Protein 2PZZ (pdb70)

B-factor: mean 46.35, std 10.93, range [21.74, 99.49]

Solvent-accessible surface area: 24642 Å² total

CATH classification: 3.30.1440.10

Sequence (472 aa):
LEVIIKAKVKPTEDKYKVKKAILNIFPKAKLTFIEKDNEFGEWEGKTKSVEKLKELLRSQSILDAARVLEKGTENATKFYLNKQAAYVGAVNFDIDTHGGIFVKILADENEDIKIIKDIAPRTKGGVIINLEVIIKAKVKPTEDKYKVKKAILNIFPKAKLTFIEKDNEFGEWEGKTKSVEKLKELLRSQSILDAARVLEKGTENATKFYLNKQAAYVGAVNFDIDTHGGIFVKILADENEDIKIIKDIAPLEVIIKAKVKPTEDKYKVKKAILNIFPKAKLTFIEKDNEFGEWEGKTKSVEKLKELLRSQSILDAARVLEATKFYLNKQAAYVGAVNFDGGIFVKILADENEDIKIIKDIAPLEVIIKAKVKPTEDKYKVKKAILNIFPKAKLTFIEKDNEFGEWEGKTKSVEKLKELLRSQSILDAARVLEKGTENATKFYLNKQAAYVGAVNFDGGIFVKILIIKDIAP

InterPro domains:
  IPR002739 RNA-binding protein PAB1135-like [MF_01112] (1-130)
  IPR002739 RNA-binding protein PAB1135-like [PF01877] (3-103)
  IPR002739 RNA-binding protein PAB1135-like [PTHR39652] (1-141)
  IPR022803 Large ribosomal subunit protein uL5 domain superfamily [G3DSA:3.30.1440.10] (1-132)
  IPR022803 Large ribosomal subunit protein uL5 domain superfamily [SSF55282] (1-132)

Structure (mmCIF, N/CA/C/O backbone):
data_2PZZ
#
_entry.id   2PZZ
#
_cell.length_a   46.520
_cell.length_b   50.150
_cell.length_c   73.820
_cell.angle_alpha   70.34
_cell.angle_beta   72.61
_cell.angle_gamma   84.30
#
_symmetry.space_group_name_H-M   'P 1'
#
loop_
_entity.id
_entity.type
_entity.pdbx_description
1 polymer 'UPF0201 protein MJ1564'
2 water water
#
loop_
_atom_site.group_PDB
_atom_site.id
_atom_site.type_symbol
_atom_site.label_atom_id
_atom_site.label_alt_id
_atom_site.label_comp_id
_atom_site.label_asym_id
_atom_site.label_entity_id
_atom_site.label_seq_id
_atom_site.pdbx_PDB_ins_code
_atom_site.Cartn_x
_atom_site.Cartn_y
_atom_site.Cartn_z
_atom_site.occupancy
_atom_site.B_iso_or_equiv
_atom_site.auth_seq_id
_atom_site.auth_comp_id
_atom_site.auth_asym_id
_atom_site.auth_atom_id
_atom_site.pdbx_PDB_model_num
ATOM 1 N N . LEU A 1 2 ? 35.730 45.173 -1.192 1.00 42.66 2 LEU A N 1
ATOM 2 C CA . LEU A 1 2 ? 36.802 44.234 -1.656 1.00 42.29 2 LEU A CA 1
ATOM 3 C C . LEU A 1 2 ? 36.204 43.059 -2.429 1.00 41.28 2 LEU A C 1
ATOM 4 O O . LEU A 1 2 ? 35.070 42.653 -2.189 1.00 42.81 2 LEU A O 1
ATOM 9 N N . GLU A 1 3 ? 36.962 42.522 -3.373 1.00 41.60 3 GLU A N 1
ATOM 10 C CA . GLU A 1 3 ? 36.499 41.385 -4.154 1.00 41.53 3 GLU A CA 1
ATOM 11 C C . GLU A 1 3 ? 37.694 40.578 -4.661 1.00 40.40 3 GLU A C 1
ATOM 12 O O . GLU A 1 3 ? 38.644 41.133 -5.208 1.00 40.88 3 GLU A O 1
ATOM 18 N N . VAL A 1 4 ? 37.641 39.266 -4.461 1.00 37.49 4 VAL A N 1
ATOM 19 C CA . VAL A 1 4 ? 38.719 38.367 -4.867 1.00 32.60 4 VAL A CA 1
ATOM 20 C C . VAL A 1 4 ? 38.292 37.553 -6.072 1.00 33.39 4 VAL A C 1
ATOM 21 O O . VAL A 1 4 ? 37.221 36.945 -6.062 1.00 32.85 4 VAL A O 1
ATOM 25 N N . ILE A 1 5 ? 39.115 37.549 -7.121 1.00 32.62 5 ILE A N 1
ATOM 26 C CA . ILE A 1 5 ? 38.807 36.756 -8.314 1.00 29.88 5 ILE A CA 1
ATOM 27 C C . ILE A 1 5 ? 39.746 35.549 -8.267 1.00 29.08 5 ILE A C 1
ATOM 28 O O . ILE A 1 5 ? 40.931 35.708 -8.035 1.00 29.08 5 ILE A O 1
ATOM 33 N N . ILE A 1 6 ? 39.218 34.353 -8.511 1.00 29.57 6 ILE A N 1
ATOM 34 C CA . ILE A 1 6 ? 40.022 33.134 -8.461 1.00 29.85 6 ILE A CA 1
ATOM 35 C C . ILE A 1 6 ? 39.895 32.270 -9.705 1.00 30.30 6 ILE A C 1
ATOM 36 O O . ILE A 1 6 ? 38.794 32.042 -10.190 1.00 32.70 6 ILE A O 1
ATOM 41 N N . LYS A 1 7 ? 41.033 31.790 -10.200 1.00 28.50 7 LYS A N 1
ATOM 42 C CA . LYS A 1 7 ? 41.071 30.913 -11.368 1.00 31.18 7 LYS A CA 1
ATOM 43 C C . LYS A 1 7 ? 42.117 29.836 -11.105 1.00 27.30 7 LYS A C 1
ATOM 44 O O . LYS A 1 7 ? 43.193 30.129 -10.603 1.00 26.10 7 LYS A O 1
ATOM 50 N N . ALA A 1 8 ? 41.798 28.593 -11.432 1.00 28.05 8 ALA A N 1
ATOM 51 C CA . ALA A 1 8 ? 42.735 27.492 -11.219 1.00 28.26 8 ALA A CA 1
ATOM 52 C C . ALA A 1 8 ? 42.496 26.457 -12.289 1.00 28.65 8 ALA A C 1
ATOM 53 O O . ALA A 1 8 ? 41.382 25.952 -12.426 1.00 29.54 8 ALA A O 1
ATOM 55 N N . LYS A 1 9 ? 43.532 26.145 -13.058 1.00 30.69 9 LYS A N 1
ATOM 56 C CA . LYS A 1 9 ? 43.394 25.150 -14.113 1.00 33.64 9 LYS A CA 1
ATOM 57 C C . LYS A 1 9 ? 43.361 23.774 -13.454 1.00 31.63 9 LYS A C 1
ATOM 58 O O . LYS A 1 9 ? 43.856 23.597 -12.344 1.00 32.94 9 LYS A O 1
ATOM 64 N N . VAL A 1 10 ? 42.745 22.824 -14.141 1.00 29.86 10 VAL A N 1
ATOM 65 C CA . VAL A 1 10 ? 42.671 21.452 -13.693 1.00 31.34 10 VAL A CA 1
ATOM 66 C C . VAL A 1 10 ? 43.233 20.668 -14.865 1.00 30.22 10 VAL A C 1
ATOM 67 O O . VAL A 1 10 ? 42.610 20.581 -15.924 1.00 29.91 10 VAL A O 1
ATOM 71 N N . LYS A 1 11 ? 44.425 20.121 -14.685 1.00 30.80 11 LYS A N 1
ATOM 72 C CA . LYS A 1 11 ? 45.048 19.348 -15.749 1.00 29.25 11 LYS A CA 1
ATOM 73 C C . LYS A 1 11 ? 44.410 17.971 -15.884 1.00 29.42 11 LYS A C 1
ATOM 74 O O . LYS A 1 11 ? 43.789 17.466 -14.940 1.00 29.41 11 LYS A O 1
ATOM 80 N N . PRO A 1 12 ? 44.539 17.347 -17.071 1.00 28.22 12 PRO A N 1
ATOM 81 C CA . PRO A 1 12 ? 43.975 16.021 -17.346 1.00 28.71 12 PRO A CA 1
ATOM 82 C C . PRO A 1 12 ? 44.165 14.969 -16.243 1.00 29.94 12 PRO A C 1
ATOM 83 O O . PRO A 1 12 ? 43.250 14.193 -15.968 1.00 28.94 12 PRO A O 1
ATOM 87 N N . THR A 1 13 ? 45.347 14.936 -15.623 1.00 29.77 13 THR A N 1
ATOM 88 C CA . THR A 1 13 ? 45.619 13.943 -14.582 1.00 29.20 13 THR A CA 1
ATOM 89 C C . THR A 1 13 ? 45.261 14.425 -13.179 1.00 30.85 13 THR A C 1
ATOM 90 O O . THR A 1 13 ? 45.496 13.721 -12.191 1.00 30.11 13 THR A O 1
ATOM 94 N N . GLU A 1 14 ? 44.706 15.630 -13.090 1.00 30.18 14 GLU A N 1
ATOM 95 C CA . GLU A 1 14 ? 44.304 16.164 -11.800 1.00 31.28 14 GLU A CA 1
ATOM 96 C C . GLU A 1 14 ? 42.852 15.797 -11.541 1.00 30.97 14 GLU A C 1
ATOM 97 O O . GLU A 1 14 ? 42.101 15.492 -12.466 1.00 30.01 14 GLU A O 1
ATOM 103 N N . ASP A 1 15 ? 42.471 15.794 -10.269 1.00 32.61 15 ASP A N 1
ATOM 104 C CA . ASP A 1 15 ? 41.088 15.508 -9.896 1.00 31.31 15 ASP A CA 1
ATOM 105 C C . ASP A 1 15 ? 40.500 16.883 -9.629 1.00 27.56 15 ASP A C 1
ATOM 106 O O . ASP A 1 15 ? 40.908 17.561 -8.686 1.00 29.11 15 ASP A O 1
ATOM 111 N N . LYS A 1 16 ? 39.541 17.297 -10.442 1.00 30.01 16 LYS A N 1
ATOM 112 C CA . LYS A 1 16 ? 38.962 18.627 -10.275 1.00 32.40 16 LYS A CA 1
ATOM 113 C C . LYS A 1 16 ? 38.448 18.934 -8.873 1.00 32.95 16 LYS A C 1
ATOM 114 O O . LYS A 1 16 ? 38.525 20.080 -8.422 1.00 35.89 16 LYS A O 1
ATOM 120 N N . TYR A 1 17 ? 37.935 17.924 -8.177 1.00 30.97 17 TYR A N 1
ATOM 121 C CA . TYR A 1 17 ? 37.420 18.143 -6.827 1.00 30.64 17 TYR A CA 1
ATOM 122 C C . TYR A 1 17 ? 38.538 18.406 -5.825 1.00 28.69 17 TYR A C 1
ATOM 123 O O . TYR A 1 17 ? 38.358 19.127 -4.833 1.00 29.89 17 TYR A O 1
ATOM 132 N N . LYS A 1 18 ? 39.712 17.854 -6.096 1.00 26.97 18 LYS A N 1
ATOM 133 C CA . LYS A 1 18 ? 40.845 18.096 -5.219 1.00 27.45 18 LYS A CA 1
ATOM 134 C C . LYS A 1 18 ? 41.352 19.513 -5.446 1.00 27.65 18 LYS A C 1
ATOM 135 O O . LYS A 1 18 ? 41.860 20.149 -4.518 1.00 29.24 18 LYS A O 1
ATOM 141 N N . VAL A 1 19 ? 41.245 20.008 -6.683 1.00 26.82 19 VAL A N 1
ATOM 142 C CA . VAL A 1 19 ? 41.707 21.366 -6.954 1.00 25.01 19 VAL A CA 1
ATOM 143 C C . VAL A 1 19 ? 40.713 22.298 -6.293 1.00 21.88 19 VAL A C 1
ATOM 144 O O . VAL A 1 19 ? 41.095 23.279 -5.683 1.00 23.46 19 VAL A O 1
ATOM 148 N N . LYS A 1 20 ? 39.434 21.978 -6.415 1.00 25.18 20 LYS A N 1
ATOM 149 C CA . LYS A 1 20 ? 38.385 22.804 -5.818 1.00 28.98 20 LYS A CA 1
ATOM 150 C C . LYS A 1 20 ? 38.538 22.889 -4.304 1.00 30.80 20 LYS A C 1
ATOM 151 O O . LYS A 1 20 ? 38.286 23.940 -3.701 1.00 32.79 20 LYS A O 1
ATOM 157 N N . LYS A 1 21 ? 38.946 21.791 -3.678 1.00 30.30 21 LYS A N 1
ATOM 158 C CA . LYS A 1 21 ? 39.118 21.820 -2.223 1.00 33.55 21 LYS A CA 1
ATOM 159 C C . LYS A 1 21 ? 40.346 22.622 -1.860 1.00 32.20 21 LYS A C 1
ATOM 160 O O . LYS A 1 21 ? 40.402 23.224 -0.785 1.00 32.57 21 LYS A O 1
ATOM 166 N N . ALA A 1 22 ? 41.339 22.635 -2.745 1.00 29.54 22 ALA A N 1
ATOM 167 C CA . ALA A 1 22 ? 42.537 23.400 -2.450 1.00 28.69 22 ALA A CA 1
ATOM 168 C C . ALA A 1 22 ? 42.144 24.872 -2.429 1.00 27.78 22 ALA A C 1
ATOM 169 O O . ALA A 1 22 ? 42.635 25.650 -1.620 1.00 30.28 22 ALA A O 1
ATOM 171 N N . ILE A 1 23 ? 41.251 25.260 -3.318 1.00 29.07 23 ILE A N 1
ATOM 172 C CA . ILE A 1 23 ? 40.820 26.656 -3.333 1.00 31.49 23 ILE A CA 1
ATOM 173 C C . ILE A 1 23 ? 40.045 26.977 -2.052 1.00 30.39 23 ILE A C 1
ATOM 174 O O . ILE A 1 23 ? 40.365 27.927 -1.346 1.00 30.39 23 ILE A O 1
ATOM 179 N N . LEU A 1 24 ? 39.037 26.161 -1.752 1.00 31.41 24 LEU A N 1
ATOM 180 C CA . LEU A 1 24 ? 38.201 26.381 -0.572 1.00 31.53 24 LEU A CA 1
ATOM 181 C C . LEU A 1 24 ? 38.993 26.391 0.729 1.00 31.53 24 LEU A C 1
ATOM 182 O O . LEU A 1 24 ? 38.616 27.094 1.658 1.00 35.08 24 LEU A O 1
ATOM 187 N N . ASN A 1 25 ? 40.099 25.647 0.798 1.00 29.92 25 ASN A N 1
ATOM 188 C CA . ASN A 1 25 ? 40.910 25.648 2.016 1.00 29.26 25 ASN A CA 1
ATOM 189 C C . ASN A 1 25 ? 41.485 27.025 2.294 1.00 30.51 25 ASN A C 1
ATOM 190 O O . ASN A 1 25 ? 41.813 27.340 3.441 1.00 29.51 25 ASN A O 1
ATOM 195 N N . ILE A 1 26 ? 41.633 27.842 1.250 1.00 30.11 26 ILE A N 1
ATOM 196 C CA . ILE A 1 26 ? 42.175 29.190 1.430 1.00 29.41 26 ILE A CA 1
ATOM 197 C C . ILE A 1 26 ? 41.061 30.246 1.349 1.00 30.56 26 ILE A C 1
ATOM 198 O O . ILE A 1 26 ? 41.109 31.265 2.043 1.00 30.61 26 ILE A O 1
ATOM 203 N N . PHE A 1 27 ? 40.054 29.977 0.522 1.00 27.76 27 PHE A N 1
ATOM 204 C CA . PHE A 1 27 ? 38.934 30.885 0.321 1.00 27.41 27 PHE A CA 1
ATOM 205 C C . PHE A 1 27 ? 37.628 30.125 0.486 1.00 28.64 27 PHE A C 1
ATOM 206 O O . PHE A 1 27 ? 36.922 29.891 -0.483 1.00 28.15 27 PHE A O 1
ATOM 214 N N . PRO A 1 28 ? 37.282 29.751 1.734 1.00 31.60 28 PRO A N 1
ATOM 215 C CA . PRO A 1 28 ? 36.081 29.005 2.129 1.00 32.47 28 PRO A CA 1
ATOM 216 C C . PRO A 1 28 ? 34.741 29.500 1.580 1.00 33.86 28 PRO A C 1
ATOM 217 O O . PRO A 1 28 ? 33.854 28.691 1.304 1.00 34.86 28 PRO A O 1
ATOM 221 N N . LYS A 1 29 ? 34.590 30.815 1.440 1.00 35.89 29 LYS A N 1
ATOM 222 C CA . LYS A 1 29 ? 33.345 31.406 0.941 1.00 38.04 29 LYS A CA 1
ATOM 223 C C . LYS A 1 29 ? 33.259 31.555 -0.573 1.00 38.77 29 LYS A C 1
ATOM 224 O O . LYS A 1 29 ? 32.254 32.030 -1.095 1.00 36.71 29 LYS A O 1
ATOM 230 N N . ALA A 1 30 ? 34.299 31.147 -1.287 1.00 39.83 30 ALA A N 1
ATOM 231 C CA . ALA A 1 30 ? 34.285 31.298 -2.740 1.00 40.14 30 ALA A CA 1
ATOM 232 C C . ALA A 1 30 ? 33.170 30.537 -3.451 1.00 40.69 30 ALA A C 1
ATOM 233 O O . ALA A 1 30 ? 32.863 29.397 -3.100 1.00 39.78 30 ALA A O 1
ATOM 235 N N . LYS A 1 31 ? 32.551 31.188 -4.438 1.00 42.17 31 LYS A N 1
ATOM 236 C CA . LYS A 1 31 ? 31.509 30.565 -5.260 1.00 43.33 31 LYS A CA 1
ATOM 237 C C . LYS A 1 31 ? 32.285 30.101 -6.483 1.00 42.50 31 LYS A C 1
ATOM 238 O O . LYS A 1 31 ? 32.858 30.923 -7.192 1.00 43.25 31 LYS A O 1
ATOM 244 N N . LEU A 1 32 ? 32.299 28.800 -6.745 1.00 41.44 32 LEU A N 1
ATOM 245 C CA . LEU A 1 32 ? 33.080 28.283 -7.859 1.00 40.47 32 LEU A CA 1
ATOM 246 C C . LEU A 1 32 ? 32.305 27.639 -8.998 1.00 41.98 32 LEU A C 1
ATOM 247 O O . LEU A 1 32 ? 31.288 26.981 -8.782 1.00 40.45 32 LEU A O 1
ATOM 252 N N . THR A 1 33 ? 32.798 27.839 -10.218 1.00 41.96 33 THR A N 1
ATOM 253 C CA . THR A 1 33 ? 32.194 27.227 -11.393 1.00 43.64 33 THR A CA 1
ATOM 254 C C . THR A 1 33 ? 33.318 26.555 -12.195 1.00 42.16 33 THR A C 1
ATOM 255 O O . THR A 1 33 ? 34.432 27.084 -12.315 1.00 39.05 33 THR A O 1
ATOM 259 N N . PHE A 1 34 ? 33.021 25.384 -12.737 1.00 41.74 34 PHE A N 1
ATOM 260 C CA . PHE A 1 34 ? 34.005 24.640 -13.499 1.00 42.03 34 PHE A CA 1
ATOM 261 C C . PHE A 1 34 ? 33.697 24.646 -14.983 1.00 43.09 34 PHE A C 1
ATOM 262 O O . PHE A 1 34 ? 32.587 24.322 -15.393 1.00 43.67 34 PHE A O 1
ATOM 270 N N . ILE A 1 35 ? 34.685 25.010 -15.788 1.00 45.19 35 ILE A N 1
ATOM 271 C CA . ILE A 1 35 ? 34.505 25.010 -17.231 1.00 47.84 35 ILE A CA 1
ATOM 272 C C . ILE A 1 35 ? 35.516 24.087 -17.889 1.00 48.86 35 ILE A C 1
ATOM 273 O O . ILE A 1 35 ? 36.689 24.047 -17.512 1.00 48.19 35 ILE A O 1
ATOM 278 N N . GLU A 1 36 ? 35.043 23.335 -18.872 1.00 51.13 36 GLU A N 1
ATOM 279 C CA . GLU A 1 36 ? 35.883 22.402 -19.603 1.00 52.69 36 GLU A CA 1
ATOM 280 C C . GLU A 1 36 ? 36.625 23.110 -20.730 1.00 52.13 36 GLU A C 1
ATOM 281 O O . GLU A 1 36 ? 36.089 24.023 -21.362 1.00 51.38 36 GLU A O 1
ATOM 287 N N . LYS A 1 37 ? 37.865 22.692 -20.965 1.00 49.90 37 LYS A N 1
ATOM 288 C CA . LYS A 1 37 ? 38.678 23.269 -22.029 1.00 49.07 37 LYS A CA 1
ATOM 289 C C . LYS A 1 37 ? 39.022 22.203 -23.069 1.00 47.16 37 LYS A C 1
ATOM 290 O O . LYS A 1 37 ? 38.167 21.394 -23.432 1.00 48.09 37 LYS A O 1
ATOM 296 N N . ASP A 1 38 ? 40.263 22.189 -23.544 1.00 45.20 38 ASP A N 1
ATOM 297 C CA . ASP A 1 38 ? 40.655 21.211 -24.556 1.00 44.96 38 ASP A CA 1
ATOM 298 C C . ASP A 1 38 ? 41.597 20.121 -24.047 1.00 43.58 38 ASP A C 1
ATOM 299 O O . ASP A 1 38 ? 42.379 20.338 -23.127 1.00 43.25 38 ASP A O 1
ATOM 304 N N . ASN A 1 39 ? 41.510 18.955 -24.675 1.00 45.06 39 ASN A N 1
ATOM 305 C CA . ASN A 1 39 ? 42.344 17.804 -24.341 1.00 46.95 39 ASN A CA 1
ATOM 306 C C . ASN A 1 39 ? 42.252 17.414 -22.865 1.00 45.92 39 ASN A C 1
ATOM 307 O O . ASN A 1 39 ? 43.271 17.180 -22.223 1.00 44.60 39 ASN A O 1
ATOM 312 N N . GLU A 1 40 ? 41.028 17.354 -22.343 1.00 45.03 40 GLU A N 1
ATOM 313 C CA . GLU A 1 40 ? 40.770 16.985 -20.952 1.00 44.22 40 GLU A CA 1
ATOM 314 C C . GLU A 1 40 ? 41.171 18.035 -19.918 1.00 41.41 40 GLU A C 1
ATOM 315 O O . GLU A 1 40 ? 41.136 17.760 -18.717 1.00 40.56 40 GLU A O 1
ATOM 321 N N . PHE A 1 41 ? 41.570 19.222 -20.374 1.00 38.68 41 PHE A N 1
ATOM 322 C CA . PHE A 1 41 ? 41.917 20.294 -19.443 1.00 35.83 41 PHE A CA 1
ATOM 323 C C . PHE A 1 41 ? 40.614 20.973 -18.997 1.00 35.12 41 PHE A C 1
ATOM 324 O O . PHE A 1 41 ? 39.593 20.926 -19.691 1.00 33.34 41 PHE A O 1
ATOM 332 N N . GLY A 1 42 ? 40.660 21.617 -17.839 1.00 35.19 42 GLY A N 1
ATOM 333 C CA . GLY A 1 42 ? 39.493 22.314 -17.335 1.00 34.68 42 GLY A CA 1
ATOM 334 C C . GLY A 1 42 ? 39.950 23.478 -16.496 1.00 34.50 42 GLY A C 1
ATOM 335 O O . GLY A 1 42 ? 41.147 23.721 -16.393 1.00 35.32 42 GLY A O 1
ATOM 336 N N . GLU A 1 43 ? 39.010 24.194 -15.885 1.00 34.11 43 GLU A N 1
ATOM 337 C CA . GLU A 1 43 ? 39.360 25.335 -15.056 1.00 32.53 43 GLU A CA 1
ATOM 338 C C . GLU A 1 43 ? 38.245 25.744 -14.097 1.00 31.58 43 GLU A C 1
ATOM 339 O O . GLU A 1 43 ? 37.063 25.723 -14.461 1.00 31.68 43 GLU A O 1
ATOM 345 N N . TRP A 1 44 ? 38.626 26.107 -12.873 1.00 27.89 44 TRP A N 1
ATOM 346 C CA . TRP A 1 44 ? 37.665 26.575 -11.884 1.00 30.03 44 TRP A CA 1
ATOM 347 C C . TRP A 1 44 ? 37.786 28.093 -11.853 1.00 28.15 44 TRP A C 1
ATOM 348 O O . TRP A 1 44 ? 38.888 28.614 -11.862 1.00 28.08 44 TRP A O 1
ATOM 359 N N . GLU A 1 45 ? 36.659 28.790 -11.818 1.00 29.20 45 GLU A N 1
ATOM 360 C CA . GLU A 1 45 ? 36.660 30.245 -11.699 1.00 34.08 45 GLU A CA 1
ATOM 361 C C . GLU A 1 45 ? 35.648 30.591 -10.616 1.00 33.64 45 GLU A C 1
ATOM 362 O O . GLU A 1 45 ? 34.621 29.928 -10.489 1.00 33.40 45 GLU A O 1
ATOM 368 N N . GLY A 1 46 ? 35.932 31.623 -9.834 1.00 34.68 46 GLY A N 1
ATOM 369 C CA . GLY A 1 46 ? 35.000 31.998 -8.787 1.00 34.36 46 GLY A CA 1
ATOM 370 C C . GLY A 1 46 ? 35.390 33.257 -8.058 1.00 35.60 46 GLY A C 1
ATOM 371 O O . GLY A 1 46 ? 36.440 33.845 -8.323 1.00 33.91 46 GLY A O 1
ATOM 372 N N . LYS A 1 47 ? 34.548 33.669 -7.117 1.00 36.46 47 LYS A N 1
ATOM 373 C CA . LYS A 1 47 ? 34.817 34.883 -6.374 1.00 37.08 47 LYS A CA 1
ATOM 374 C C . LYS A 1 47 ? 34.366 34.800 -4.929 1.00 36.95 47 LYS A C 1
ATOM 375 O O . LYS A 1 47 ? 33.526 33.977 -4.568 1.00 34.40 47 LYS A O 1
ATOM 381 N N . THR A 1 48 ? 34.950 35.667 -4.111 1.00 37.57 48 THR A N 1
ATOM 382 C CA . THR A 1 48 ? 34.606 35.790 -2.703 1.00 35.78 48 THR A CA 1
ATOM 383 C C . THR A 1 48 ? 34.959 37.212 -2.310 1.00 37.78 48 THR A C 1
ATOM 384 O O . THR A 1 48 ? 35.790 37.847 -2.957 1.00 37.81 48 THR A O 1
ATOM 388 N N . LYS A 1 49 ? 34.322 37.707 -1.257 1.00 37.95 49 LYS A N 1
ATOM 389 C CA . LYS A 1 49 ? 34.575 39.047 -0.756 1.00 38.38 49 LYS A CA 1
ATOM 390 C C . LYS A 1 49 ? 35.305 38.901 0.572 1.00 37.07 49 LYS A C 1
ATOM 391 O O . LYS A 1 49 ? 35.572 39.881 1.262 1.00 38.78 49 LYS A O 1
ATOM 397 N N . SER A 1 50 ? 35.627 37.668 0.935 1.00 36.50 50 SER A N 1
ATOM 398 C CA . SER A 1 50 ? 36.302 37.429 2.204 1.00 34.57 50 SER A CA 1
ATOM 399 C C . SER A 1 50 ? 37.707 36.874 2.083 1.00 32.68 50 SER A C 1
ATOM 400 O O . SER A 1 50 ? 37.916 35.873 1.417 1.00 32.99 50 SER A O 1
ATOM 403 N N . VAL A 1 51 ? 38.657 37.538 2.739 1.00 33.51 51 VAL A N 1
ATOM 404 C CA . VAL A 1 51 ? 40.059 37.124 2.777 1.00 32.54 51 VAL A CA 1
ATOM 405 C C . VAL A 1 51 ? 40.391 36.760 4.230 1.00 34.09 51 VAL A C 1
ATOM 406 O O . VAL A 1 51 ? 41.565 36.674 4.616 1.00 32.49 51 VAL A O 1
ATOM 410 N N . GLU A 1 52 ? 39.350 36.554 5.032 1.00 33.71 52 GLU A N 1
ATOM 411 C CA . GLU A 1 52 ? 39.522 36.207 6.441 1.00 38.68 52 GLU A CA 1
ATOM 412 C C . GLU A 1 52 ? 40.388 34.970 6.652 1.00 36.85 52 GLU A C 1
ATOM 413 O O . GLU A 1 52 ? 41.338 35.000 7.424 1.00 38.32 52 GLU A O 1
ATOM 419 N N . LYS A 1 53 ? 40.061 33.883 5.969 1.00 35.84 53 LYS A N 1
ATOM 420 C CA . LYS A 1 53 ? 40.836 32.659 6.114 1.00 36.76 53 LYS A CA 1
ATOM 421 C C . LYS A 1 53 ? 42.293 32.896 5.710 1.00 37.00 53 LYS A C 1
ATOM 422 O O . LYS A 1 53 ? 43.219 32.487 6.418 1.00 37.47 53 LYS A O 1
ATOM 428 N N . LEU A 1 54 ? 42.499 33.556 4.572 1.00 36.79 54 LEU A N 1
ATOM 429 C CA . LEU A 1 54 ? 43.856 33.844 4.101 1.00 33.74 54 LEU A CA 1
ATOM 430 C C . LEU A 1 54 ? 44.645 34.601 5.170 1.00 33.63 54 LEU A C 1
ATOM 431 O O . LEU A 1 54 ? 45.806 34.276 5.446 1.00 31.88 54 LEU A O 1
ATOM 436 N N . LYS A 1 55 ? 44.014 35.602 5.777 1.00 34.00 55 LYS A N 1
ATOM 437 C CA . LYS A 1 55 ? 44.683 36.394 6.815 1.00 37.00 55 LYS A CA 1
ATOM 438 C C . LYS A 1 55 ? 45.100 35.552 8.017 1.00 37.35 55 LYS A C 1
ATOM 439 O O . LYS A 1 55 ? 46.154 35.779 8.606 1.00 37.64 55 LYS A O 1
ATOM 445 N N . GLU A 1 56 ? 44.266 34.590 8.384 1.00 38.04 56 GLU A N 1
ATOM 446 C CA . GLU A 1 56 ? 44.574 33.711 9.509 1.00 40.05 56 GLU A CA 1
ATOM 447 C C . GLU A 1 56 ? 45.792 32.856 9.187 1.00 38.11 56 GLU A C 1
ATOM 448 O O . GLU A 1 56 ? 46.718 32.755 9.988 1.00 37.91 56 GLU A O 1
ATOM 454 N N . LEU A 1 57 ? 45.790 32.248 8.003 1.00 36.42 57 LEU A N 1
ATOM 455 C CA . LEU A 1 57 ? 46.886 31.376 7.609 1.00 33.80 57 LEU A CA 1
ATOM 456 C C . L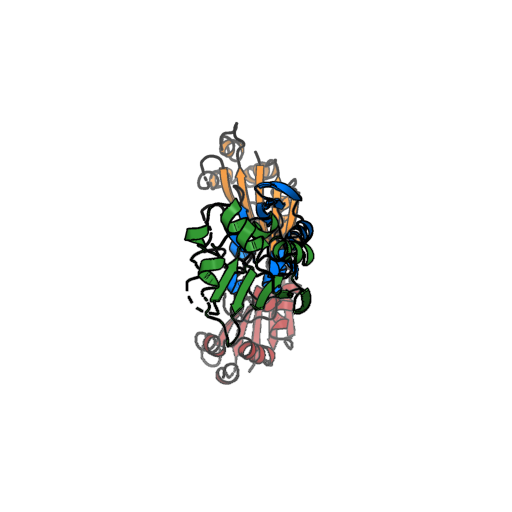EU A 1 57 ? 48.221 32.092 7.513 1.00 34.32 57 LEU A C 1
ATOM 457 O O . LEU A 1 57 ? 49.255 31.533 7.900 1.00 35.68 57 LEU A O 1
ATOM 462 N N . LEU A 1 58 ? 48.222 33.324 7.014 1.00 31.53 58 LEU A N 1
ATOM 463 C CA . LEU A 1 58 ? 49.480 34.064 6.921 1.00 29.53 58 LEU A CA 1
ATOM 464 C C . LEU A 1 58 ? 50.025 34.282 8.348 1.00 30.23 58 LEU A C 1
ATOM 465 O O . LEU A 1 58 ? 51.219 34.159 8.591 1.00 30.10 58 LEU A O 1
ATOM 470 N N . ARG A 1 59 ? 49.148 34.600 9.292 1.00 31.46 59 ARG A N 1
ATOM 471 C CA . ARG A 1 59 ? 49.589 34.815 10.672 1.00 34.87 59 ARG A CA 1
ATOM 472 C C . ARG A 1 59 ? 50.022 33.480 11.277 1.00 36.80 59 ARG A C 1
ATOM 473 O O . ARG A 1 59 ? 51.131 33.369 11.800 1.00 35.02 59 ARG A O 1
ATOM 481 N N . SER A 1 60 ? 49.163 32.466 11.164 1.00 38.28 60 SER A N 1
ATOM 482 C CA . SER A 1 60 ? 49.470 31.123 11.675 1.00 41.58 60 SER A CA 1
ATOM 483 C C . SER A 1 60 ? 50.805 30.562 11.183 1.00 41.31 60 SER A C 1
ATOM 484 O O . SER A 1 60 ? 51.592 30.032 11.967 1.00 43.47 60 SER A O 1
ATOM 487 N N . GLN A 1 61 ? 51.052 30.654 9.880 1.00 40.37 61 GLN A N 1
ATOM 488 C CA . GLN A 1 61 ? 52.289 30.132 9.308 1.00 37.98 61 GLN A CA 1
ATOM 489 C C . GLN A 1 61 ? 53.422 31.113 9.530 1.00 37.86 61 GLN A C 1
ATOM 490 O O . GLN A 1 61 ? 54.584 30.835 9.213 1.00 38.01 61 GLN A O 1
ATOM 496 N N . SER A 1 62 ? 53.074 32.279 10.058 1.00 37.39 62 SER A N 1
ATOM 497 C CA . SER A 1 62 ? 54.065 33.308 10.318 1.00 38.67 62 SER A CA 1
ATOM 498 C C . SER A 1 62 ? 54.840 33.691 9.045 1.00 37.18 62 SER A C 1
ATOM 499 O O . SER A 1 62 ? 56.072 33.767 9.060 1.00 36.53 62 SER A O 1
ATOM 502 N N . ILE A 1 63 ? 54.120 33.935 7.947 1.00 36.20 63 ILE A N 1
ATOM 503 C CA . ILE A 1 63 ? 54.763 34.327 6.689 1.00 35.29 63 ILE A CA 1
ATOM 504 C C . ILE A 1 63 ? 54.251 35.678 6.182 1.00 37.64 63 ILE A C 1
ATOM 505 O O . ILE A 1 63 ? 54.138 35.911 4.972 1.00 35.47 63 ILE A O 1
ATOM 510 N N . LEU A 1 64 ? 53.940 36.565 7.120 1.00 37.75 64 LEU A N 1
ATOM 511 C CA . LEU A 1 64 ? 53.454 37.898 6.787 1.00 39.01 64 LEU A CA 1
ATOM 512 C C . LEU A 1 64 ? 54.449 38.682 5.926 1.00 40.09 64 LEU A C 1
ATOM 513 O O . LEU A 1 64 ? 54.063 39.386 4.988 1.00 38.60 64 LEU A O 1
ATOM 518 N N . ASP A 1 65 ? 55.730 38.552 6.255 1.00 40.81 65 ASP A N 1
ATOM 519 C CA . ASP A 1 65 ? 56.781 39.263 5.542 1.00 43.44 65 ASP A CA 1
ATOM 520 C C . ASP A 1 65 ? 56.824 38.890 4.076 1.00 43.93 65 ASP A C 1
ATOM 521 O O . ASP A 1 65 ? 57.051 39.747 3.218 1.00 43.88 65 ASP A O 1
ATOM 526 N N . ALA A 1 66 ? 56.604 37.610 3.788 1.00 41.31 66 ALA A N 1
ATOM 527 C CA . ALA A 1 66 ? 56.626 37.136 2.415 1.00 41.54 66 ALA A CA 1
ATOM 528 C C . ALA A 1 66 ? 55.375 37.618 1.685 1.00 40.99 66 ALA A C 1
ATOM 529 O O . ALA A 1 66 ? 55.450 38.102 0.561 1.00 42.10 66 ALA A O 1
ATOM 531 N N . ALA A 1 67 ? 54.225 37.480 2.335 1.00 39.29 67 ALA A N 1
ATOM 532 C CA . ALA A 1 67 ? 52.964 37.892 1.739 1.00 39.52 67 ALA A CA 1
ATOM 533 C C . ALA A 1 67 ? 52.973 39.377 1.383 1.00 39.08 67 ALA A C 1
ATOM 534 O O . ALA A 1 67 ? 52.550 39.755 0.296 1.00 40.15 67 ALA A O 1
ATOM 536 N N . ARG A 1 68 ? 53.471 40.209 2.291 1.00 39.08 68 ARG A N 1
ATOM 537 C CA . ARG A 1 68 ? 53.524 41.647 2.048 1.00 40.60 68 ARG A CA 1
ATOM 538 C C . ARG A 1 68 ? 54.327 41.967 0.793 1.00 41.76 68 ARG A C 1
ATOM 539 O O . ARG A 1 68 ? 53.913 42.772 -0.035 1.00 41.37 68 ARG A O 1
ATOM 555 N N . VAL A 1 70 ? 55.006 39.924 -1.757 1.00 39.69 70 VAL A N 1
ATOM 556 C CA . VAL A 1 70 ? 54.314 39.424 -2.942 1.00 37.87 70 VAL A CA 1
ATOM 557 C C . VAL A 1 70 ? 53.119 40.296 -3.347 1.00 37.36 70 VAL A C 1
ATOM 558 O O . VAL A 1 70 ? 52.901 40.554 -4.529 1.00 35.07 70 VAL A O 1
ATOM 562 N N . LEU A 1 71 ? 52.348 40.749 -2.366 1.00 37.45 71 LEU A N 1
ATOM 563 C CA . LEU A 1 71 ? 51.191 41.591 -2.653 1.00 37.35 71 LEU A CA 1
ATOM 564 C C . LEU A 1 71 ? 51.594 42.954 -3.231 1.00 35.90 71 LEU A C 1
ATOM 565 O O . LEU A 1 71 ? 50.945 43.457 -4.148 1.00 33.34 71 LEU A O 1
ATOM 570 N N . GLU A 1 72 ? 52.653 43.557 -2.705 1.00 35.76 72 GLU A N 1
ATOM 571 C CA . GLU A 1 72 ? 53.073 44.852 -3.231 1.00 39.19 72 GLU A CA 1
ATOM 572 C C . GLU A 1 72 ? 53.624 44.701 -4.638 1.00 41.43 72 GLU A C 1
ATOM 573 O O . GLU A 1 72 ? 53.370 45.537 -5.508 1.00 42.60 72 GLU A O 1
ATOM 579 N N . LYS A 1 73 ? 54.358 43.614 -4.866 1.00 40.75 73 LYS A N 1
ATOM 580 C CA . LYS A 1 73 ? 54.935 43.334 -6.175 1.00 40.50 73 LYS A CA 1
ATOM 581 C C . LYS A 1 73 ? 53.883 43.151 -7.270 1.00 39.17 73 LYS A C 1
ATOM 582 O O . LYS A 1 73 ? 54.133 43.479 -8.432 1.00 38.35 73 LYS A O 1
ATOM 588 N N . GLY A 1 74 ? 52.716 42.619 -6.907 1.00 36.43 74 GLY A N 1
ATOM 589 C CA . GLY A 1 74 ? 51.663 42.410 -7.890 1.00 34.16 74 GLY A CA 1
ATOM 590 C C . GLY A 1 74 ? 50.639 43.535 -7.873 1.00 34.09 74 GLY A C 1
ATOM 591 O O . GLY A 1 74 ? 49.615 43.484 -8.549 1.00 32.75 74 GLY A O 1
ATOM 600 N N . THR A 1 76 ? 48.725 47.141 -8.380 1.00 42.00 76 THR A N 1
ATOM 601 C CA . THR A 1 76 ? 48.436 48.128 -9.411 1.00 41.53 76 THR A CA 1
ATOM 602 C C . THR A 1 76 ? 47.584 49.176 -8.701 1.00 41.80 76 THR A C 1
ATOM 603 O O . THR A 1 76 ? 47.483 49.168 -7.468 1.00 40.97 76 THR A O 1
ATOM 607 N N . GLU A 1 77 ? 46.960 50.071 -9.454 1.00 39.93 77 GLU A N 1
ATOM 608 C CA . GLU A 1 77 ? 46.191 51.127 -8.820 1.00 40.93 77 GLU A CA 1
ATOM 609 C C . GLU A 1 77 ? 45.070 50.677 -7.884 1.00 38.01 77 GLU A C 1
ATOM 610 O O . GLU A 1 77 ? 45.037 51.087 -6.731 1.00 37.50 77 GLU A O 1
ATOM 616 N N . ASN A 1 78 ? 44.159 49.840 -8.367 1.00 39.78 78 ASN A N 1
ATOM 617 C CA . ASN A 1 78 ? 43.035 49.387 -7.542 1.00 41.02 78 ASN A CA 1
ATOM 618 C C . ASN A 1 78 ? 43.029 47.889 -7.261 1.00 42.24 78 ASN A C 1
ATOM 619 O O . ASN A 1 78 ? 42.000 47.330 -6.880 1.00 43.49 78 ASN A O 1
ATOM 624 N N . ALA A 1 79 ? 44.174 47.238 -7.435 1.00 41.16 79 ALA A N 1
ATOM 625 C CA . ALA A 1 79 ? 44.241 45.804 -7.220 1.00 40.38 79 ALA A CA 1
ATOM 626 C C . ALA A 1 79 ? 45.650 45.268 -6.996 1.00 40.11 79 ALA A C 1
ATOM 627 O O . ALA A 1 79 ? 46.618 46.016 -6.952 1.00 39.09 79 ALA A O 1
ATOM 629 N N . THR A 1 80 ? 45.730 43.953 -6.821 1.00 39.55 80 THR A N 1
ATOM 630 C CA . THR A 1 80 ? 46.989 43.242 -6.658 1.00 39.52 80 THR A CA 1
ATOM 631 C C . THR A 1 80 ? 46.689 41.808 -7.059 1.00 40.02 80 THR A C 1
ATOM 632 O O . THR A 1 80 ? 45.541 41.370 -7.008 1.00 39.38 80 THR A O 1
ATOM 636 N N . LYS A 1 81 ? 47.708 41.082 -7.491 1.00 39.00 81 LYS A N 1
ATOM 637 C CA . LYS A 1 81 ? 47.505 39.702 -7.907 1.00 37.09 81 LYS A CA 1
ATOM 638 C C . LYS A 1 81 ? 48.710 38.876 -7.500 1.00 33.93 81 LYS A C 1
ATOM 639 O O . LYS A 1 81 ? 49.765 39.423 -7.188 1.00 32.42 81 LYS A O 1
ATOM 645 N N . PHE A 1 82 ? 48.533 37.560 -7.478 1.00 33.12 82 PHE A N 1
ATOM 646 C CA . PHE A 1 82 ? 49.597 36.642 -7.101 1.00 31.76 82 PHE A CA 1
ATOM 647 C C . PHE A 1 82 ? 49.079 35.235 -7.294 1.00 30.67 82 PHE A C 1
ATOM 648 O O . PHE A 1 82 ? 47.894 35.024 -7.573 1.00 30.53 82 PHE A O 1
ATOM 656 N N . TYR A 1 83 ? 49.973 34.272 -7.146 1.00 31.58 83 TYR A N 1
ATOM 657 C CA . TYR A 1 83 ? 49.621 32.874 -7.307 1.00 32.62 83 TYR A CA 1
ATOM 658 C C . TYR A 1 83 ? 49.816 32.142 -5.996 1.00 31.48 83 TYR A C 1
ATOM 659 O O . TYR A 1 83 ? 50.566 32.592 -5.142 1.00 30.64 83 TYR A O 1
ATOM 668 N N . LEU A 1 84 ? 49.111 31.029 -5.830 1.00 31.36 84 LEU A N 1
ATOM 669 C CA . LEU A 1 84 ? 49.243 30.215 -4.628 1.00 31.87 84 LEU A CA 1
ATOM 670 C C . LEU A 1 84 ? 49.593 28.818 -5.091 1.00 31.87 84 LEU A C 1
ATOM 671 O O . LEU A 1 84 ? 49.082 28.340 -6.119 1.00 30.54 84 LEU A O 1
ATOM 676 N N . ASN A 1 85 ? 50.472 28.163 -4.345 1.00 31.19 85 ASN A N 1
ATOM 677 C CA . ASN A 1 85 ? 50.858 26.807 -4.699 1.00 30.58 85 ASN A CA 1
ATOM 678 C C . ASN A 1 85 ? 49.626 25.937 -4.488 1.00 31.45 85 ASN A C 1
ATOM 679 O O . ASN A 1 85 ? 49.004 25.960 -3.426 1.00 32.14 85 ASN A O 1
ATOM 684 N N . LYS A 1 86 ? 49.272 25.178 -5.510 1.00 32.70 86 LYS A N 1
ATOM 685 C CA . LYS A 1 86 ? 48.098 24.323 -5.475 1.00 32.75 86 LYS A CA 1
ATOM 686 C C . LYS A 1 86 ? 48.258 23.127 -4.534 1.00 33.89 86 LYS A C 1
ATOM 687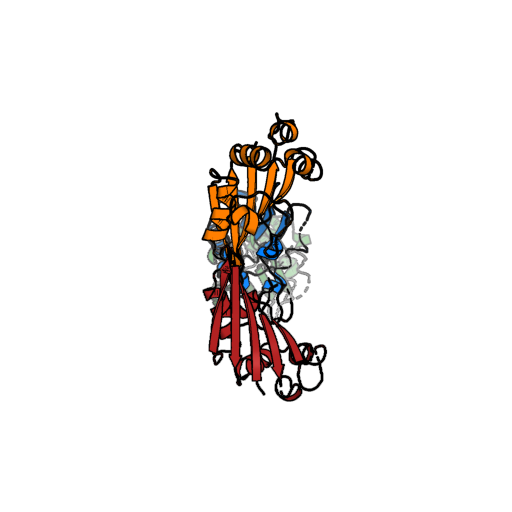 O O . LYS A 1 86 ? 47.283 22.689 -3.909 1.00 32.87 86 LYS A O 1
ATOM 693 N N . GLN A 1 87 ? 49.486 22.617 -4.421 1.00 30.88 87 GLN A N 1
ATOM 694 C CA . GLN A 1 87 ? 49.763 21.452 -3.579 1.00 31.62 87 GLN A CA 1
ATOM 695 C C . GLN A 1 87 ? 49.819 21.846 -2.110 1.00 32.90 87 GLN A C 1
ATOM 696 O O . GLN A 1 87 ? 49.328 21.122 -1.240 1.00 34.04 87 GLN A O 1
ATOM 702 N N . ALA A 1 88 ? 50.406 23.003 -1.832 1.00 32.51 88 ALA A N 1
ATOM 703 C CA . ALA A 1 88 ? 50.461 23.490 -0.465 1.00 31.91 88 ALA A CA 1
ATOM 704 C C . ALA A 1 88 ? 49.028 23.803 -0.027 1.00 33.88 88 ALA A C 1
ATOM 705 O O . ALA A 1 88 ? 48.622 23.505 1.099 1.00 35.98 88 ALA A O 1
ATOM 707 N N . ALA A 1 89 ? 48.254 24.384 -0.938 1.00 32.02 89 ALA A N 1
ATOM 708 C CA . ALA A 1 89 ? 46.877 24.747 -0.647 1.00 31.81 89 ALA A CA 1
ATOM 709 C C . ALA A 1 89 ? 46.030 23.517 -0.348 1.00 32.02 89 ALA A C 1
ATOM 710 O O . ALA A 1 89 ? 45.115 23.554 0.489 1.00 32.36 89 ALA A O 1
ATOM 712 N N . TYR A 1 90 ? 46.335 22.425 -1.031 1.00 31.85 90 TYR A N 1
ATOM 713 C CA . TYR A 1 90 ? 45.586 21.200 -0.831 1.00 31.30 90 TYR A CA 1
ATOM 714 C C . TYR A 1 90 ? 45.659 20.727 0.627 1.00 32.18 90 TYR A C 1
ATOM 715 O O . TYR A 1 90 ? 44.680 20.213 1.155 1.00 31.16 90 TYR A O 1
ATOM 724 N N . VAL A 1 91 ? 46.821 20.891 1.256 1.00 32.16 91 VAL A N 1
ATOM 725 C CA . VAL A 1 91 ? 47.008 20.497 2.651 1.00 33.28 91 VAL A CA 1
ATOM 726 C C . VAL A 1 91 ? 46.777 21.658 3.621 1.00 34.01 91 VAL A C 1
ATOM 727 O O . VAL A 1 91 ? 47.238 21.634 4.759 1.00 33.96 91 VAL A O 1
ATOM 731 N N . GLY A 1 92 ? 46.052 22.672 3.160 1.00 36.01 92 GLY A N 1
ATOM 732 C CA . GLY A 1 92 ? 45.727 23.812 4.002 1.00 36.45 92 GLY A CA 1
ATOM 733 C C . GLY A 1 92 ? 46.829 24.812 4.275 1.00 37.54 92 GLY A C 1
ATOM 734 O O . GLY A 1 92 ? 46.744 25.569 5.236 1.00 41.45 92 GLY A O 1
ATOM 735 N N . ALA A 1 93 ? 47.854 24.840 3.437 1.00 37.79 93 ALA A N 1
ATOM 736 C CA . ALA A 1 93 ? 48.966 25.767 3.637 1.00 38.43 93 ALA A CA 1
ATOM 737 C C . ALA A 1 93 ? 49.067 26.827 2.535 1.00 38.68 93 ALA A C 1
ATOM 738 O O . ALA A 1 93 ? 48.749 26.565 1.368 1.00 36.68 93 ALA A O 1
ATOM 740 N N . VAL A 1 94 ? 49.526 28.018 2.911 1.00 37.92 94 VAL A N 1
ATOM 741 C CA . VAL A 1 94 ? 49.698 29.103 1.955 1.00 38.11 94 VAL A CA 1
ATOM 742 C C . VAL A 1 94 ? 51.148 29.197 1.506 1.00 38.66 94 VAL A C 1
ATOM 743 O O . VAL A 1 94 ? 52.048 29.353 2.332 1.00 39.43 94 VAL A O 1
ATOM 747 N N . ASN A 1 95 ? 51.359 29.098 0.194 1.00 36.86 95 ASN A N 1
ATOM 748 C CA . ASN A 1 95 ? 52.686 29.187 -0.396 1.00 38.49 95 ASN A CA 1
ATOM 749 C C . ASN A 1 95 ? 52.573 29.930 -1.745 1.00 36.95 95 ASN A C 1
ATOM 750 O O . ASN A 1 95 ? 51.731 29.601 -2.578 1.00 34.52 95 ASN A O 1
ATOM 755 N N . PHE A 1 96 ? 53.432 30.923 -1.946 1.00 36.97 96 PHE A N 1
ATOM 756 C CA . PHE A 1 96 ? 53.401 31.762 -3.144 1.00 40.43 96 PHE A CA 1
ATOM 757 C C . PHE A 1 96 ? 54.115 31.313 -4.431 1.00 44.56 96 PHE A C 1
ATOM 758 O O . PHE A 1 96 ? 54.088 32.024 -5.437 1.00 46.93 96 PHE A O 1
ATOM 766 N N . ASP A 1 97 ? 54.740 30.146 -4.421 1.00 48.34 97 ASP A N 1
ATOM 767 C CA . ASP A 1 97 ? 55.412 29.655 -5.624 1.00 53.55 97 ASP A CA 1
ATOM 768 C C . ASP A 1 97 ? 54.419 28.855 -6.472 1.00 54.09 97 ASP A C 1
ATOM 769 O O . ASP A 1 97 ? 53.645 28.063 -5.937 1.00 55.37 97 ASP A O 1
ATOM 774 N N . ILE A 1 98 ? 54.423 29.065 -7.786 1.00 53.35 98 ILE A N 1
ATOM 775 C CA . ILE A 1 98 ? 53.513 28.323 -8.652 1.00 53.11 98 ILE A CA 1
ATOM 776 C C . ILE A 1 98 ? 53.988 26.874 -8.708 1.00 51.80 98 ILE A C 1
ATOM 777 O O . ILE A 1 98 ? 55.150 26.611 -9.021 1.00 52.72 98 ILE A O 1
ATOM 782 N N . ASP A 1 99 ? 53.101 25.935 -8.397 1.00 50.35 99 ASP A N 1
ATOM 783 C CA . ASP A 1 99 ? 53.470 24.524 -8.442 1.00 48.75 99 ASP A CA 1
ATOM 784 C C . ASP A 1 99 ? 53.533 24.056 -9.894 1.00 48.90 99 ASP A C 1
ATOM 785 O O . ASP A 1 99 ? 53.156 24.792 -10.814 1.00 48.42 99 ASP A O 1
ATOM 790 N N . THR A 1 100 ? 54.012 22.830 -10.092 1.00 48.27 100 THR A N 1
ATOM 791 C CA . THR A 1 100 ? 54.133 22.251 -11.428 1.00 47.73 100 THR A CA 1
ATOM 792 C C . THR A 1 100 ? 52.799 22.256 -12.174 1.00 46.93 100 THR A C 1
ATOM 793 O O . THR A 1 100 ? 52.762 22.229 -13.410 1.00 45.89 100 THR A O 1
ATOM 797 N N . HIS A 1 101 ? 51.701 22.289 -11.423 1.00 45.35 101 HIS A N 1
ATOM 798 C CA . HIS A 1 101 ? 50.385 22.260 -12.044 1.00 43.26 101 HIS A CA 1
ATOM 799 C C . HIS A 1 101 ? 49.649 23.588 -12.251 1.00 39.79 101 HIS A C 1
ATOM 800 O O . HIS A 1 101 ? 48.450 23.592 -12.503 1.00 38.64 101 HIS A O 1
ATOM 807 N N . GLY A 1 102 ? 50.357 24.709 -12.157 1.00 39.52 102 GLY A N 1
ATOM 808 C CA . GLY A 1 102 ? 49.716 25.990 -12.421 1.00 36.60 102 GLY A CA 1
ATOM 809 C C . GLY A 1 102 ? 49.409 26.944 -11.287 1.00 36.83 102 GLY A C 1
ATOM 810 O O . GLY A 1 102 ? 49.330 28.156 -11.499 1.00 37.54 102 GLY A O 1
ATOM 811 N N . GLY A 1 103 ? 49.222 26.427 -10.080 1.00 36.57 103 GLY A N 1
ATOM 812 C CA . GLY A 1 103 ? 48.915 27.311 -8.972 1.00 31.05 103 GLY A CA 1
ATOM 813 C C . GLY A 1 103 ? 47.511 27.876 -9.087 1.00 31.27 103 GLY A C 1
ATOM 814 O O . GLY A 1 103 ? 46.773 27.569 -10.030 1.00 25.99 103 GLY A O 1
ATOM 815 N N . ILE A 1 104 ? 47.135 28.687 -8.103 1.00 30.99 104 ILE A N 1
ATOM 816 C CA . ILE A 1 104 ? 45.828 29.310 -8.066 1.00 30.63 104 ILE A CA 1
ATOM 817 C C . ILE A 1 104 ? 46.105 30.788 -8.304 1.00 30.88 104 ILE A C 1
ATOM 818 O O . ILE A 1 104 ? 46.841 31.409 -7.554 1.00 31.16 104 ILE A O 1
ATOM 823 N N . PHE A 1 105 ? 45.533 31.337 -9.367 1.00 32.61 105 PHE A N 1
ATOM 824 C CA . PHE A 1 105 ? 45.733 32.740 -9.696 1.00 31.81 105 PHE A CA 1
ATOM 825 C C . PHE A 1 105 ? 44.729 33.574 -8.910 1.00 28.76 105 PHE A C 1
ATOM 826 O O . PHE A 1 105 ? 43.529 33.385 -9.057 1.00 25.42 105 PHE A O 1
ATOM 834 N N . VAL A 1 106 ? 45.230 34.498 -8.096 1.00 29.52 106 VAL A N 1
ATOM 835 C CA . VAL A 1 106 ? 44.383 35.335 -7.248 1.00 31.05 106 VAL A CA 1
ATOM 836 C C . VAL A 1 106 ? 44.478 36.842 -7.476 1.00 31.47 106 VAL A C 1
ATOM 837 O O . VAL A 1 106 ? 45.565 37.424 -7.435 1.00 28.97 106 VAL A O 1
ATOM 841 N N . LYS A 1 107 ? 43.319 37.470 -7.646 1.00 33.01 107 LYS A N 1
ATOM 842 C CA . LYS A 1 107 ? 43.242 38.913 -7.860 1.00 35.27 107 LYS A CA 1
ATOM 843 C C . LYS A 1 107 ? 42.322 39.558 -6.824 1.00 34.72 107 LYS A C 1
ATOM 844 O O . LYS A 1 107 ? 41.141 39.213 -6.712 1.00 34.48 107 LYS A O 1
ATOM 850 N N . ILE A 1 108 ? 42.869 40.489 -6.057 1.00 34.77 108 ILE A N 1
ATOM 851 C CA . ILE A 1 108 ? 42.098 41.189 -5.047 1.00 35.93 108 ILE A CA 1
ATOM 852 C C . ILE A 1 108 ? 41.800 42.594 -5.566 1.00 39.23 108 ILE A C 1
ATOM 853 O O . ILE A 1 108 ? 42.723 43.386 -5.774 1.00 39.10 108 ILE A O 1
ATOM 858 N N . LEU A 1 109 ? 40.518 42.894 -5.773 1.00 38.72 109 LEU A N 1
ATOM 859 C CA . LEU A 1 109 ? 40.095 44.190 -6.297 1.00 41.54 109 LEU A CA 1
ATOM 860 C C . LEU A 1 109 ? 39.475 45.079 -5.223 1.00 41.93 109 LEU A C 1
ATOM 861 O O . LEU A 1 109 ? 38.567 44.666 -4.503 1.00 43.07 109 LEU A O 1
ATOM 866 N N . ALA A 1 110 ? 39.974 46.304 -5.116 1.00 41.52 110 ALA A N 1
ATOM 867 C CA . ALA A 1 110 ? 39.451 47.262 -4.143 1.00 41.65 110 ALA A CA 1
ATOM 868 C C . ALA A 1 110 ? 38.301 48.011 -4.810 1.00 41.57 110 ALA A C 1
ATOM 869 O O . ALA A 1 110 ? 38.383 48.313 -5.996 1.00 41.57 110 ALA A O 1
ATOM 871 N N . ASP A 1 111 ? 37.223 48.300 -4.081 1.00 42.91 111 ASP A N 1
ATOM 872 C CA . ASP A 1 111 ? 36.137 49.038 -4.716 1.00 44.54 111 ASP A CA 1
ATOM 873 C C . ASP A 1 111 ? 36.478 50.520 -4.703 1.00 44.33 111 ASP A C 1
ATOM 874 O O . ASP A 1 111 ? 37.490 50.919 -4.124 1.00 42.72 111 ASP A O 1
ATOM 879 N N . GLU A 1 112 ? 35.640 51.324 -5.351 1.00 43.93 112 GLU A N 1
ATOM 880 C CA . GLU A 1 112 ? 35.845 52.766 -5.440 1.00 43.81 112 GLU A CA 1
ATOM 881 C C . GLU A 1 112 ? 36.051 53.481 -4.103 1.00 42.78 112 GLU A C 1
ATOM 882 O O . GLU A 1 112 ? 36.554 54.603 -4.079 1.00 42.38 112 GLU A O 1
ATOM 888 N N . ASN A 1 113 ? 35.673 52.856 -2.992 1.00 43.24 113 ASN A N 1
ATOM 889 C CA . ASN A 1 113 ? 35.842 53.516 -1.696 1.00 44.43 113 ASN A CA 1
ATOM 890 C C . ASN A 1 113 ? 36.934 52.905 -0.838 1.00 45.21 113 ASN A C 1
ATOM 891 O O . ASN A 1 113 ? 37.138 53.317 0.310 1.00 46.39 113 ASN A O 1
ATOM 896 N N . GLU A 1 114 ? 37.641 51.932 -1.404 1.00 44.56 114 GLU A N 1
ATOM 897 C CA . GLU A 1 114 ? 38.739 51.261 -0.716 1.00 45.68 114 GLU A CA 1
ATOM 898 C C . GLU A 1 114 ? 40.089 51.684 -1.306 1.00 45.09 114 GLU A C 1
ATOM 899 O O . GLU A 1 114 ? 40.179 52.049 -2.479 1.00 45.70 114 GLU A O 1
ATOM 905 N N . ASP A 1 115 ? 41.129 51.640 -0.484 1.00 43.64 115 ASP A N 1
ATOM 906 C CA . ASP A 1 115 ? 42.488 51.965 -0.913 1.00 44.65 115 ASP A CA 1
ATOM 907 C C . ASP A 1 115 ? 43.199 50.607 -0.965 1.00 44.15 115 ASP A C 1
ATOM 908 O O . ASP A 1 115 ? 43.288 49.916 0.048 1.00 41.46 115 ASP A O 1
ATOM 913 N N . ILE A 1 116 ? 43.693 50.225 -2.140 1.00 44.14 116 ILE A N 1
ATOM 914 C CA . ILE A 1 116 ? 44.352 48.932 -2.308 1.00 43.99 116 ILE A CA 1
ATOM 915 C C . ILE A 1 116 ? 45.543 48.718 -1.365 1.00 45.39 116 ILE A C 1
ATOM 916 O O . ILE A 1 116 ? 45.763 47.605 -0.891 1.00 43.82 116 ILE A O 1
ATOM 929 N N . LYS A 1 118 ? 45.826 49.909 1.635 1.00 45.26 118 LYS A N 1
ATOM 930 C CA . LYS A 1 118 ? 45.320 49.687 2.983 1.00 43.58 118 LYS A CA 1
ATOM 931 C C . LYS A 1 118 ? 44.849 48.250 3.104 1.00 41.85 118 LYS A C 1
ATOM 932 O O . LYS A 1 118 ? 44.943 47.647 4.172 1.00 39.61 118 LYS A O 1
ATOM 938 N N . ILE A 1 119 ? 44.338 47.708 2.000 1.00 40.42 119 ILE A N 1
ATOM 939 C CA . ILE A 1 119 ? 43.867 46.326 1.966 1.00 40.69 119 ILE A CA 1
ATOM 940 C C . ILE A 1 119 ? 45.072 45.434 2.253 1.00 41.31 119 ILE A C 1
ATOM 941 O O . ILE A 1 119 ? 45.003 44.498 3.062 1.00 39.74 119 ILE A O 1
ATOM 946 N N . ILE A 1 120 ? 46.181 45.750 1.586 1.00 39.64 120 ILE A N 1
ATOM 947 C CA . ILE A 1 120 ? 47.408 44.980 1.729 1.00 40.11 120 ILE A CA 1
ATOM 948 C C . ILE A 1 120 ? 48.024 45.066 3.116 1.00 40.14 120 ILE A C 1
ATOM 949 O O . ILE A 1 120 ? 48.501 44.063 3.640 1.00 39.23 120 ILE A O 1
ATOM 954 N N . LYS A 1 121 ? 48.027 46.258 3.703 1.00 39.97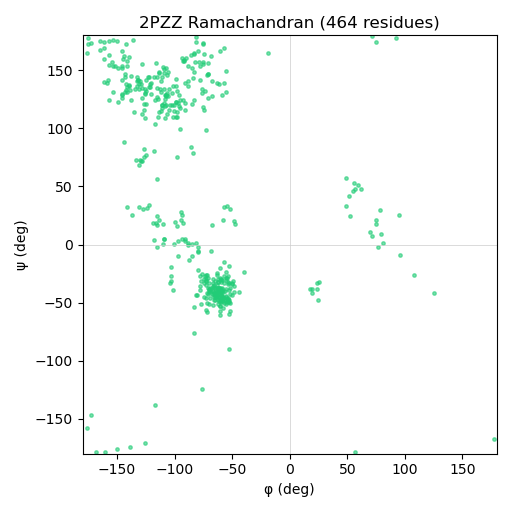 121 LYS A N 1
ATOM 955 C CA . LYS A 1 121 ? 48.580 46.436 5.043 1.00 42.26 121 LYS A CA 1
ATOM 956 C C . LYS A 1 121 ? 47.728 45.661 6.038 1.00 41.82 121 LYS A C 1
ATOM 957 O O . LYS A 1 121 ? 48.223 45.110 7.016 1.00 42.68 121 LYS A O 1
ATOM 963 N N . ASP A 1 122 ? 46.435 45.626 5.761 1.00 41.88 122 ASP A N 1
ATOM 964 C CA . ASP A 1 122 ? 45.469 44.940 6.597 1.00 42.72 122 ASP A CA 1
ATOM 965 C C . ASP A 1 122 ? 45.633 43.421 6.506 1.00 42.23 122 ASP A C 1
ATOM 966 O O . ASP A 1 122 ? 45.509 42.712 7.509 1.00 40.76 122 ASP A O 1
ATOM 971 N N . ILE A 1 123 ? 45.918 42.929 5.301 1.00 39.62 123 ILE A N 1
ATOM 972 C CA . ILE A 1 123 ? 46.090 41.499 5.082 1.00 38.56 123 ILE A CA 1
ATOM 973 C C . ILE A 1 123 ? 47.442 40.997 5.578 1.00 38.70 123 ILE A C 1
ATOM 974 O O . ILE A 1 123 ? 47.510 40.018 6.327 1.00 37.50 123 ILE A O 1
ATOM 979 N N . ALA A 1 124 ? 48.508 41.669 5.151 1.00 37.49 124 ALA A N 1
ATOM 980 C CA . ALA A 1 124 ? 49.868 41.308 5.524 1.00 37.58 124 ALA A CA 1
ATOM 981 C C . ALA A 1 124 ? 50.598 42.518 6.108 1.00 38.94 124 ALA A C 1
ATOM 982 O O . ALA A 1 124 ? 51.348 43.206 5.410 1.00 38.02 124 ALA A O 1
ATOM 984 N N . PRO A 1 125 ? 50.380 42.791 7.406 1.00 40.37 125 PRO A N 1
ATOM 985 C CA . PRO A 1 125 ? 50.996 43.906 8.128 1.00 41.88 125 PRO A CA 1
ATOM 986 C C . PRO A 1 125 ? 52.482 43.672 8.365 1.00 44.19 125 PRO A C 1
ATOM 987 O O . PRO A 1 125 ? 52.912 42.528 8.567 1.00 43.65 125 PRO A O 1
ATOM 991 N N . ARG A 1 126 ? 53.259 44.752 8.360 1.00 45.85 126 ARG A N 1
ATOM 992 C CA . ARG A 1 126 ? 54.686 44.645 8.620 1.00 50.02 126 ARG A CA 1
ATOM 993 C C . ARG A 1 126 ? 54.875 44.073 10.021 1.00 51.58 126 ARG A C 1
ATOM 994 O O . ARG A 1 126 ? 53.919 44.004 10.800 1.00 51.20 126 ARG A O 1
ATOM 1002 N N . THR A 1 127 ? 56.098 43.647 10.332 1.00 53.08 127 THR A N 1
ATOM 1003 C CA . THR A 1 127 ? 56.402 43.102 11.655 1.00 56.71 127 THR A CA 1
ATOM 1004 C C . THR A 1 127 ? 57.823 43.452 12.091 1.00 58.77 127 THR A C 1
ATOM 1005 O O . THR A 1 127 ? 58.646 43.911 11.292 1.00 59.13 127 THR A O 1
ATOM 1009 N N . LYS A 1 128 ? 58.088 43.241 13.376 1.00 61.84 128 LYS A N 1
ATOM 1010 C CA . LYS A 1 128 ? 59.387 43.486 13.983 1.00 64.16 128 LYS A CA 1
ATOM 1011 C C . LYS A 1 128 ? 59.557 42.377 15.006 1.00 65.38 128 LYS A C 1
ATOM 1012 O O . LYS A 1 128 ? 59.183 42.529 16.168 1.00 66.87 128 LYS A O 1
ATOM 1018 N N . GLY A 1 129 ? 60.105 41.252 14.565 1.00 66.32 129 GLY A N 1
ATOM 1019 C CA . GLY A 1 129 ? 60.301 40.134 15.467 1.00 66.11 129 GLY A CA 1
ATOM 1020 C C . GLY A 1 129 ? 59.141 39.162 15.386 1.00 66.38 129 GLY A C 1
ATOM 1021 O O . GLY A 1 129 ? 58.863 38.425 16.337 1.00 66.60 129 GLY A O 1
ATOM 1022 N N . GLY A 1 130 ? 58.459 39.160 14.243 1.00 65.24 130 GLY A N 1
ATOM 1023 C CA . GLY A 1 130 ? 57.331 38.266 14.059 1.00 64.66 130 GLY A CA 1
ATOM 1024 C C . GLY A 1 130 ? 56.062 38.798 14.693 1.00 63.93 130 GLY A C 1
ATOM 1025 O O . GLY A 1 130 ? 55.017 38.143 14.661 1.00 63.94 130 GLY A O 1
ATOM 1026 N N . VAL A 1 131 ? 56.154 39.988 15.279 1.00 62.36 131 VAL A N 1
ATOM 1027 C CA . VAL A 1 131 ? 55.006 40.615 15.919 1.00 60.56 131 VAL A CA 1
ATOM 1028 C C . VAL A 1 131 ? 54.505 41.799 15.081 1.00 58.64 131 VAL A C 1
ATOM 1029 O O . VAL A 1 131 ? 55.279 42.682 14.707 1.00 57.59 131 VAL A O 1
ATOM 1033 N N . ILE A 1 132 ? 53.205 41.790 14.787 1.00 57.43 132 ILE A N 1
ATOM 1034 C CA . ILE A 1 132 ? 52.549 42.820 13.979 1.00 57.73 132 ILE A CA 1
ATOM 1035 C C . ILE A 1 132 ? 52.746 44.241 14.517 1.00 59.71 132 ILE A C 1
ATOM 1036 O O . ILE A 1 132 ? 52.867 44.446 15.723 1.00 60.38 132 ILE A O 1
ATOM 1041 N N . ILE A 1 133 ? 52.758 45.216 13.610 1.00 61.41 133 ILE A N 1
ATOM 1042 C CA . ILE A 1 133 ? 52.975 46.618 13.966 1.00 63.12 133 ILE A CA 1
ATOM 1043 C C . ILE A 1 133 ? 51.767 47.425 14.455 1.00 64.43 133 ILE A C 1
ATOM 1044 O O . ILE A 1 133 ? 51.643 47.704 15.648 1.00 64.83 133 ILE A O 1
ATOM 1049 N N . ASN A 1 134 ? 50.893 47.824 13.538 1.00 65.65 134 ASN A N 1
ATOM 1050 C CA . ASN A 1 134 ? 49.717 48.605 13.914 1.00 65.72 134 ASN A CA 1
ATOM 1051 C C . ASN A 1 134 ? 48.652 47.741 14.606 1.00 65.91 134 ASN A C 1
ATOM 1052 O O . ASN A 1 134 ? 47.530 47.601 14.072 1.00 66.15 134 ASN A O 1
A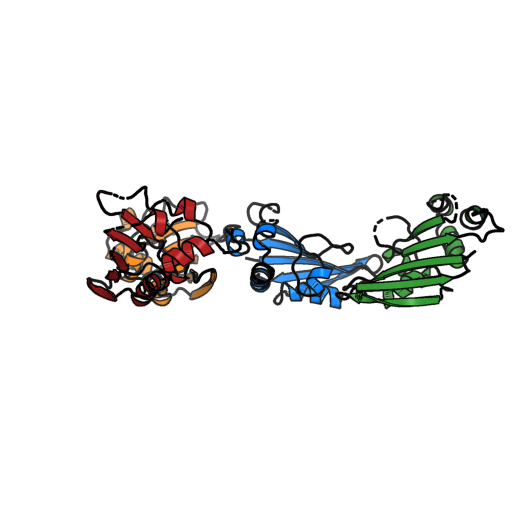TOM 1057 N N . LEU B 1 2 ? 22.488 59.066 -3.762 1.00 40.61 2 LEU B N 1
ATOM 1058 C CA . LEU B 1 2 ? 23.527 59.606 -2.825 1.00 42.91 2 LEU B CA 1
ATOM 1059 C C . LEU B 1 2 ? 23.792 58.664 -1.649 1.00 43.67 2 LEU B C 1
ATOM 1060 O O . LEU B 1 2 ? 22.854 58.148 -1.045 1.00 44.56 2 LEU B O 1
ATOM 1065 N N . GLU B 1 3 ? 25.064 58.433 -1.328 1.00 43.45 3 GLU B N 1
ATOM 1066 C CA . GLU B 1 3 ? 25.388 57.578 -0.194 1.00 44.86 3 GLU B CA 1
ATOM 1067 C C . GLU B 1 3 ? 26.609 58.051 0.580 1.00 42.61 3 GLU B C 1
ATOM 1068 O O . GLU B 1 3 ? 27.561 58.583 0.015 1.00 42.59 3 GLU B O 1
ATOM 1074 N N . VAL B 1 4 ? 26.552 57.873 1.893 1.00 40.22 4 VAL B N 1
ATOM 1075 C CA . VAL B 1 4 ? 27.636 58.272 2.773 1.00 39.23 4 VAL B CA 1
ATOM 1076 C C . VAL B 1 4 ? 28.357 57.021 3.246 1.00 38.37 4 VAL B C 1
ATOM 1077 O O . VAL B 1 4 ? 27.724 56.060 3.683 1.00 38.51 4 VAL B O 1
ATOM 1081 N N . ILE B 1 5 ? 29.678 57.025 3.125 1.00 37.02 5 ILE B N 1
ATOM 1082 C CA . ILE B 1 5 ? 30.483 55.899 3.567 1.00 34.39 5 ILE B CA 1
ATOM 1083 C C . ILE B 1 5 ? 31.162 56.413 4.816 1.00 33.40 5 ILE B C 1
ATOM 1084 O O . ILE B 1 5 ? 31.753 57.506 4.813 1.00 31.23 5 ILE B O 1
ATOM 1089 N N . ILE B 1 6 ? 31.054 55.644 5.893 1.00 31.57 6 ILE B N 1
ATOM 1090 C CA . ILE B 1 6 ? 31.618 56.040 7.173 1.00 31.94 6 ILE B CA 1
ATOM 1091 C C . ILE B 1 6 ? 32.641 55.029 7.663 1.00 33.28 6 ILE B C 1
ATOM 1092 O O . ILE B 1 6 ? 32.424 53.823 7.560 1.00 32.22 6 ILE B O 1
ATOM 1097 N N . LYS B 1 7 ? 33.744 55.530 8.212 1.00 32.78 7 LYS B N 1
ATOM 1098 C CA . LYS B 1 7 ? 34.783 54.673 8.755 1.00 35.06 7 LYS B CA 1
ATOM 1099 C C . LYS B 1 7 ? 35.405 55.354 9.968 1.00 35.23 7 LYS B C 1
ATOM 1100 O O . LYS B 1 7 ? 35.788 56.531 9.927 1.00 35.31 7 LYS B O 1
ATOM 1106 N N . ALA B 1 8 ? 35.485 54.605 11.056 1.00 34.79 8 ALA B N 1
ATOM 1107 C CA . ALA B 1 8 ? 36.052 55.112 12.293 1.00 35.95 8 ALA B CA 1
ATOM 1108 C C . ALA B 1 8 ? 36.768 53.965 12.981 1.00 37.31 8 ALA B C 1
ATOM 1109 O O . ALA B 1 8 ? 36.178 52.901 13.216 1.00 35.00 8 ALA B O 1
ATOM 1111 N N . LYS B 1 9 ? 38.036 54.178 13.301 1.00 36.67 9 LYS B N 1
ATOM 1112 C CA . LYS B 1 9 ? 38.806 53.145 13.970 1.00 40.78 9 LYS B CA 1
ATOM 1113 C C . LYS B 1 9 ? 38.564 53.149 15.486 1.00 39.39 9 LYS B C 1
ATOM 1114 O O . LYS B 1 9 ? 38.294 54.191 16.078 1.00 39.03 9 LYS B O 1
ATOM 1120 N N . VAL B 1 10 ? 38.636 51.968 16.094 1.00 38.54 10 VAL B N 1
ATOM 1121 C CA . VAL B 1 10 ? 38.462 51.818 17.542 1.00 37.08 10 VAL B CA 1
ATOM 1122 C C . VAL B 1 10 ? 39.789 51.284 18.068 1.00 38.02 10 VAL B C 1
ATOM 1123 O O . VAL B 1 10 ? 40.095 50.110 17.884 1.00 37.59 10 VAL B O 1
ATOM 1127 N N . LYS B 1 11 ? 40.586 52.136 18.700 1.00 36.55 11 LYS B N 1
ATOM 1128 C CA . LYS B 1 11 ? 41.860 51.684 19.234 1.00 38.80 11 LYS B CA 1
ATOM 1129 C C . LYS B 1 11 ? 41.606 50.731 20.411 1.00 39.23 11 LYS B C 1
ATOM 1130 O O . LYS B 1 11 ? 40.505 50.681 20.961 1.00 36.86 11 LYS B O 1
ATOM 1136 N N . PRO B 1 12 ? 42.623 49.942 20.795 1.00 40.03 12 PRO B N 1
ATOM 1137 C CA . PRO B 1 12 ? 42.497 48.994 21.908 1.00 38.83 12 PRO B CA 1
ATOM 1138 C C . PRO B 1 12 ? 41.920 49.586 23.208 1.00 38.34 12 PRO B C 1
ATOM 1139 O O . PRO B 1 12 ? 41.071 48.973 23.857 1.00 38.51 12 PRO B O 1
ATOM 1143 N N . THR B 1 13 ? 42.375 50.771 23.593 1.00 37.99 13 THR B N 1
ATOM 1144 C CA . THR B 1 13 ? 41.876 51.375 24.822 1.00 37.69 13 THR B CA 1
ATOM 1145 C C . THR B 1 13 ? 40.530 52.082 24.641 1.00 39.49 13 THR B C 1
ATOM 1146 O O . THR B 1 13 ? 39.990 52.642 25.597 1.00 39.79 13 THR B O 1
ATOM 1150 N N . GLU B 1 14 ? 39.984 52.035 23.425 1.00 38.29 14 GLU B N 1
ATOM 1151 C CA . GLU B 1 14 ? 38.701 52.668 23.137 1.00 38.15 14 GLU B CA 1
ATOM 1152 C C . GLU B 1 14 ? 37.540 51.710 23.306 1.00 37.44 14 GLU B C 1
ATOM 1153 O O . GLU B 1 14 ? 37.713 50.500 23.238 1.00 36.96 14 GLU B O 1
ATOM 1159 N N . ASP B 1 15 ? 36.354 52.271 23.519 1.00 38.18 15 ASP B N 1
ATOM 1160 C CA . ASP B 1 15 ? 35.121 51.498 23.690 1.00 40.68 15 ASP B CA 1
ATOM 1161 C C . ASP B 1 15 ? 34.393 51.489 22.341 1.00 41.00 15 ASP B C 1
ATOM 1162 O O . ASP B 1 15 ? 33.931 52.528 21.885 1.00 40.93 15 ASP B O 1
ATOM 1167 N N . LYS B 1 16 ? 34.273 50.326 21.708 1.00 42.90 16 LYS B N 1
ATOM 1168 C CA . LYS B 1 16 ? 33.628 50.271 20.397 1.00 45.42 16 LYS B CA 1
ATOM 1169 C C . LYS B 1 16 ? 32.262 50.938 20.377 1.00 46.63 16 LYS B C 1
ATOM 1170 O O . LYS B 1 16 ? 31.895 51.588 19.398 1.00 47.21 16 LYS B O 1
ATOM 1176 N N . TYR B 1 17 ? 31.511 50.794 21.461 1.00 46.18 17 TYR B N 1
ATOM 1177 C CA . TYR B 1 17 ? 30.190 51.387 21.518 1.00 44.89 17 TYR B CA 1
ATOM 1178 C C . TYR B 1 17 ? 30.199 52.901 21.663 1.00 41.71 17 TYR B C 1
ATOM 1179 O O . TYR B 1 17 ? 29.304 53.584 21.158 1.00 40.57 17 TYR B O 1
ATOM 1188 N N . LYS B 1 18 ? 31.215 53.439 22.325 1.00 39.19 18 LYS B N 1
ATOM 1189 C CA . LYS B 1 18 ? 31.289 54.888 22.454 1.00 39.19 18 LYS B CA 1
ATOM 1190 C C . LYS B 1 18 ? 31.601 55.491 21.085 1.00 38.41 18 LYS B C 1
ATOM 1191 O O . LYS B 1 18 ? 31.062 56.540 20.724 1.00 37.00 18 LYS B O 1
ATOM 1197 N N . VAL B 1 19 ? 32.478 54.838 20.326 1.00 35.97 19 VAL B N 1
ATOM 1198 C CA . VAL B 1 19 ? 32.799 55.353 19.002 1.00 37.13 19 VAL B CA 1
ATOM 1199 C C . VAL B 1 19 ? 31.523 55.246 18.185 1.00 36.60 19 VAL B C 1
ATOM 1200 O O . VAL B 1 19 ? 31.162 56.170 17.478 1.00 38.17 19 VAL B O 1
ATOM 1204 N N . LYS B 1 20 ? 30.825 54.122 18.309 1.00 36.77 20 LYS B N 1
ATOM 1205 C CA . LYS B 1 20 ? 29.586 53.919 17.576 1.00 36.71 20 LYS B CA 1
ATOM 1206 C C . LYS B 1 20 ? 28.571 55.041 17.826 1.00 38.92 20 LYS B C 1
ATOM 1207 O O . LYS B 1 20 ? 27.932 55.539 16.892 1.00 38.04 20 LYS B O 1
ATOM 1213 N N . LYS B 1 21 ? 28.424 55.439 19.087 1.00 40.29 21 LYS B N 1
ATOM 1214 C CA . LYS B 1 21 ? 27.479 56.492 19.450 1.00 41.02 21 LYS B CA 1
ATOM 1215 C C . LYS B 1 21 ? 27.927 57.822 18.870 1.00 39.65 21 LYS B C 1
ATOM 1216 O O . LYS B 1 21 ? 27.105 58.698 18.575 1.00 38.68 21 LYS B O 1
ATOM 1222 N N . ALA B 1 22 ? 29.236 57.975 18.724 1.00 35.48 22 ALA B N 1
ATOM 1223 C CA . ALA B 1 22 ? 29.779 59.188 18.146 1.00 36.66 22 ALA B CA 1
ATOM 1224 C C . ALA B 1 22 ? 29.272 59.242 16.708 1.00 36.91 22 ALA B C 1
ATOM 1225 O O . ALA B 1 22 ? 28.803 60.282 16.244 1.00 38.76 22 ALA B O 1
ATOM 1227 N N . ILE B 1 23 ? 29.338 58.103 16.025 1.00 36.87 23 ILE B N 1
ATOM 1228 C CA . ILE B 1 23 ? 28.885 57.993 14.637 1.00 40.75 23 ILE B CA 1
ATOM 1229 C C . ILE B 1 23 ? 27.399 58.326 14.492 1.00 41.77 23 ILE B C 1
ATOM 1230 O O . ILE B 1 23 ? 27.021 59.249 13.769 1.00 40.34 23 ILE B O 1
ATOM 1235 N N . LEU B 1 24 ? 26.568 57.545 15.179 1.00 42.57 24 LEU B N 1
ATOM 1236 C CA . LEU B 1 24 ? 25.124 57.707 15.125 1.00 42.66 24 LEU B CA 1
ATOM 1237 C C . LEU B 1 24 ? 24.620 59.098 15.515 1.00 42.89 24 LEU B C 1
ATOM 1238 O O . LEU B 1 24 ? 23.564 59.516 15.043 1.00 44.60 24 LEU B O 1
ATOM 1243 N N . ASN B 1 25 ? 25.362 59.820 16.355 1.00 41.41 25 ASN B N 1
ATOM 1244 C CA . ASN B 1 25 ? 24.950 61.174 16.736 1.00 41.16 25 ASN B CA 1
ATOM 1245 C C . ASN B 1 25 ? 24.926 62.090 15.509 1.00 41.57 25 ASN B C 1
ATOM 1246 O O . ASN B 1 25 ? 24.203 63.090 15.477 1.00 40.33 25 ASN B O 1
ATOM 1251 N N . ILE B 1 26 ? 25.737 61.752 14.510 1.00 41.53 26 ILE B N 1
ATOM 1252 C CA . ILE B 1 26 ? 25.816 62.553 13.291 1.00 40.99 26 ILE B CA 1
ATOM 1253 C C . ILE B 1 26 ? 25.011 61.863 12.198 1.00 40.90 26 ILE B C 1
ATOM 1254 O O . ILE B 1 26 ? 24.317 62.514 11.424 1.00 43.39 26 ILE B O 1
ATOM 1259 N N . PHE B 1 27 ? 25.103 60.538 12.159 1.00 39.57 27 PHE B N 1
ATOM 1260 C CA . PHE B 1 27 ? 24.403 59.728 11.168 1.00 40.31 27 PHE B CA 1
ATOM 1261 C C . PHE B 1 27 ? 23.576 58.635 11.867 1.00 40.60 27 PHE B C 1
ATOM 1262 O O . PHE B 1 27 ? 23.943 57.470 11.863 1.00 38.77 27 PHE B O 1
ATOM 1270 N N . PRO B 1 28 ? 22.434 59.016 12.468 1.00 42.55 28 PRO B N 1
ATOM 1271 C CA . PRO B 1 28 ? 21.509 58.131 13.192 1.00 43.75 28 PRO B CA 1
ATOM 1272 C C . PRO B 1 28 ? 20.992 56.918 12.437 1.00 44.64 28 PRO B C 1
ATOM 1273 O O . PRO B 1 28 ? 20.669 55.899 13.045 1.00 45.13 28 PRO B O 1
ATOM 1277 N N . LYS B 1 29 ? 20.904 57.022 11.115 1.00 46.64 29 LYS B N 1
ATOM 1278 C CA . LYS B 1 29 ? 20.387 55.922 10.298 1.00 47.02 29 LYS B CA 1
ATOM 1279 C C . LYS B 1 29 ? 21.452 55.027 9.680 1.00 46.11 29 LYS B C 1
ATOM 1280 O O . LYS B 1 29 ? 21.139 54.092 8.941 1.00 46.76 29 LYS B O 1
ATOM 1286 N N . ALA B 1 30 ? 22.713 55.294 9.986 1.00 44.39 30 ALA B N 1
ATOM 1287 C CA . ALA B 1 30 ? 23.780 54.493 9.408 1.00 44.06 30 ALA B CA 1
ATOM 1288 C C . ALA B 1 30 ? 23.705 53.036 9.832 1.00 43.65 30 ALA B C 1
ATOM 1289 O O . ALA B 1 30 ? 23.397 52.728 10.983 1.00 42.50 30 ALA B O 1
ATOM 1291 N N . LYS B 1 31 ? 23.961 52.139 8.884 1.00 43.78 31 LYS B N 1
ATOM 1292 C CA . LYS B 1 31 ? 23.990 50.710 9.175 1.00 45.87 31 LYS B CA 1
ATOM 1293 C C . LYS B 1 31 ? 25.473 50.456 9.402 1.00 44.78 31 LYS B C 1
ATOM 1294 O O . LYS B 1 31 ? 26.283 50.658 8.504 1.00 43.90 31 LYS B O 1
ATOM 1300 N N . LEU B 1 32 ? 25.831 50.037 10.607 1.00 44.04 32 LEU B N 1
ATOM 1301 C CA . LEU B 1 32 ? 27.226 49.816 10.930 1.00 43.59 32 LEU B CA 1
ATOM 1302 C C . LEU B 1 32 ? 27.598 48.362 11.105 1.00 44.72 32 LEU B C 1
ATOM 1303 O O . LEU B 1 32 ? 26.762 47.528 11.450 1.00 46.08 32 LEU B O 1
ATOM 1308 N N . THR B 1 33 ? 28.867 48.068 10.843 1.00 45.51 33 THR B N 1
ATOM 1309 C CA . THR B 1 33 ? 29.412 46.726 10.982 1.00 45.97 33 THR B CA 1
ATOM 1310 C C . THR B 1 33 ? 30.792 46.894 11.609 1.00 46.00 33 THR B C 1
ATOM 1311 O O . THR B 1 33 ? 31.576 47.745 11.178 1.00 44.19 33 THR B O 1
ATOM 1315 N N . PHE B 1 34 ? 31.081 46.092 12.631 1.00 45.58 34 PHE B N 1
ATOM 1316 C CA . PHE B 1 34 ? 32.364 46.165 13.320 1.00 46.03 34 PHE B CA 1
ATOM 1317 C C . PHE B 1 34 ? 33.359 45.149 12.780 1.00 47.37 34 PHE B C 1
ATOM 1318 O O . PHE B 1 34 ? 33.085 43.952 12.750 1.00 47.97 34 PHE B O 1
ATOM 1326 N N . ILE B 1 35 ? 34.522 45.627 12.357 1.00 48.32 35 ILE B N 1
ATOM 1327 C CA . ILE B 1 35 ? 35.543 44.732 11.836 1.00 49.43 35 ILE B CA 1
ATOM 1328 C C . ILE B 1 35 ? 36.734 44.668 12.780 1.00 48.97 35 ILE B C 1
ATOM 1329 O O . ILE B 1 35 ? 37.398 45.673 13.036 1.00 48.03 35 ILE B O 1
ATOM 1334 N N . GLU B 1 36 ? 36.990 43.478 13.304 1.00 48.40 36 GLU B N 1
ATOM 1335 C CA . GLU B 1 36 ? 38.102 43.274 14.221 1.00 49.86 36 GLU B CA 1
ATOM 1336 C C . GLU B 1 36 ? 39.427 43.182 13.476 1.00 49.09 36 GLU B C 1
ATOM 1337 O O . GLU B 1 36 ? 39.503 42.594 12.395 1.00 48.77 36 GLU B O 1
ATOM 1343 N N . LYS B 1 37 ? 40.468 43.764 14.061 1.00 47.40 37 LYS B N 1
ATOM 1344 C CA . LYS B 1 37 ? 41.788 43.735 13.457 1.00 47.46 37 LYS B CA 1
ATOM 1345 C C . LYS B 1 37 ? 42.832 43.183 14.425 1.00 46.62 37 LYS B C 1
ATOM 1346 O O . LYS B 1 37 ? 42.480 42.667 15.480 1.00 48.69 37 LYS B O 1
ATOM 1352 N N . ASP B 1 38 ? 44.110 43.286 14.065 1.00 44.26 38 ASP B N 1
ATOM 1353 C CA . ASP B 1 38 ? 45.188 42.774 14.902 1.00 42.35 38 ASP B CA 1
ATOM 1354 C C . ASP B 1 38 ? 45.464 43.645 16.125 1.00 42.57 38 ASP B C 1
ATOM 1355 O O . ASP B 1 38 ? 45.049 44.803 16.194 1.00 40.41 38 ASP B O 1
ATOM 1360 N N . ASN B 1 39 ? 46.187 43.069 17.083 1.00 41.31 39 ASN B N 1
ATOM 1361 C CA . ASN B 1 39 ? 46.578 43.762 18.302 1.00 40.04 39 ASN B CA 1
ATOM 1362 C C . ASN B 1 39 ? 45.444 44.497 19.010 1.00 38.91 39 ASN B C 1
ATOM 1363 O O . ASN B 1 39 ? 45.660 45.540 19.625 1.00 39.09 39 ASN B O 1
ATOM 1368 N N . GLU B 1 40 ? 44.242 43.939 18.925 1.00 38.67 40 GLU B N 1
ATOM 1369 C CA . GLU B 1 40 ? 43.064 44.506 19.569 1.00 41.38 40 GLU B CA 1
ATOM 1370 C C . GLU B 1 40 ? 42.451 45.717 18.880 1.00 41.07 40 GLU B C 1
ATOM 1371 O O . GLU B 1 40 ? 41.442 46.246 19.347 1.00 40.69 40 GLU B O 1
ATOM 1377 N N . PHE B 1 41 ? 43.056 46.176 17.789 1.00 39.68 41 PHE B N 1
ATOM 1378 C CA . PHE B 1 41 ? 42.486 47.310 17.071 1.00 38.98 41 PHE B CA 1
ATOM 1379 C C . PHE B 1 41 ? 41.213 46.835 16.392 1.00 39.13 41 PHE B C 1
ATOM 1380 O O . PHE B 1 41 ? 41.048 45.640 16.126 1.00 39.04 41 PHE B O 1
ATOM 1388 N N . GLY B 1 42 ? 40.311 47.769 16.119 1.00 39.01 42 GLY B N 1
ATOM 1389 C CA . GLY B 1 42 ? 39.059 47.420 15.475 1.00 37.78 42 GLY B CA 1
ATOM 1390 C C . GLY B 1 42 ? 38.591 48.591 14.639 1.00 39.03 42 GLY B C 1
ATOM 1391 O O . GLY B 1 42 ? 39.197 49.661 14.663 1.00 38.68 42 GLY B O 1
ATOM 1392 N N . GLU B 1 43 ? 37.509 48.413 13.899 1.00 39.64 43 GLU B N 1
ATOM 1393 C CA . GLU B 1 43 ? 37.036 49.511 13.089 1.00 40.81 43 GLU B CA 1
ATOM 1394 C C . GLU B 1 43 ? 35.577 49.407 12.725 1.00 38.81 43 GLU B C 1
ATOM 1395 O O . GLU B 1 43 ? 35.057 48.325 12.460 1.00 39.34 43 GLU B O 1
ATOM 1401 N N . TRP B 1 44 ? 34.909 50.547 12.727 1.00 36.84 44 TRP B N 1
ATOM 1402 C CA . TRP B 1 44 ? 33.511 50.585 12.341 1.00 36.61 44 TRP B CA 1
ATOM 1403 C C . TRP B 1 44 ? 33.456 51.045 10.884 1.00 37.33 44 TRP B C 1
ATOM 1404 O O . TRP B 1 44 ? 34.175 51.956 10.482 1.00 35.42 44 TRP B O 1
ATOM 1415 N N . GLU B 1 45 ? 32.624 50.388 10.097 1.00 37.69 45 GLU B N 1
ATOM 1416 C CA . GLU B 1 45 ? 32.415 50.775 8.719 1.00 42.20 45 GLU B CA 1
ATOM 1417 C C . GLU B 1 45 ? 30.900 50.857 8.590 1.00 42.92 45 GLU B C 1
ATOM 1418 O O . GLU B 1 45 ? 30.172 50.015 9.124 1.00 42.17 45 GLU B O 1
ATOM 1424 N N . GLY B 1 46 ? 30.418 51.877 7.900 1.00 43.59 46 GLY B N 1
ATOM 1425 C CA . GLY B 1 46 ? 28.988 51.997 7.741 1.00 45.88 46 GLY B CA 1
ATOM 1426 C C . GLY B 1 46 ? 28.572 52.896 6.604 1.00 45.22 46 GLY B C 1
ATOM 1427 O O . GLY B 1 46 ? 29.386 53.607 6.021 1.00 45.35 46 GLY B O 1
ATOM 1428 N N . LYS B 1 47 ? 27.286 52.855 6.297 1.00 44.57 47 LYS B N 1
ATOM 1429 C CA . LYS B 1 47 ? 26.732 53.653 5.232 1.00 45.57 47 LYS B CA 1
ATOM 1430 C C . LYS B 1 47 ? 25.321 54.107 5.566 1.00 44.98 47 LYS B C 1
ATOM 1431 O O . LYS B 1 47 ? 24.606 53.470 6.344 1.00 43.71 47 LYS B O 1
ATOM 1437 N N . THR B 1 48 ? 24.938 55.234 4.981 1.00 44.45 48 THR B N 1
ATOM 1438 C CA . THR B 1 48 ? 23.601 55.775 5.150 1.00 42.69 48 THR B CA 1
ATOM 1439 C C . THR B 1 48 ? 23.264 56.565 3.895 1.00 41.22 48 THR B C 1
ATOM 1440 O O . THR B 1 48 ? 24.150 57.052 3.201 1.00 42.48 48 THR B O 1
ATOM 1444 N N . LYS B 1 49 ? 21.979 56.673 3.605 1.00 40.82 49 LYS B N 1
ATOM 1445 C CA . LYS B 1 49 ? 21.500 57.400 2.441 1.00 41.99 49 LYS B CA 1
ATOM 1446 C C . LYS B 1 49 ? 21.002 58.773 2.877 1.00 40.94 49 LYS B C 1
ATOM 1447 O O . LYS B 1 49 ? 20.557 59.573 2.053 1.00 39.74 49 LYS B O 1
ATOM 1453 N N . SER B 1 50 ? 21.098 59.045 4.175 1.00 39.60 50 SER B N 1
ATOM 1454 C CA . SER B 1 50 ? 20.614 60.307 4.726 1.00 39.93 50 SER B CA 1
ATOM 1455 C C . SER B 1 50 ? 21.631 61.173 5.450 1.00 38.85 50 SER B C 1
ATOM 1456 O O . SER B 1 50 ? 22.412 60.679 6.261 1.00 39.85 50 SER B O 1
ATOM 1459 N N . VAL B 1 51 ? 21.604 62.471 5.158 1.00 37.87 51 VAL B N 1
ATOM 1460 C CA . VAL B 1 51 ? 22.486 63.440 5.801 1.00 38.83 51 VAL B CA 1
ATOM 1461 C C . VAL B 1 51 ? 21.605 64.453 6.540 1.00 40.91 51 VAL B C 1
ATOM 1462 O O . VAL B 1 51 ? 22.046 65.556 6.877 1.00 40.00 51 VAL B O 1
ATOM 1466 N N . GLU B 1 52 ? 20.355 64.063 6.781 1.00 42.59 52 GLU B N 1
ATOM 1467 C CA . GLU B 1 52 ? 19.379 64.908 7.474 1.00 45.80 52 GLU B CA 1
ATOM 1468 C C . GLU B 1 52 ? 19.931 65.443 8.793 1.00 45.37 52 GLU B C 1
ATOM 1469 O O . GLU B 1 52 ? 19.856 66.641 9.071 1.00 44.36 52 GLU B O 1
ATOM 1475 N N . LYS B 1 53 ? 20.467 64.541 9.612 1.00 44.13 53 LYS B N 1
ATOM 1476 C CA . LYS B 1 53 ? 21.012 64.926 10.907 1.00 44.25 53 LYS B CA 1
ATOM 1477 C C . LYS B 1 53 ? 22.203 65.863 10.737 1.00 43.39 53 LYS B C 1
ATOM 1478 O O . LYS B 1 53 ? 22.310 66.886 11.423 1.00 42.68 53 LYS B O 1
ATOM 1484 N N . LEU B 1 54 ? 23.098 65.511 9.821 1.00 41.35 54 LEU B N 1
ATOM 1485 C CA . LEU B 1 54 ? 24.275 66.337 9.569 1.00 41.36 54 LEU B CA 1
ATOM 1486 C C . LEU B 1 54 ? 23.844 67.769 9.280 1.00 39.03 54 LEU B C 1
ATOM 1487 O O . LEU B 1 54 ? 24.372 68.707 9.868 1.00 38.42 54 LEU B O 1
ATOM 1492 N N . LYS B 1 55 ? 22.878 67.933 8.383 1.00 40.52 55 LYS B N 1
ATOM 1493 C CA . LYS B 1 55 ? 22.394 69.269 8.028 1.00 43.03 55 LYS B CA 1
ATOM 1494 C C . LYS B 1 55 ? 21.838 70.012 9.248 1.00 43.91 55 LYS B C 1
ATOM 1495 O O . LYS B 1 55 ? 22.186 71.169 9.497 1.00 44.53 55 LYS B O 1
ATOM 1501 N N . GLU B 1 56 ? 20.980 69.342 10.010 1.00 45.59 56 GLU B N 1
ATOM 1502 C CA . GLU B 1 56 ? 20.397 69.942 11.203 1.00 46.53 56 GLU B CA 1
ATOM 1503 C C . GLU B 1 56 ? 21.489 70.497 12.107 1.00 45.05 56 GLU B C 1
ATOM 1504 O O . GLU B 1 56 ? 21.420 71.650 12.545 1.00 43.92 56 GLU B O 1
ATOM 1510 N N . LEU B 1 57 ? 22.498 69.673 12.380 1.00 43.44 57 LEU B N 1
ATOM 1511 C CA . LEU B 1 57 ? 23.599 70.072 13.253 1.00 42.55 57 LEU B CA 1
ATOM 1512 C C . LEU B 1 57 ? 24.423 71.259 12.751 1.00 41.62 57 LEU B C 1
ATOM 1513 O O . LEU B 1 57 ? 24.829 72.103 13.547 1.00 41.98 57 LEU B O 1
ATOM 1518 N N . LEU B 1 58 ? 24.671 71.341 11.443 1.00 40.58 58 LEU B N 1
ATOM 1519 C CA . LEU B 1 58 ? 25.443 72.467 10.905 1.00 40.58 58 LEU B CA 1
ATOM 1520 C C . LEU B 1 58 ? 24.701 73.791 11.145 1.00 42.75 58 LEU B C 1
ATOM 1521 O O . LEU B 1 58 ? 25.300 74.797 11.526 1.00 41.13 58 LEU B O 1
ATOM 1526 N N . ARG B 1 59 ? 23.394 73.786 10.913 1.00 44.94 59 ARG B N 1
ATOM 1527 C CA . ARG B 1 59 ? 22.583 74.984 11.131 1.00 49.54 59 ARG B CA 1
ATOM 1528 C C . ARG B 1 59 ? 22.491 75.289 12.635 1.00 50.26 59 ARG B C 1
ATOM 1529 O O . ARG B 1 59 ? 22.677 76.430 13.058 1.00 51.15 59 ARG B O 1
ATOM 1537 N N . SER B 1 60 ? 22.221 74.260 13.436 1.00 52.59 60 SER B N 1
ATOM 1538 C CA . SER B 1 60 ? 22.122 74.410 14.888 1.00 54.16 60 SER B CA 1
ATOM 1539 C C . SER B 1 60 ? 23.387 75.031 15.470 1.00 54.03 60 SER B C 1
ATOM 1540 O O . SER B 1 60 ? 23.320 75.976 16.257 1.00 54.48 60 SER B O 1
ATOM 1543 N N . GLN B 1 61 ? 24.540 74.485 15.095 1.00 52.63 61 GLN B N 1
ATOM 1544 C CA . GLN B 1 61 ? 25.809 74.993 15.598 1.00 51.23 61 GLN B CA 1
ATOM 1545 C C . GLN B 1 61 ? 26.232 76.251 14.853 1.00 50.74 61 GLN B C 1
ATOM 1546 O O . GLN B 1 61 ? 27.224 76.883 15.209 1.00 49.63 61 GLN B O 1
ATOM 1552 N N . SER B 1 62 ? 25.472 76.609 13.821 1.00 50.73 62 SER B N 1
ATOM 1553 C CA . SER B 1 62 ? 25.772 77.795 13.027 1.00 51.38 62 SER B CA 1
ATOM 1554 C C . SER B 1 62 ? 27.192 77.749 12.467 1.00 50.00 62 SER B C 1
ATOM 1555 O O . SER B 1 62 ? 27.975 78.681 12.655 1.00 50.22 62 SER B O 1
ATOM 1558 N N . ILE B 1 63 ? 27.530 76.657 11.787 1.00 49.09 63 ILE B N 1
ATOM 1559 C CA . ILE B 1 63 ? 28.863 76.517 11.202 1.00 47.53 63 ILE B CA 1
ATOM 1560 C C . ILE B 1 63 ? 28.789 76.157 9.717 1.00 46.92 63 ILE B C 1
ATOM 1561 O O . ILE B 1 63 ? 29.665 75.467 9.192 1.00 47.24 63 ILE B O 1
ATOM 1566 N N . LEU B 1 64 ? 27.737 76.625 9.051 1.00 45.34 64 LEU B N 1
ATOM 1567 C CA . LEU B 1 64 ? 27.533 76.367 7.623 1.00 46.48 64 LEU B CA 1
ATOM 1568 C C . LEU B 1 64 ? 28.708 76.904 6.812 1.00 45.56 64 LEU B C 1
ATOM 1569 O O . LEU B 1 64 ? 29.152 76.291 5.839 1.00 44.74 64 LEU B O 1
ATOM 1574 N N . ASP B 1 65 ? 29.199 78.058 7.236 1.00 45.59 65 ASP B N 1
ATOM 1575 C CA . ASP B 1 65 ? 30.329 78.736 6.612 1.00 45.90 65 ASP B CA 1
ATOM 1576 C C . ASP B 1 65 ? 31.562 77.833 6.472 1.00 44.63 65 ASP B C 1
ATOM 1577 O O . ASP B 1 65 ? 32.063 77.602 5.364 1.00 43.86 65 ASP B O 1
ATOM 1582 N N . ALA B 1 66 ? 32.050 77.340 7.607 1.00 42.35 66 ALA B N 1
ATOM 1583 C CA . ALA B 1 66 ? 33.224 76.477 7.644 1.00 41.83 66 ALA B CA 1
ATOM 1584 C C . ALA B 1 66 ? 32.950 75.077 7.106 1.00 41.72 66 ALA B C 1
ATOM 1585 O O . ALA B 1 66 ? 33.863 74.397 6.637 1.00 42.85 66 ALA B O 1
ATOM 1587 N N . ALA B 1 67 ? 31.701 74.636 7.187 1.00 42.18 67 ALA B N 1
ATOM 1588 C CA . ALA B 1 67 ? 31.349 73.309 6.699 1.00 43.50 67 ALA B CA 1
ATOM 1589 C C . ALA B 1 67 ? 31.365 73.354 5.176 1.00 44.98 67 ALA B C 1
ATOM 1590 O O . ALA B 1 67 ? 31.613 72.349 4.507 1.00 43.93 67 ALA B O 1
ATOM 1592 N N . ARG B 1 68 ? 31.111 74.546 4.644 1.00 44.54 68 ARG B N 1
ATOM 1593 C CA . ARG B 1 68 ? 31.087 74.779 3.207 1.00 44.04 68 ARG B CA 1
ATOM 1594 C C . ARG B 1 68 ? 32.482 74.631 2.648 1.00 43.07 68 ARG B C 1
ATOM 1595 O O . ARG B 1 68 ? 32.697 73.955 1.642 1.00 42.47 68 ARG B O 1
ATOM 1611 N N . VAL B 1 70 ? 35.102 73.160 4.111 1.00 41.71 70 VAL B N 1
ATOM 1612 C CA . VAL B 1 70 ? 35.592 71.800 4.285 1.00 39.06 70 VAL B CA 1
ATOM 1613 C C . VAL B 1 70 ? 35.072 70.877 3.182 1.00 38.35 70 VAL B C 1
ATOM 1614 O O . VAL B 1 70 ? 35.846 70.150 2.562 1.00 38.76 70 VAL B O 1
ATOM 1618 N N . LEU B 1 71 ? 33.771 70.924 2.912 1.00 38.05 71 LEU B N 1
ATOM 1619 C CA . LEU B 1 71 ? 33.183 70.052 1.890 1.00 38.39 71 LEU B CA 1
ATOM 1620 C C . LEU B 1 71 ? 33.708 70.337 0.495 1.00 38.20 71 LEU B C 1
ATOM 1621 O O . LEU B 1 71 ? 33.948 69.419 -0.294 1.00 36.75 71 LEU B O 1
ATOM 1626 N N . GLU B 1 72 ? 33.870 71.614 0.176 1.00 38.76 72 GLU B N 1
ATOM 1627 C CA . GLU B 1 72 ? 34.357 71.983 -1.144 1.00 38.71 72 GLU B CA 1
ATOM 1628 C C . GLU B 1 72 ? 35.814 71.614 -1.293 1.00 38.44 72 GLU B C 1
ATOM 1629 O O . GLU B 1 72 ? 36.250 71.183 -2.362 1.00 39.17 72 GLU B O 1
ATOM 1635 N N . LYS B 1 73 ? 36.574 71.789 -0.218 1.00 37.58 73 LYS B N 1
ATOM 1636 C CA . LYS B 1 73 ? 37.985 71.456 -0.263 1.00 38.63 73 LYS B CA 1
ATOM 1637 C C . LYS B 1 73 ? 38.225 69.972 -0.556 1.00 38.17 73 LYS B C 1
ATOM 1638 O O . LYS B 1 73 ? 39.122 69.633 -1.327 1.00 39.29 73 LYS B O 1
ATOM 1644 N N . GLY B 1 74 ? 37.434 69.090 0.055 1.00 37.17 74 GLY B N 1
ATOM 1645 C CA . GLY B 1 74 ? 37.606 67.663 -0.182 1.00 37.05 74 GLY B CA 1
ATOM 1646 C C . GLY B 1 74 ? 36.847 67.164 -1.403 1.00 38.30 74 GLY B C 1
ATOM 1647 O O . GLY B 1 74 ? 36.885 65.982 -1.723 1.00 37.30 74 GLY B O 1
ATOM 1656 N N . THR B 1 76 ? 35.720 66.210 -5.126 1.00 41.22 76 THR B N 1
ATOM 1657 C CA . THR B 1 76 ? 36.367 65.707 -6.319 1.00 41.77 76 THR B CA 1
ATOM 1658 C C . THR B 1 76 ? 35.310 65.685 -7.410 1.00 41.72 76 THR B C 1
ATOM 1659 O O . THR B 1 76 ? 34.310 66.401 -7.324 1.00 41.82 76 THR B O 1
ATOM 1663 N N . GLU B 1 77 ? 35.528 64.860 -8.424 1.00 41.38 77 GLU B N 1
ATOM 1664 C CA . GLU B 1 77 ? 34.620 64.746 -9.558 1.00 40.98 77 GLU B CA 1
ATOM 1665 C C . GLU B 1 77 ? 33.169 64.447 -9.167 1.00 39.67 77 GLU B C 1
ATOM 1666 O O . GLU B 1 77 ? 32.232 65.085 -9.660 1.00 34.50 77 GLU B O 1
ATOM 1672 N N . ASN B 1 78 ? 32.980 63.476 -8.280 1.00 37.55 78 ASN B N 1
ATOM 1673 C CA . ASN B 1 78 ? 31.637 63.099 -7.872 1.00 37.15 78 ASN B CA 1
ATOM 1674 C C . ASN B 1 78 ? 31.521 62.777 -6.395 1.00 34.96 78 ASN B C 1
ATOM 1675 O O . ASN B 1 78 ? 30.723 61.940 -6.001 1.00 34.68 78 ASN B O 1
ATOM 1680 N N . ALA B 1 79 ? 32.306 63.435 -5.564 1.00 34.91 79 ALA B N 1
ATOM 1681 C CA . ALA B 1 79 ? 32.221 63.128 -4.151 1.00 33.75 79 ALA B CA 1
ATOM 1682 C C . ALA B 1 79 ? 33.042 64.084 -3.328 1.00 33.35 79 ALA B C 1
ATOM 1683 O O . ALA B 1 79 ? 33.766 64.927 -3.865 1.00 33.82 79 ALA B O 1
ATOM 1685 N N . THR B 1 80 ? 32.908 63.968 -2.012 1.00 30.67 80 THR B N 1
ATOM 1686 C CA . THR B 1 80 ? 33.714 64.768 -1.122 1.00 30.68 80 THR B CA 1
ATOM 1687 C C . THR B 1 80 ? 34.010 63.942 0.121 1.00 33.15 80 THR B C 1
ATOM 1688 O O . THR B 1 80 ? 33.264 63.027 0.470 1.00 35.49 80 THR B O 1
ATOM 1692 N N . LYS B 1 81 ? 35.128 64.213 0.769 1.00 35.83 81 LYS B N 1
ATOM 1693 C CA . LYS B 1 81 ? 35.433 63.475 1.980 1.00 38.31 81 LYS B CA 1
ATOM 1694 C C . LYS B 1 81 ? 36.061 64.428 2.970 1.00 37.04 81 LYS B C 1
ATOM 1695 O O . LYS B 1 81 ? 36.641 65.440 2.589 1.00 37.50 81 LYS B O 1
ATOM 1701 N N . PHE B 1 82 ? 35.911 64.109 4.246 1.00 34.53 82 PHE B N 1
ATOM 1702 C CA . PHE B 1 82 ? 36.442 64.938 5.307 1.00 35.01 82 PHE B CA 1
ATOM 1703 C C . PHE B 1 82 ? 36.427 64.094 6.561 1.00 34.00 82 PHE B C 1
ATOM 1704 O O . PHE B 1 82 ? 35.917 62.979 6.542 1.00 33.72 82 PHE B O 1
ATOM 1712 N N . TYR B 1 83 ? 36.973 64.641 7.643 1.00 35.30 83 TYR B N 1
ATOM 1713 C CA . TYR B 1 83 ? 37.040 63.949 8.926 1.00 37.50 83 TYR B CA 1
ATOM 1714 C C . TYR B 1 83 ? 36.251 64.697 10.005 1.00 37.39 83 TYR B C 1
ATOM 1715 O O . TYR B 1 83 ? 36.217 65.921 10.011 1.00 37.68 83 TYR B O 1
ATOM 1724 N N . LEU B 1 84 ? 35.608 63.955 10.904 1.00 38.14 84 LEU B N 1
ATOM 1725 C CA . LEU B 1 84 ? 34.857 64.558 12.009 1.00 38.28 84 LEU B CA 1
ATOM 1726 C C . LEU B 1 84 ? 35.609 64.291 13.299 1.00 37.79 84 LEU B C 1
ATOM 1727 O O . LEU B 1 84 ? 36.066 63.168 13.536 1.00 38.35 84 LEU B O 1
ATOM 1732 N N . ASN B 1 85 ? 35.762 65.316 14.128 1.00 37.72 85 ASN B N 1
ATOM 1733 C CA . ASN B 1 85 ? 36.439 65.119 15.400 1.00 38.92 85 ASN B CA 1
ATOM 1734 C C . ASN B 1 85 ? 35.619 64.050 16.119 1.00 40.60 85 ASN B C 1
ATOM 1735 O O . ASN B 1 85 ? 34.395 64.171 16.237 1.00 38.64 85 ASN B O 1
ATOM 1740 N N . LYS B 1 86 ? 36.293 63.004 16.587 1.00 40.82 86 LYS B N 1
ATOM 1741 C CA . LYS B 1 86 ? 35.633 61.890 17.258 1.00 41.58 86 LYS B CA 1
ATOM 1742 C C . LYS B 1 86 ? 35.052 62.191 18.645 1.00 42.20 86 LYS B C 1
ATOM 1743 O O . LYS B 1 86 ? 33.952 61.747 18.966 1.00 41.90 86 LYS B O 1
ATOM 1749 N N . GLN B 1 87 ? 35.774 62.951 19.462 1.00 42.75 87 GLN B N 1
ATOM 1750 C CA . GLN B 1 87 ? 35.299 63.266 20.806 1.00 43.93 87 GLN B CA 1
ATOM 1751 C C . GLN B 1 87 ? 34.144 64.275 20.767 1.00 45.45 87 GLN B C 1
ATOM 1752 O O . GLN B 1 87 ? 33.220 64.205 21.583 1.00 46.58 87 GLN B O 1
ATOM 1758 N N . ALA B 1 88 ? 34.200 65.209 19.819 1.00 44.28 88 ALA B N 1
ATOM 1759 C CA . ALA B 1 88 ? 33.155 66.220 19.668 1.00 43.40 88 ALA B CA 1
ATOM 1760 C C . ALA B 1 88 ? 31.865 65.545 19.225 1.00 44.48 88 ALA B C 1
ATOM 1761 O O . ALA B 1 88 ? 30.772 65.868 19.705 1.00 43.62 88 ALA B O 1
ATOM 1763 N N . ALA B 1 89 ? 32.004 64.611 18.288 1.00 43.19 89 ALA B N 1
ATOM 1764 C CA . ALA B 1 89 ? 30.864 63.870 17.772 1.00 42.31 89 ALA B CA 1
ATOM 1765 C C . ALA B 1 89 ? 30.257 63.018 18.888 1.00 42.08 89 ALA B C 1
ATOM 1766 O O . ALA B 1 89 ? 29.047 62.778 18.909 1.00 43.43 89 ALA B O 1
ATOM 1768 N N . TYR B 1 90 ? 31.105 62.567 19.808 1.00 41.96 90 TYR B N 1
ATOM 1769 C CA . TYR B 1 90 ? 30.658 61.739 20.925 1.00 43.35 90 TYR B CA 1
ATOM 1770 C C . TYR B 1 90 ? 29.628 62.493 21.765 1.00 43.93 90 TYR B C 1
ATOM 1771 O O . TYR B 1 90 ? 28.724 61.891 22.340 1.00 44.39 90 TYR B O 1
ATOM 1780 N N . VAL B 1 91 ? 29.775 63.811 21.835 1.00 44.94 91 VAL B N 1
ATOM 1781 C CA . VAL B 1 91 ? 28.855 64.640 22.595 1.00 45.80 91 VAL B CA 1
ATOM 1782 C C . VAL B 1 91 ? 27.835 65.297 21.685 1.00 47.49 91 VAL B C 1
ATOM 1783 O O . VAL B 1 91 ? 27.215 66.289 22.057 1.00 47.83 91 VAL B O 1
ATOM 1787 N N . GLY B 1 92 ? 27.671 64.749 20.484 1.00 48.20 92 GLY B N 1
ATOM 1788 C CA . GLY B 1 92 ? 26.697 65.290 19.549 1.00 47.89 92 GLY B CA 1
ATOM 1789 C C . GLY B 1 92 ? 27.081 66.541 18.776 1.00 48.97 92 GLY B C 1
ATOM 1790 O O . GLY B 1 92 ? 26.236 67.124 18.099 1.00 51.19 92 GLY B O 1
ATOM 1791 N N . ALA B 1 93 ? 28.337 66.967 18.860 1.00 48.17 93 ALA B N 1
ATOM 1792 C CA . ALA B 1 93 ? 28.770 68.158 18.132 1.00 46.96 93 ALA B CA 1
ATOM 1793 C C . ALA B 1 93 ? 29.631 67.820 16.912 1.00 46.07 93 ALA B C 1
ATOM 1794 O O . ALA B 1 93 ? 30.365 66.826 16.901 1.00 43.69 93 ALA B O 1
ATOM 1796 N N . VAL B 1 94 ? 29.526 68.664 15.889 1.00 45.86 94 VAL B N 1
ATOM 1797 C CA . VAL B 1 94 ? 30.292 68.519 14.657 1.00 44.12 94 VAL B CA 1
ATOM 1798 C C . VAL B 1 94 ? 31.523 69.410 14.779 1.00 45.68 94 VAL B C 1
ATOM 1799 O O . VAL B 1 94 ? 31.417 70.593 15.121 1.00 45.27 94 VAL B O 1
ATOM 1803 N N . ASN B 1 95 ? 32.687 68.824 14.521 1.00 45.88 95 ASN B N 1
ATOM 1804 C CA . ASN B 1 95 ? 33.966 69.523 14.584 1.00 47.83 95 ASN B CA 1
ATOM 1805 C C . ASN B 1 95 ? 34.804 68.888 13.475 1.00 48.97 95 ASN B C 1
ATOM 1806 O O . ASN B 1 95 ? 34.917 67.663 13.410 1.00 49.05 95 ASN B O 1
ATOM 1811 N N . PHE B 1 96 ? 35.384 69.709 12.606 1.00 48.72 96 PHE B N 1
ATOM 1812 C CA . PHE B 1 96 ? 36.163 69.182 11.490 1.00 51.34 96 PHE B CA 1
ATOM 1813 C C . PHE B 1 96 ? 37.651 68.921 11.753 1.00 54.65 96 PHE B C 1
ATOM 1814 O O . PHE B 1 96 ? 38.384 68.495 10.863 1.00 55.59 96 PHE B O 1
ATOM 1822 N N . ASP B 1 97 ? 38.099 69.162 12.975 1.00 58.40 97 ASP B N 1
ATOM 1823 C CA . ASP B 1 97 ? 39.497 68.919 13.304 1.00 62.57 97 ASP B CA 1
ATOM 1824 C C . ASP B 1 97 ? 39.676 67.491 13.828 1.00 63.30 97 ASP B C 1
ATOM 1825 O O . ASP B 1 97 ? 39.053 67.103 14.816 1.00 63.31 97 ASP B O 1
ATOM 1830 N N . ILE B 1 98 ? 40.518 66.707 13.160 1.00 64.13 98 ILE B N 1
ATOM 1831 C CA . ILE B 1 98 ? 40.761 65.330 13.585 1.00 64.85 98 ILE B CA 1
ATOM 1832 C C . ILE B 1 98 ? 41.207 65.309 15.046 1.00 65.35 98 ILE B C 1
ATOM 1833 O O . ILE B 1 98 ? 42.094 66.066 15.442 1.00 64.78 98 ILE B O 1
ATOM 1838 N N . ASP B 1 99 ? 40.588 64.443 15.844 1.00 65.69 99 ASP B N 1
ATOM 1839 C CA . ASP B 1 99 ? 40.932 64.340 17.257 1.00 65.99 99 ASP B CA 1
ATOM 1840 C C . ASP B 1 99 ? 42.176 63.475 17.435 1.00 66.26 99 ASP B C 1
ATOM 1841 O O . ASP B 1 99 ? 42.723 62.952 16.464 1.00 66.36 99 ASP B O 1
ATOM 1846 N N . THR B 1 100 ? 42.615 63.321 18.679 1.00 66.22 100 THR B N 1
ATOM 1847 C CA . THR B 1 100 ? 43.803 62.535 18.971 1.00 65.95 100 THR B CA 1
ATOM 1848 C C . THR B 1 100 ? 43.621 61.035 18.723 1.00 64.42 100 THR B C 1
ATOM 1849 O O . THR B 1 100 ? 44.579 60.268 18.825 1.00 64.26 100 THR B O 1
ATOM 1853 N N . HIS B 1 101 ? 42.403 60.616 18.384 1.00 62.98 101 HIS B N 1
ATOM 1854 C CA . HIS B 1 101 ? 42.146 59.201 18.133 1.00 60.64 101 HIS B CA 1
ATOM 1855 C C . HIS B 1 101 ? 41.733 58.796 16.714 1.00 58.42 101 HIS B C 1
ATOM 1856 O O . HIS B 1 101 ? 41.083 57.764 16.527 1.00 57.09 101 HIS B O 1
ATOM 1863 N N . GLY B 1 102 ? 42.104 59.600 15.718 1.00 56.22 102 GLY B N 1
ATOM 1864 C CA . GLY B 1 102 ? 41.800 59.250 14.340 1.00 50.60 102 GLY B CA 1
ATOM 1865 C C . GLY B 1 102 ? 40.559 59.814 13.677 1.00 48.72 102 GLY B C 1
ATOM 1866 O O . GLY B 1 102 ? 40.387 59.656 12.468 1.00 48.80 102 GLY B O 1
ATOM 1867 N N . GLY B 1 103 ? 39.691 60.459 14.446 1.00 46.04 103 GLY B N 1
ATOM 1868 C CA . GLY B 1 103 ? 38.485 61.028 13.870 1.00 42.18 103 GLY B CA 1
ATOM 1869 C C . GLY B 1 103 ? 37.582 60.059 13.123 1.00 40.75 103 GLY B C 1
ATOM 1870 O O . GLY B 1 103 ? 37.831 58.855 13.047 1.00 40.50 103 GLY B O 1
ATOM 1871 N N . ILE B 1 104 ? 36.505 60.599 12.572 1.00 39.05 104 ILE B N 1
ATOM 1872 C CA . ILE B 1 104 ? 35.548 59.810 11.823 1.00 37.06 104 ILE B CA 1
ATOM 1873 C C . ILE B 1 104 ? 35.683 60.234 10.366 1.00 37.73 104 ILE B C 1
ATOM 1874 O O . ILE B 1 104 ? 35.499 61.406 10.038 1.00 39.64 104 ILE B O 1
ATOM 1879 N N . PHE B 1 105 ? 36.024 59.272 9.511 1.00 37.64 105 PHE B N 1
ATOM 1880 C CA . PHE B 1 105 ? 36.199 59.500 8.075 1.00 36.90 105 PHE B CA 1
ATOM 1881 C C . PHE B 1 105 ? 34.849 59.459 7.366 1.00 33.97 105 PHE B C 1
ATOM 1882 O O . PHE B 1 105 ? 34.126 58.475 7.463 1.00 34.57 105 PHE B O 1
ATOM 1890 N N . VAL B 1 106 ? 34.514 60.512 6.637 1.00 31.76 106 VAL B N 1
ATOM 1891 C CA . VAL B 1 106 ? 33.237 60.528 5.932 1.00 30.05 106 VAL B CA 1
ATOM 1892 C C . VAL B 1 106 ? 33.414 60.806 4.454 1.00 30.71 106 VAL B C 1
ATOM 1893 O O . VAL B 1 106 ? 34.106 61.750 4.073 1.00 33.54 106 VAL B O 1
ATOM 1897 N N . LYS B 1 107 ? 32.796 59.981 3.621 1.00 30.97 107 LYS B N 1
ATOM 1898 C CA . LYS B 1 107 ? 32.857 60.201 2.185 1.00 31.37 107 LYS B CA 1
ATOM 1899 C C . LYS B 1 107 ? 31.448 60.237 1.594 1.00 31.53 107 LYS B C 1
ATOM 1900 O O . LYS B 1 107 ? 30.722 59.239 1.644 1.00 33.39 107 LYS B O 1
ATOM 1906 N N . ILE B 1 108 ? 31.061 61.388 1.046 1.00 31.64 108 ILE B N 1
ATOM 1907 C CA . ILE B 1 108 ? 29.746 61.527 0.421 1.00 31.51 108 ILE B CA 1
ATOM 1908 C C . ILE B 1 108 ? 29.934 61.334 -1.080 1.00 33.39 108 ILE B C 1
ATOM 1909 O O . ILE B 1 108 ? 30.689 62.073 -1.722 1.00 30.56 108 ILE B O 1
ATOM 1914 N N . LEU B 1 109 ? 29.224 60.348 -1.618 1.00 33.14 109 LEU B N 1
ATOM 1915 C CA . LEU B 1 109 ? 29.299 59.984 -3.020 1.00 36.29 109 LEU B CA 1
ATOM 1916 C C . LEU B 1 109 ? 27.997 60.263 -3.757 1.00 37.24 109 LEU B C 1
ATOM 1917 O O . LEU B 1 109 ? 26.970 59.639 -3.484 1.00 37.96 109 LEU B O 1
ATOM 1922 N N . ALA B 1 110 ? 28.046 61.213 -4.688 1.00 37.33 110 ALA B N 1
ATOM 1923 C CA . ALA B 1 110 ? 26.875 61.569 -5.473 1.00 35.97 110 ALA B CA 1
ATOM 1924 C C . ALA B 1 110 ? 26.580 60.427 -6.427 1.00 36.14 110 ALA B C 1
ATOM 1925 O O . ALA B 1 110 ? 27.487 59.755 -6.893 1.00 34.93 110 ALA B O 1
ATOM 1927 N N . ASP B 1 111 ? 25.309 60.192 -6.714 1.00 38.57 111 ASP B N 1
ATOM 1928 C CA . ASP B 1 111 ? 24.961 59.133 -7.647 1.00 41.75 111 ASP B CA 1
ATOM 1929 C C . ASP B 1 111 ? 25.302 59.696 -9.032 1.00 42.45 111 ASP B C 1
ATOM 1930 O O . ASP B 1 111 ? 25.642 60.877 -9.144 1.00 43.24 111 ASP B O 1
ATOM 1935 N N . GLU B 1 112 ? 25.208 58.876 -10.077 1.00 43.39 112 GLU B N 1
ATOM 1936 C CA . GLU B 1 112 ? 25.541 59.326 -11.437 1.00 44.53 112 GLU B CA 1
ATOM 1937 C C . GLU B 1 112 ? 24.659 60.452 -11.977 1.00 43.59 112 GLU B C 1
ATOM 1938 O O . GLU B 1 112 ? 25.116 61.270 -12.770 1.00 44.89 112 GLU B O 1
ATOM 1944 N N . ASN B 1 113 ? 23.393 60.467 -11.576 1.00 40.22 113 ASN B N 1
ATOM 1945 C CA . ASN B 1 113 ? 22.466 61.497 -12.025 1.00 39.93 113 ASN B CA 1
ATOM 1946 C C . ASN B 1 113 ? 22.446 62.636 -11.009 1.00 39.59 113 ASN B C 1
ATOM 1947 O O . ASN B 1 113 ? 21.461 63.355 -10.898 1.00 38.00 113 ASN B O 1
ATOM 1952 N N . GLU B 1 114 ? 23.536 62.785 -10.255 1.00 40.66 114 GLU B N 1
ATOM 1953 C CA . GLU B 1 114 ? 23.624 63.836 -9.249 1.00 40.26 114 GLU B CA 1
ATOM 1954 C C . GLU B 1 114 ? 24.885 64.661 -9.410 1.00 40.36 114 GLU B C 1
ATOM 1955 O O . GLU B 1 114 ? 25.888 64.190 -9.953 1.00 37.44 114 GLU B O 1
ATOM 1961 N N . ASP B 1 115 ? 24.824 65.893 -8.916 1.00 40.80 115 ASP B N 1
ATOM 1962 C CA . ASP B 1 115 ? 25.945 66.821 -8.981 1.00 40.96 115 ASP B CA 1
ATOM 1963 C C . ASP B 1 115 ? 26.451 67.027 -7.563 1.00 40.24 115 ASP B C 1
ATOM 1964 O O . ASP B 1 115 ? 25.742 67.575 -6.715 1.00 40.38 115 ASP B O 1
ATOM 1969 N N . ILE B 1 116 ? 27.680 66.597 -7.314 1.00 37.93 116 ILE B N 1
ATOM 1970 C CA . ILE B 1 116 ? 28.276 66.715 -5.994 1.00 38.78 116 ILE B CA 1
ATOM 1971 C C . ILE B 1 116 ? 28.259 68.160 -5.455 1.00 38.99 116 ILE B C 1
ATOM 1972 O O . ILE B 1 116 ? 28.157 68.373 -4.248 1.00 37.23 116 ILE B O 1
ATOM 1985 N N . LYS B 1 118 ? 25.889 70.424 -6.078 1.00 40.84 118 LYS B N 1
ATOM 1986 C CA . LYS B 1 118 ? 24.517 70.704 -5.668 1.00 43.21 118 LYS B CA 1
ATOM 1987 C C . LYS B 1 118 ? 24.285 70.064 -4.303 1.00 43.00 118 LYS B C 1
ATOM 1988 O O . LYS B 1 118 ? 23.611 70.638 -3.447 1.00 41.70 118 LYS B O 1
ATOM 1994 N N . ILE B 1 119 ? 24.846 68.870 -4.106 1.00 43.23 119 ILE B N 1
ATOM 1995 C CA . ILE B 1 119 ? 24.708 68.160 -2.833 1.00 42.57 119 ILE B CA 1
ATOM 1996 C C . ILE B 1 119 ? 25.329 69.011 -1.736 1.00 40.92 119 ILE B C 1
ATOM 1997 O O . ILE B 1 119 ? 24.757 69.183 -0.661 1.00 39.44 119 ILE B O 1
ATOM 2002 N N . ILE B 1 120 ? 26.515 69.536 -2.027 1.00 41.76 120 ILE B N 1
ATOM 2003 C CA . ILE B 1 120 ? 27.260 70.373 -1.089 1.00 42.45 120 ILE B CA 1
ATOM 2004 C C . ILE B 1 120 ? 26.454 71.615 -0.691 1.00 44.85 120 ILE B C 1
ATOM 2005 O O . ILE B 1 120 ? 26.403 71.987 0.484 1.00 45.07 120 ILE B O 1
ATOM 2010 N N . LYS B 1 121 ? 25.854 72.266 -1.685 1.00 45.64 121 LYS B N 1
ATOM 2011 C CA . LYS B 1 121 ? 25.066 73.474 -1.449 1.00 46.19 121 LYS B CA 1
ATOM 2012 C C . LYS B 1 121 ? 23.812 73.181 -0.641 1.00 45.91 121 LYS B C 1
ATOM 2013 O O . LYS B 1 121 ? 23.356 74.009 0.149 1.00 45.96 121 LYS B O 1
ATOM 2019 N N . ASP B 1 122 ? 23.264 71.994 -0.845 1.00 45.59 122 ASP B N 1
ATOM 2020 C CA . ASP B 1 122 ? 22.068 71.573 -0.148 1.00 45.99 122 ASP B CA 1
ATOM 2021 C C . ASP B 1 122 ? 22.382 71.213 1.303 1.00 45.33 122 ASP B C 1
ATOM 2022 O O . ASP B 1 122 ? 21.531 71.363 2.174 1.00 47.20 122 ASP B O 1
ATOM 2027 N N . ILE B 1 123 ? 23.607 70.750 1.557 1.00 43.43 123 ILE B N 1
ATOM 2028 C CA . ILE B 1 123 ? 24.033 70.375 2.906 1.00 39.76 123 ILE B CA 1
ATOM 2029 C C . ILE B 1 123 ? 24.448 71.597 3.711 1.00 39.85 123 ILE B C 1
ATOM 2030 O O . ILE B 1 123 ? 24.087 71.729 4.883 1.00 39.25 123 ILE B O 1
ATOM 2035 N N . ALA B 1 124 ? 25.200 72.492 3.081 1.00 37.31 124 ALA B N 1
ATOM 2036 C CA . ALA B 1 124 ? 25.657 73.703 3.748 1.00 39.08 124 ALA B CA 1
ATOM 2037 C C . ALA B 1 124 ? 25.372 74.938 2.881 1.00 40.22 124 ALA B C 1
ATOM 2038 O O . ALA B 1 124 ? 26.293 75.583 2.367 1.00 37.90 124 ALA B O 1
ATOM 2040 N N . PRO B 1 125 ? 24.081 75.282 2.717 1.00 42.91 125 PRO B N 1
ATOM 2041 C CA . PRO B 1 125 ? 23.647 76.435 1.913 1.00 45.01 125 PRO B CA 1
ATOM 2042 C C . PRO B 1 125 ? 24.347 77.723 2.324 1.00 44.69 125 PRO B C 1
ATOM 2043 O O . PRO B 1 125 ? 24.624 77.868 3.528 1.00 44.96 125 PRO B O 1
ATOM 2047 N N . LEU C 1 2 ? 66.371 -5.236 -24.136 1.00 57.26 2 LEU C N 1
ATOM 2048 C CA . LEU C 1 2 ? 65.644 -3.978 -23.769 1.00 57.33 2 LEU C CA 1
ATOM 2049 C C . LEU C 1 2 ? 64.962 -4.101 -22.417 1.00 56.35 2 LEU C C 1
ATOM 2050 O O . LEU C 1 2 ? 64.283 -5.084 -22.135 1.00 55.51 2 LEU C O 1
ATOM 2055 N N . GLU C 1 3 ? 65.155 -3.087 -21.587 1.00 56.03 3 GLU C N 1
ATOM 2056 C CA . GLU C 1 3 ? 64.536 -3.021 -20.271 1.00 55.32 3 GLU C CA 1
ATOM 2057 C C . GLU C 1 3 ? 64.099 -1.564 -20.164 1.00 53.09 3 GLU C C 1
ATOM 2058 O O . GLU C 1 3 ? 64.914 -0.663 -20.357 1.00 53.01 3 GLU C O 1
ATOM 2064 N N . VAL C 1 4 ? 62.818 -1.325 -19.900 1.00 49.97 4 VAL C N 1
ATOM 2065 C CA . VAL C 1 4 ? 62.335 0.050 -19.782 1.00 46.60 4 VAL C CA 1
ATOM 2066 C C . VAL C 1 4 ? 62.000 0.399 -18.338 1.00 44.94 4 VAL C C 1
ATOM 2067 O O . VAL C 1 4 ? 61.209 -0.281 -17.686 1.00 44.86 4 VAL C O 1
ATOM 2071 N N . ILE C 1 5 ? 62.610 1.470 -17.849 1.00 42.07 5 ILE C N 1
ATOM 2072 C CA . ILE C 1 5 ? 62.382 1.940 -16.489 1.00 39.55 5 ILE C CA 1
ATOM 2073 C C . ILE C 1 5 ? 61.471 3.178 -16.533 1.00 37.96 5 ILE C C 1
ATOM 2074 O O . ILE C 1 5 ? 61.817 4.182 -17.141 1.00 32.33 5 ILE C O 1
ATOM 2079 N N . ILE C 1 6 ? 60.310 3.084 -15.890 1.00 36.35 6 ILE C N 1
ATOM 2080 C CA . ILE C 1 6 ? 59.340 4.175 -15.857 1.00 35.62 6 ILE C CA 1
ATOM 2081 C C . ILE C 1 6 ? 59.130 4.735 -14.456 1.00 36.05 6 ILE C C 1
ATOM 2082 O O . ILE C 1 6 ? 58.986 3.970 -13.506 1.00 37.19 6 ILE C O 1
ATOM 2087 N N . LYS C 1 7 ? 59.115 6.064 -14.338 1.00 35.59 7 LYS C N 1
ATOM 2088 C CA . LYS C 1 7 ? 58.874 6.743 -13.060 1.00 34.71 7 LYS C CA 1
ATOM 2089 C C . LYS C 1 7 ? 58.004 7.985 -13.273 1.00 35.24 7 LYS C C 1
ATOM 2090 O O . LYS C 1 7 ? 58.279 8.811 -14.145 1.00 35.75 7 LYS C O 1
ATOM 2096 N N . ALA C 1 8 ? 56.958 8.122 -12.472 1.00 33.84 8 ALA C N 1
ATOM 2097 C CA . ALA C 1 8 ? 56.080 9.285 -12.560 1.00 32.79 8 ALA C CA 1
ATOM 2098 C C . ALA C 1 8 ? 55.669 9.699 -11.154 1.00 34.86 8 ALA C C 1
ATOM 2099 O O . ALA C 1 8 ? 55.333 8.849 -10.322 1.00 32.49 8 ALA C O 1
ATOM 2101 N N . LYS C 1 9 ? 55.711 10.999 -10.889 1.00 33.78 9 LYS C N 1
ATOM 2102 C CA . LYS C 1 9 ? 55.316 11.517 -9.594 1.00 36.50 9 LYS C CA 1
ATOM 2103 C C . LYS C 1 9 ? 53.811 11.798 -9.602 1.00 35.72 9 LYS C C 1
ATOM 2104 O O . LYS C 1 9 ? 53.218 12.011 -10.657 1.00 34.42 9 LYS C O 1
ATOM 2110 N N . VAL C 1 10 ? 53.198 11.756 -8.422 1.00 34.38 10 VAL C N 1
ATOM 2111 C CA . VAL C 1 10 ? 51.776 12.039 -8.269 1.00 33.59 10 VAL C CA 1
ATOM 2112 C C . VAL C 1 10 ? 51.649 13.096 -7.169 1.00 36.00 10 VAL C C 1
ATOM 2113 O O . VAL C 1 10 ? 51.943 12.834 -5.993 1.00 35.53 10 VAL C O 1
ATOM 2117 N N . LYS C 1 11 ? 51.229 14.296 -7.561 1.00 35.47 11 LYS C N 1
ATOM 2118 C CA . LYS C 1 11 ? 51.081 15.395 -6.622 1.00 33.76 11 LYS C CA 1
ATOM 2119 C C . LYS C 1 11 ? 49.772 15.262 -5.845 1.00 32.53 11 LYS C C 1
ATOM 2120 O O . LYS C 1 11 ? 48.895 14.474 -6.203 1.00 30.85 11 LYS C O 1
ATOM 2126 N N . PRO C 1 12 ? 49.627 16.029 -4.761 1.00 31.20 12 PRO C N 1
ATOM 2127 C CA . PRO C 1 12 ? 48.401 15.974 -3.965 1.00 31.25 12 PRO C CA 1
ATOM 2128 C C . PRO C 1 12 ? 47.118 16.154 -4.782 1.00 32.44 12 PRO C C 1
ATOM 2129 O O . PRO C 1 12 ? 46.153 15.422 -4.580 1.00 33.22 12 PRO C O 1
ATOM 2133 N N . THR C 1 13 ? 47.109 17.102 -5.721 1.00 31.81 13 THR C N 1
ATOM 2134 C CA . THR C 1 13 ? 45.904 17.350 -6.517 1.00 31.08 13 THR C CA 1
ATOM 2135 C C . THR C 1 13 ? 45.680 16.384 -7.668 1.00 31.15 13 THR C C 1
ATOM 2136 O O . THR C 1 13 ? 44.668 16.495 -8.364 1.00 29.47 13 THR C O 1
ATOM 2140 N N . GLU C 1 14 ? 46.605 15.440 -7.870 1.00 30.31 14 GLU C N 1
ATOM 2141 C CA . GLU C 1 14 ? 46.455 14.461 -8.951 1.00 32.08 14 GLU C CA 1
ATOM 2142 C C . GLU C 1 14 ? 45.704 13.189 -8.541 1.00 33.38 14 GLU C C 1
ATOM 2143 O O . GLU C 1 14 ? 45.585 12.864 -7.356 1.00 31.47 14 GLU C O 1
ATOM 2149 N N . ASP C 1 15 ? 45.206 12.484 -9.552 1.00 34.01 15 ASP C N 1
ATOM 2150 C CA . ASP C 1 15 ? 44.496 11.216 -9.392 1.00 34.45 15 ASP C CA 1
ATOM 2151 C C . ASP C 1 15 ? 45.549 10.166 -9.761 1.00 34.67 15 ASP C C 1
ATOM 2152 O O . ASP C 1 15 ? 45.909 10.046 -10.930 1.00 34.77 15 ASP C O 1
ATOM 2157 N N . LYS C 1 16 ? 46.033 9.406 -8.778 1.00 33.08 16 LYS C N 1
ATOM 2158 C CA . LYS C 1 16 ? 47.078 8.420 -9.037 1.00 32.33 16 LYS C CA 1
ATOM 2159 C C . LYS C 1 16 ? 46.772 7.507 -10.205 1.00 31.14 16 LYS C C 1
ATOM 2160 O O . LYS C 1 16 ? 47.681 7.112 -10.946 1.00 29.06 16 LYS C O 1
ATOM 2166 N N . TYR C 1 17 ? 45.485 7.212 -10.389 1.00 29.34 17 TYR C N 1
ATOM 2167 C CA . TYR C 1 17 ? 45.047 6.333 -11.449 1.00 31.16 17 TYR C CA 1
ATOM 2168 C C . TYR C 1 17 ? 44.964 6.964 -12.829 1.00 32.60 17 TYR C C 1
ATOM 2169 O O . TYR C 1 17 ? 44.998 6.251 -13.833 1.00 32.73 17 TYR C O 1
ATOM 2178 N N . LYS C 1 18 ? 44.854 8.290 -12.880 1.00 32.23 18 LYS C N 1
ATOM 2179 C CA . LYS C 1 18 ? 44.833 8.982 -14.166 1.00 32.57 18 LYS C CA 1
ATOM 2180 C C . LYS C 1 18 ? 46.293 9.007 -14.592 1.00 31.18 18 LYS C C 1
ATOM 2181 O O . LYS C 1 18 ? 46.610 8.886 -15.772 1.00 31.06 18 LYS C O 1
ATOM 2187 N N . VAL C 1 19 ? 47.186 9.155 -13.616 1.00 31.25 19 VAL C N 1
ATOM 2188 C CA . VAL C 1 19 ? 48.617 9.154 -13.904 1.00 32.40 19 VAL C CA 1
ATOM 2189 C C . VAL C 1 19 ? 48.986 7.766 -14.417 1.00 33.94 19 VAL C C 1
ATOM 2190 O O . VAL C 1 19 ? 49.690 7.630 -15.420 1.00 34.57 19 VAL C O 1
ATOM 2194 N N . LYS C 1 20 ? 48.488 6.733 -13.740 1.00 34.51 20 LYS C N 1
ATOM 2195 C CA . LYS C 1 20 ? 48.778 5.360 -14.146 1.00 35.22 20 LYS C CA 1
ATOM 2196 C C . LYS C 1 20 ? 48.331 5.133 -15.582 1.00 36.90 20 LYS C C 1
ATOM 2197 O O . LYS C 1 20 ? 49.062 4.557 -16.390 1.00 34.71 20 LYS C O 1
ATOM 2203 N N . LYS C 1 21 ? 47.121 5.594 -15.894 1.00 37.86 21 LYS C N 1
ATOM 2204 C CA . LYS C 1 21 ? 46.570 5.452 -17.236 1.00 37.98 21 LYS C CA 1
ATOM 2205 C C . LYS C 1 21 ? 47.456 6.153 -18.267 1.00 37.89 21 LYS C C 1
ATOM 2206 O O . LYS C 1 21 ? 47.673 5.638 -19.369 1.00 37.70 21 LYS C O 1
ATOM 2212 N N . ALA C 1 22 ? 47.962 7.331 -17.909 1.00 34.93 22 ALA C N 1
ATOM 2213 C CA . ALA C 1 22 ? 48.831 8.080 -18.808 1.00 34.89 22 ALA C CA 1
ATOM 2214 C C . ALA C 1 22 ? 50.025 7.197 -19.178 1.00 36.55 22 ALA C C 1
ATOM 2215 O O . ALA C 1 22 ? 50.411 7.106 -20.346 1.00 35.26 22 ALA C O 1
ATOM 2217 N N . ILE C 1 23 ? 50.613 6.563 -18.170 1.00 34.85 23 ILE C N 1
ATOM 2218 C CA . ILE C 1 23 ? 51.763 5.704 -18.389 1.00 35.91 23 ILE C CA 1
ATOM 2219 C C . ILE C 1 23 ? 51.418 4.555 -19.313 1.00 38.28 23 ILE C C 1
ATOM 2220 O O . ILE C 1 23 ? 52.042 4.389 -20.359 1.00 38.56 23 ILE C O 1
ATOM 2225 N N . LEU C 1 24 ? 50.409 3.777 -18.927 1.00 40.24 24 LEU C N 1
ATOM 2226 C CA . LEU C 1 24 ? 49.982 2.629 -19.712 1.00 40.97 24 LEU C CA 1
ATOM 2227 C C . LEU C 1 24 ? 49.632 2.994 -21.147 1.00 42.41 24 LEU C C 1
ATOM 2228 O O . LEU C 1 24 ? 49.936 2.235 -22.068 1.00 43.97 24 LEU C O 1
ATOM 2233 N N . ASN C 1 25 ? 49.001 4.149 -21.351 1.00 41.27 25 ASN C N 1
ATOM 2234 C CA . ASN C 1 25 ? 48.645 4.552 -22.709 1.00 40.83 25 ASN C CA 1
ATOM 2235 C C . ASN C 1 25 ? 49.854 4.410 -23.620 1.00 40.63 25 ASN C C 1
ATOM 2236 O O . ASN C 1 25 ? 49.728 4.118 -24.809 1.00 41.73 25 ASN C O 1
ATOM 2241 N N . ILE C 1 26 ? 51.035 4.608 -23.053 1.00 40.23 26 ILE C N 1
ATOM 2242 C CA . ILE C 1 26 ? 52.257 4.531 -23.840 1.00 41.16 26 ILE C CA 1
ATOM 2243 C C . ILE C 1 26 ? 53.049 3.239 -23.655 1.00 41.04 26 ILE C C 1
ATOM 2244 O O . ILE C 1 26 ? 53.704 2.780 -24.586 1.00 40.21 26 ILE C O 1
ATOM 2249 N N . PHE C 1 27 ? 52.976 2.663 -22.457 1.00 40.65 27 PHE C N 1
ATOM 2250 C CA . PHE C 1 27 ? 53.674 1.423 -22.125 1.00 42.70 27 PHE C CA 1
ATOM 2251 C C . PHE C 1 27 ? 52.641 0.495 -21.503 1.00 42.80 27 PHE C C 1
ATOM 2252 O O . PHE C 1 27 ? 52.639 0.273 -20.294 1.00 42.17 27 PHE C O 1
ATOM 2260 N N . PRO C 1 28 ? 51.739 -0.046 -22.331 1.00 43.93 28 PRO C N 1
ATOM 2261 C CA . PRO C 1 28 ? 50.655 -0.959 -21.939 1.00 44.65 28 PRO C CA 1
ATOM 2262 C C . PRO C 1 28 ? 51.114 -2.211 -21.179 1.00 45.93 28 PRO C C 1
ATOM 2263 O O . PRO C 1 28 ? 50.373 -2.767 -20.369 1.00 45.45 28 PRO C O 1
ATOM 2267 N N . LYS C 1 29 ? 52.337 -2.651 -21.450 1.00 47.22 29 LYS C N 1
ATOM 2268 C CA . LYS C 1 29 ? 52.888 -3.845 -20.817 1.00 49.06 29 LYS C CA 1
ATOM 2269 C C . LYS C 1 29 ? 53.538 -3.621 -19.454 1.00 49.07 29 LYS C C 1
ATOM 2270 O O . LYS C 1 29 ? 53.867 -4.579 -18.765 1.00 50.89 29 LYS C O 1
ATOM 2276 N N . ALA C 1 30 ? 53.721 -2.367 -19.060 1.00 48.36 30 ALA C N 1
ATOM 2277 C CA . ALA C 1 30 ? 54.386 -2.064 -17.796 1.00 47.56 30 ALA C CA 1
ATOM 2278 C C . ALA C 1 30 ? 53.786 -2.665 -16.528 1.00 48.21 30 ALA C C 1
ATOM 2279 O O . ALA C 1 30 ? 52.567 -2.711 -16.358 1.00 48.14 30 ALA C O 1
ATOM 2281 N N . LYS C 1 31 ? 54.666 -3.138 -15.647 1.00 47.75 31 LYS C N 1
ATOM 2282 C CA . LYS C 1 31 ? 54.264 -3.678 -14.352 1.00 46.17 31 LYS C CA 1
ATOM 2283 C C . LYS C 1 31 ? 54.496 -2.487 -13.448 1.00 43.93 31 LYS C C 1
ATOM 2284 O O . LYS C 1 31 ? 55.639 -2.103 -13.208 1.00 44.28 31 LYS C O 1
ATOM 2290 N N . LEU C 1 32 ? 53.414 -1.898 -12.960 1.00 42.01 32 LEU C N 1
ATOM 2291 C CA . LEU C 1 32 ? 53.505 -0.694 -12.142 1.00 41.47 32 LEU C CA 1
ATOM 2292 C C . LEU C 1 32 ? 53.120 -0.840 -10.672 1.00 41.78 32 LEU C C 1
ATOM 2293 O O . LEU C 1 32 ? 52.160 -1.533 -10.334 1.00 41.81 32 LEU C O 1
ATOM 2298 N N . THR C 1 33 ? 53.876 -0.170 -9.808 1.00 40.98 33 THR C N 1
ATOM 2299 C CA . THR C 1 33 ? 53.614 -0.194 -8.377 1.00 42.41 33 THR C CA 1
ATOM 2300 C C . THR C 1 33 ? 53.657 1.247 -7.865 1.00 43.66 33 THR C C 1
ATOM 2301 O O . THR C 1 33 ? 54.500 2.038 -8.292 1.00 41.91 33 THR C O 1
ATOM 2305 N N . PHE C 1 34 ? 52.744 1.571 -6.951 1.00 43.47 34 PHE C N 1
ATOM 2306 C CA . PHE C 1 34 ? 52.628 2.906 -6.378 1.00 46.08 34 PHE C CA 1
ATOM 2307 C C . PHE C 1 34 ? 53.226 3.038 -4.977 1.00 48.64 34 PHE C C 1
ATOM 2308 O O . PHE C 1 34 ? 52.938 2.235 -4.081 1.00 49.72 34 PHE C O 1
ATOM 2316 N N . ILE C 1 35 ? 54.048 4.062 -4.784 1.00 49.39 35 ILE C N 1
ATOM 2317 C CA . ILE C 1 35 ? 54.646 4.299 -3.485 1.00 51.29 35 ILE C CA 1
ATOM 2318 C C . ILE C 1 35 ? 54.060 5.587 -2.917 1.00 53.11 35 ILE C C 1
ATOM 2319 O O . ILE C 1 35 ? 53.992 6.621 -3.592 1.00 51.96 35 ILE C O 1
ATOM 2324 N N . GLU C 1 36 ? 53.621 5.504 -1.670 1.00 54.00 36 GLU C N 1
ATOM 2325 C CA . GLU C 1 36 ? 53.027 6.627 -0.970 1.00 55.50 36 GLU C CA 1
ATOM 2326 C C . GLU C 1 36 ? 54.133 7.467 -0.342 1.00 55.25 36 GLU C C 1
ATOM 2327 O O . GLU C 1 36 ? 55.198 6.957 -0.014 1.00 54.65 36 GLU C O 1
ATOM 2333 N N . LYS C 1 37 ? 53.877 8.758 -0.177 1.00 56.13 37 LYS C N 1
ATOM 2334 C CA . LYS C 1 37 ? 54.855 9.664 0.412 1.00 55.18 37 LYS C CA 1
ATOM 2335 C C . LYS C 1 37 ? 54.188 10.631 1.378 1.00 54.80 37 LYS C C 1
ATOM 2336 O O . LYS C 1 37 ? 52.993 10.529 1.654 1.00 54.02 37 LYS C O 1
ATOM 2342 N N . ASP C 1 38 ? 54.972 11.583 1.872 1.00 56.72 38 ASP C N 1
ATOM 2343 C CA . ASP C 1 38 ? 54.474 12.577 2.814 1.00 58.64 38 ASP C CA 1
ATOM 2344 C C . ASP C 1 38 ? 53.681 13.689 2.141 1.00 59.20 38 ASP C C 1
ATOM 2345 O O . ASP C 1 38 ? 53.837 13.952 0.945 1.00 59.82 38 ASP C O 1
ATOM 2350 N N . ASN C 1 39 ? 52.823 14.329 2.931 1.00 58.58 39 ASN C N 1
ATOM 2351 C CA . ASN C 1 39 ? 51.992 15.434 2.472 1.00 58.14 39 ASN C CA 1
ATOM 2352 C C . ASN C 1 39 ? 51.190 15.160 1.202 1.00 56.61 39 ASN C C 1
ATOM 2353 O O . ASN C 1 39 ? 51.093 16.019 0.327 1.00 57.52 39 ASN C O 1
ATOM 2358 N N . GLU C 1 40 ? 50.621 13.963 1.107 1.00 54.29 40 GLU C N 1
ATOM 2359 C CA . GLU C 1 40 ? 49.803 13.565 -0.034 1.00 51.48 40 GLU C CA 1
ATOM 2360 C C . GLU C 1 40 ? 50.536 13.347 -1.369 1.00 48.69 40 GLU C C 1
ATOM 2361 O O . GLU C 1 40 ? 49.900 13.216 -2.413 1.00 47.72 40 GLU C O 1
ATOM 2367 N N . PHE C 1 41 ? 51.862 13.312 -1.353 1.00 46.48 41 PHE C N 1
ATOM 2368 C CA . PHE C 1 41 ? 52.594 13.065 -2.593 1.00 44.85 41 PHE C CA 1
ATOM 2369 C C . PHE C 1 41 ? 52.693 11.557 -2.791 1.00 45.66 41 PHE C C 1
ATOM 2370 O O . PHE C 1 41 ? 52.483 10.790 -1.846 1.00 45.92 41 PHE C O 1
ATOM 2378 N N . GLY C 1 42 ? 53.005 11.140 -4.017 1.00 44.14 42 GLY C N 1
ATOM 2379 C CA . GLY C 1 42 ? 53.136 9.725 -4.331 1.00 41.33 42 GLY C CA 1
ATOM 2380 C C . GLY C 1 42 ? 53.924 9.529 -5.619 1.00 39.27 42 GLY C C 1
ATOM 2381 O O . GLY C 1 42 ? 54.272 10.500 -6.281 1.00 37.43 42 GLY C O 1
ATOM 2382 N N . GLU C 1 43 ? 54.231 8.281 -5.964 1.00 39.80 43 GLU C N 1
ATOM 2383 C CA . GLU C 1 43 ? 54.962 7.984 -7.199 1.00 41.41 43 GLU C CA 1
ATOM 2384 C C . GLU C 1 43 ? 54.687 6.589 -7.754 1.00 39.67 43 GLU C C 1
ATOM 2385 O O . GLU C 1 43 ? 54.335 5.669 -7.010 1.00 38.92 43 GLU C O 1
ATOM 2391 N N . TRP C 1 44 ? 54.844 6.457 -9.070 1.00 35.95 44 TRP C N 1
ATOM 2392 C CA . TRP C 1 44 ? 54.670 5.196 -9.775 1.00 36.87 44 TRP C CA 1
ATOM 2393 C C . TRP C 1 44 ? 56.029 4.772 -10.302 1.00 39.63 44 TRP C C 1
ATOM 2394 O O . TRP C 1 44 ? 56.753 5.587 -10.872 1.00 40.03 44 TRP C O 1
ATOM 2405 N N . GLU C 1 45 ? 56.382 3.507 -10.107 1.00 40.82 45 GLU C N 1
ATOM 2406 C CA . GLU C 1 45 ? 57.638 2.977 -10.623 1.00 43.23 45 GLU C CA 1
ATOM 2407 C C . GLU C 1 45 ? 57.225 1.735 -11.381 1.00 43.36 45 GLU C C 1
ATOM 2408 O O . GLU C 1 45 ? 56.525 0.876 -10.843 1.00 44.69 45 GLU C O 1
ATOM 2414 N N . GLY C 1 46 ? 57.624 1.645 -12.639 1.00 41.90 46 GLY C N 1
ATOM 2415 C CA . GLY C 1 46 ? 57.239 0.488 -13.411 1.00 41.66 46 GLY C CA 1
ATOM 2416 C C . GLY C 1 46 ? 58.353 0.049 -14.318 1.00 40.66 46 GLY C C 1
ATOM 2417 O O . GLY C 1 46 ? 59.372 0.724 -14.431 1.00 38.77 46 GLY C O 1
ATOM 2418 N N . LYS C 1 47 ? 58.152 -1.094 -14.957 1.00 40.89 47 LYS C N 1
ATOM 2419 C CA . LYS C 1 47 ? 59.130 -1.635 -15.874 1.00 42.65 47 LYS C CA 1
ATOM 2420 C C . LYS C 1 47 ? 58.379 -2.401 -16.942 1.00 41.41 47 LYS C C 1
ATOM 2421 O O . LYS C 1 47 ? 57.281 -2.898 -16.701 1.00 41.94 47 LYS C O 1
ATOM 2427 N N . THR C 1 48 ? 58.966 -2.466 -18.130 1.00 42.13 48 THR C N 1
ATOM 2428 C CA . THR C 1 48 ? 58.392 -3.203 -19.251 1.00 43.04 48 THR C CA 1
ATOM 2429 C C . THR C 1 48 ? 59.520 -3.553 -20.219 1.00 43.14 48 THR C C 1
ATOM 2430 O O . THR C 1 48 ? 60.603 -2.968 -20.155 1.00 42.63 48 THR C O 1
ATOM 2434 N N . LYS C 1 49 ? 59.260 -4.504 -21.110 1.00 44.50 49 LYS C N 1
ATOM 2435 C CA . LYS C 1 49 ? 60.246 -4.940 -22.098 1.00 46.14 49 LYS C CA 1
ATOM 2436 C C . LYS C 1 49 ? 59.746 -4.606 -23.501 1.00 45.84 49 LYS C C 1
ATOM 2437 O O . LYS C 1 49 ? 60.435 -4.850 -24.486 1.00 45.68 49 LYS C O 1
ATOM 2443 N N . SER C 1 50 ? 58.543 -4.043 -23.575 1.00 44.98 50 SER C N 1
ATOM 2444 C CA . SER C 1 50 ? 57.904 -3.706 -24.842 1.00 44.00 50 SER C CA 1
ATOM 2445 C C . SER C 1 50 ? 57.821 -2.211 -25.170 1.00 45.28 50 SER C C 1
ATOM 2446 O O . SER C 1 50 ? 57.191 -1.429 -24.453 1.00 43.28 50 SER C O 1
ATOM 2449 N N . VAL C 1 51 ? 58.449 -1.827 -26.275 1.00 46.63 51 VAL C N 1
ATOM 2450 C CA . VAL C 1 51 ? 58.436 -0.438 -26.736 1.00 46.30 51 VAL C CA 1
ATOM 2451 C C . VAL C 1 51 ? 57.587 -0.357 -28.013 1.00 47.22 51 VAL C C 1
ATOM 2452 O O . VAL C 1 51 ? 57.665 0.614 -28.770 1.00 46.29 51 VAL C O 1
ATOM 2456 N N . GLU C 1 52 ? 56.776 -1.391 -28.230 1.00 48.51 52 GLU C N 1
ATOM 2457 C CA . GLU C 1 52 ? 55.920 -1.497 -29.404 1.00 52.76 52 GLU C CA 1
ATOM 2458 C C . GLU C 1 52 ? 54.874 -0.394 -29.526 1.00 53.60 52 GLU C C 1
ATOM 2459 O O . GLU C 1 52 ? 54.759 0.240 -30.581 1.00 54.03 52 GLU C O 1
ATOM 2465 N N . LYS C 1 53 ? 54.109 -0.165 -28.461 1.00 53.46 53 LYS C N 1
ATOM 2466 C CA . LYS C 1 53 ? 53.090 0.881 -28.493 1.00 52.96 53 LYS C CA 1
ATOM 2467 C C . LYS C 1 53 ? 53.779 2.213 -28.762 1.00 52.23 53 LYS C C 1
ATOM 2468 O O . LYS C 1 53 ? 53.307 3.014 -29.566 1.00 52.40 53 LYS C O 1
ATOM 2474 N N . LEU C 1 54 ? 54.901 2.446 -28.089 1.00 51.11 54 LEU C N 1
ATOM 2475 C CA . LEU C 1 54 ? 55.642 3.683 -28.288 1.00 50.37 54 LEU C CA 1
ATOM 2476 C C . LEU C 1 54 ? 56.006 3.829 -29.763 1.00 52.46 54 LEU C C 1
ATOM 2477 O O . LEU C 1 54 ? 55.766 4.877 -30.367 1.00 52.95 54 LEU C O 1
ATOM 2482 N N . LYS C 1 55 ? 56.592 2.777 -30.334 1.00 54.05 55 LYS C N 1
ATOM 2483 C CA . LYS C 1 55 ? 56.980 2.780 -31.745 1.00 55.29 55 LYS C CA 1
ATOM 2484 C C . LYS C 1 55 ? 55.755 3.077 -32.592 1.00 54.65 55 LYS C C 1
ATOM 2485 O O . LYS C 1 55 ? 55.795 3.916 -33.486 1.00 53.89 55 LYS C O 1
ATOM 2491 N N . GLU C 1 56 ? 54.668 2.369 -32.303 1.00 55.40 56 GLU C N 1
ATOM 2492 C CA . GLU C 1 56 ? 53.419 2.540 -33.030 1.00 56.82 56 GLU C CA 1
ATOM 2493 C C . GLU C 1 56 ? 52.916 3.978 -32.988 1.00 57.38 56 GLU C C 1
ATOM 2494 O O . GLU C 1 56 ? 52.298 4.449 -33.942 1.00 58.11 56 GLU C O 1
ATOM 2500 N N . LEU C 1 57 ? 53.175 4.675 -31.885 1.00 57.21 57 LEU C N 1
ATOM 2501 C CA . LEU C 1 57 ? 52.718 6.053 -31.754 1.00 57.27 57 LEU C CA 1
ATOM 2502 C C . LEU C 1 57 ? 53.614 7.048 -32.468 1.00 57.19 57 LEU C C 1
ATOM 2503 O O . LEU C 1 57 ? 53.116 7.959 -33.127 1.00 57.87 57 LEU C O 1
ATOM 2508 N N . LEU C 1 58 ? 54.926 6.887 -32.339 1.00 56.50 58 LEU C N 1
ATOM 2509 C CA . LEU C 1 58 ? 55.850 7.796 -33.010 1.00 57.90 58 LEU C CA 1
ATOM 2510 C C . LEU C 1 58 ? 55.536 7.791 -34.505 1.00 58.53 58 LEU C C 1
ATOM 2511 O O . LEU C 1 58 ? 55.558 8.830 -35.163 1.00 57.92 58 LEU C O 1
ATOM 2516 N N . ARG C 1 59 ? 55.234 6.609 -35.030 1.00 59.30 59 ARG C N 1
ATOM 2517 C CA . ARG C 1 59 ? 54.908 6.461 -36.440 1.00 60.84 59 ARG C CA 1
ATOM 2518 C C . ARG C 1 59 ? 53.524 7.050 -36.723 1.00 62.01 59 ARG C C 1
ATOM 2519 O O . ARG C 1 59 ? 53.381 7.965 -37.534 1.00 62.18 59 ARG C O 1
ATOM 2527 N N . SER C 1 60 ? 52.511 6.535 -36.035 1.00 62.11 60 SER C N 1
ATOM 2528 C CA . SER C 1 60 ? 51.142 7.000 -36.220 1.00 61.05 60 SER C CA 1
ATOM 2529 C C . SER C 1 60 ? 50.975 8.506 -35.982 1.00 60.06 60 SER C C 1
ATOM 2530 O O . SER C 1 60 ? 49.955 9.085 -36.360 1.00 59.20 60 SER C O 1
ATOM 2533 N N . GLN C 1 61 ? 51.972 9.131 -35.359 1.00 58.86 61 GLN C N 1
ATOM 2534 C CA . GLN C 1 61 ? 51.936 10.566 -35.071 1.00 57.64 61 GLN C CA 1
ATOM 2535 C C . GLN C 1 61 ? 52.936 11.343 -35.922 1.00 57.85 61 GLN C C 1
ATOM 2536 O O . GLN C 1 61 ? 53.054 12.565 -35.798 1.00 57.77 61 GLN C O 1
ATOM 2542 N N . SER C 1 62 ? 53.664 10.629 -36.773 1.00 58.56 62 SER C N 1
ATOM 2543 C CA . SER C 1 62 ? 54.655 11.244 -37.651 1.00 58.95 62 SER C CA 1
ATOM 2544 C C . SER C 1 62 ? 55.594 12.192 -36.907 1.00 59.54 62 SER C C 1
ATOM 2545 O O . SER C 1 62 ? 55.705 13.370 -37.247 1.00 58.61 62 SER C O 1
ATOM 2548 N N . ILE C 1 63 ? 56.273 11.667 -35.892 1.00 60.17 63 ILE C N 1
ATOM 2549 C CA . ILE C 1 63 ? 57.215 12.455 -35.104 1.00 60.81 63 ILE C CA 1
ATOM 2550 C C . ILE C 1 63 ? 58.488 11.647 -34.848 1.00 61.19 63 ILE C C 1
ATOM 2551 O O . ILE C 1 63 ? 59.203 11.880 -33.872 1.00 60.56 63 ILE C O 1
ATOM 2556 N N . LEU C 1 64 ? 58.757 10.698 -35.742 1.00 62.39 64 LEU C N 1
ATOM 2557 C CA . LEU C 1 64 ? 59.932 9.833 -35.653 1.00 63.64 64 LEU C CA 1
ATOM 2558 C C . LEU C 1 64 ? 61.241 10.606 -35.528 1.00 64.68 64 LEU C C 1
ATOM 2559 O O . LEU C 1 64 ? 62.087 10.284 -34.692 1.00 65.55 64 LEU C O 1
ATOM 2564 N N . ASP C 1 65 ? 61.404 11.623 -36.365 1.00 65.22 65 ASP C N 1
ATOM 2565 C CA . ASP C 1 65 ? 62.613 12.436 -36.347 1.00 66.54 65 ASP C CA 1
ATOM 2566 C C . ASP C 1 65 ? 62.708 13.241 -35.060 1.00 66.01 65 ASP C C 1
ATOM 2567 O O . ASP C 1 65 ? 63.782 13.354 -34.471 1.00 66.11 65 ASP C O 1
ATOM 2572 N N . ALA C 1 66 ? 61.587 13.808 -34.629 1.00 65.94 66 ALA C N 1
ATOM 2573 C CA . ALA C 1 66 ? 61.562 14.588 -33.395 1.00 65.79 66 ALA C CA 1
ATOM 2574 C C . ALA C 1 66 ? 62.012 13.692 -32.242 1.00 65.11 66 ALA C C 1
ATOM 2575 O O . ALA C 1 66 ? 62.813 14.097 -31.393 1.00 64.40 66 ALA C O 1
ATOM 2577 N N . ALA C 1 67 ? 61.489 12.471 -32.229 1.00 64.75 67 ALA C N 1
ATOM 2578 C CA . ALA C 1 67 ? 61.818 11.490 -31.205 1.00 64.91 67 ALA C CA 1
ATOM 2579 C C . ALA C 1 67 ? 63.289 11.103 -31.298 1.00 65.25 67 ALA C C 1
ATOM 2580 O O . ALA C 1 67 ? 64.001 11.068 -30.291 1.00 64.46 67 ALA C O 1
ATOM 2582 N N . ARG C 1 68 ? 63.730 10.812 -32.520 1.00 66.18 68 ARG C N 1
ATOM 2583 C CA . ARG C 1 68 ? 65.111 10.423 -32.804 1.00 65.84 68 ARG C CA 1
ATOM 2584 C C . ARG C 1 68 ? 66.075 11.393 -32.140 1.00 66.23 68 ARG C C 1
ATOM 2585 O O . ARG C 1 68 ? 67.087 10.999 -31.559 1.00 64.56 68 ARG C O 1
ATOM 2601 N N . VAL C 1 70 ? 65.453 13.518 -29.528 1.00 69.31 70 VAL C N 1
ATOM 2602 C CA . VAL C 1 70 ? 65.402 13.525 -28.068 1.00 68.23 70 VAL C CA 1
ATOM 2603 C C . VAL C 1 70 ? 66.134 12.304 -27.519 1.00 67.12 70 VAL C C 1
ATOM 2604 O O . VAL C 1 70 ? 66.831 12.387 -26.506 1.00 66.70 70 VAL C O 1
ATOM 2608 N N . LEU C 1 71 ? 65.976 11.177 -28.207 1.00 66.06 71 LEU C N 1
ATOM 2609 C CA . LEU C 1 71 ? 66.603 9.927 -27.806 1.00 65.43 71 LEU C CA 1
ATOM 2610 C C . LEU C 1 71 ? 68.125 9.996 -27.826 1.00 66.26 71 LEU C C 1
ATOM 2611 O O . LEU C 1 71 ? 68.785 9.468 -26.929 1.00 66.77 71 LEU C O 1
ATOM 2616 N N . GLU C 1 72 ? 68.690 10.641 -28.842 1.00 66.08 72 GLU C N 1
ATOM 2617 C CA . GLU C 1 72 ? 70.140 10.754 -28.918 1.00 66.47 72 GLU C CA 1
ATOM 2618 C C . GLU C 1 72 ? 70.664 11.740 -27.885 1.00 66.51 72 GLU C C 1
ATOM 2619 O O . GLU C 1 72 ? 71.700 11.503 -27.264 1.00 65.15 72 GLU C O 1
ATOM 2625 N N . ALA C 1 79 ? 72.405 3.195 -22.894 1.00 63.40 79 ALA C N 1
ATOM 2626 C CA . ALA C 1 79 ? 71.018 3.506 -22.559 1.00 61.47 79 ALA C CA 1
ATOM 2627 C C . ALA C 1 79 ? 70.670 4.969 -22.814 1.00 59.17 79 ALA C C 1
ATOM 2628 O O . ALA C 1 79 ? 71.558 5.810 -22.986 1.00 59.42 79 ALA C O 1
ATOM 2630 N N . THR C 1 80 ? 69.372 5.264 -22.836 1.00 55.88 80 THR C N 1
ATOM 2631 C CA . THR C 1 80 ? 68.901 6.630 -23.044 1.00 53.51 80 THR C CA 1
ATOM 2632 C C . THR C 1 80 ? 67.742 6.959 -22.108 1.00 51.82 80 THR C C 1
ATOM 2633 O O . THR C 1 80 ? 66.916 6.101 -21.795 1.00 51.56 80 THR C O 1
ATOM 2637 N N . LYS C 1 81 ? 67.695 8.209 -21.663 1.00 50.64 81 LYS C N 1
ATOM 2638 C CA . LYS C 1 81 ? 66.650 8.671 -20.755 1.00 48.84 81 LYS C CA 1
ATOM 2639 C C . LYS C 1 81 ? 66.028 9.970 -21.254 1.00 47.57 81 LYS C C 1
ATOM 2640 O O . LYS C 1 81 ? 66.731 10.870 -21.723 1.00 46.84 81 LYS C O 1
ATOM 2646 N N . PHE C 1 82 ? 64.706 10.055 -21.145 1.00 44.90 82 PHE C N 1
ATOM 2647 C CA . PHE C 1 82 ? 63.964 11.226 -21.585 1.00 43.41 82 PHE C CA 1
ATOM 2648 C C . PHE C 1 82 ? 62.659 11.352 -20.802 1.00 42.60 82 PHE C C 1
ATOM 2649 O O . PHE C 1 82 ? 62.323 10.484 -19.992 1.00 41.65 82 PHE C O 1
ATOM 2657 N N . TYR C 1 83 ? 61.931 12.435 -21.060 1.00 40.56 83 TYR C N 1
ATOM 2658 C CA . TYR C 1 83 ? 60.668 12.715 -20.385 1.00 39.23 83 TYR C CA 1
ATOM 2659 C C . TYR C 1 83 ? 59.494 12.869 -21.339 1.00 38.47 83 TYR C C 1
ATOM 2660 O O . TYR C 1 83 ? 59.596 13.528 -22.378 1.00 41.57 83 TYR C O 1
ATOM 2669 N N . LEU C 1 84 ? 58.378 12.250 -20.988 1.00 36.48 84 LEU C N 1
ATOM 2670 C CA . LEU C 1 84 ? 57.174 12.370 -21.783 1.00 35.07 84 LEU C CA 1
ATOM 2671 C C . LEU C 1 84 ? 56.223 13.278 -21.012 1.00 35.73 84 LEU C C 1
ATOM 2672 O O . LEU C 1 84 ? 56.188 13.254 -19.778 1.00 34.96 84 LEU C O 1
ATOM 2677 N N . ASN C 1 85 ? 55.451 14.070 -21.742 1.00 35.07 85 ASN C N 1
ATOM 2678 C CA . ASN C 1 85 ? 54.491 14.971 -21.130 1.00 34.13 85 ASN C CA 1
ATOM 2679 C C . ASN C 1 85 ? 53.306 14.144 -20.631 1.00 33.88 85 ASN C C 1
ATOM 2680 O O . ASN C 1 85 ? 52.593 13.517 -21.421 1.00 35.40 85 ASN C O 1
ATOM 2685 N N . LYS C 1 86 ? 53.109 14.134 -19.317 1.00 32.18 86 LYS C N 1
ATOM 2686 C CA . LYS C 1 86 ? 52.018 13.371 -18.697 1.00 32.04 86 LYS C CA 1
ATOM 2687 C C . LYS C 1 86 ? 50.648 13.668 -19.261 1.00 29.39 86 LYS C C 1
ATOM 2688 O O . LYS C 1 86 ? 49.876 12.752 -19.578 1.00 30.85 86 LYS C O 1
ATOM 2694 N N . GLN C 1 87 ? 50.331 14.952 -19.372 1.00 29.05 87 GLN C N 1
ATOM 2695 C CA . GLN C 1 87 ? 49.018 15.352 -19.869 1.00 30.07 87 GLN C CA 1
ATOM 2696 C C . GLN C 1 87 ? 48.766 14.876 -21.303 1.00 31.58 87 GLN C C 1
ATOM 2697 O O . GLN C 1 87 ? 47.654 14.470 -21.642 1.00 30.69 87 GLN C O 1
ATOM 2703 N N . ALA C 1 88 ? 49.796 14.891 -22.143 1.00 34.22 88 ALA C N 1
ATOM 2704 C CA . ALA C 1 88 ? 49.614 14.408 -23.513 1.00 34.50 88 ALA C CA 1
ATOM 2705 C C . ALA C 1 88 ? 49.436 12.891 -23.464 1.00 33.22 88 ALA C C 1
ATOM 2706 O O . ALA C 1 88 ? 48.573 12.326 -24.139 1.00 33.71 88 ALA C O 1
ATOM 2708 N N . ALA C 1 89 ? 50.244 12.224 -22.646 1.00 32.88 89 ALA C N 1
ATOM 2709 C CA . ALA C 1 89 ? 50.139 10.768 -22.537 1.00 31.37 89 ALA C CA 1
ATOM 2710 C C . ALA C 1 89 ? 48.737 10.363 -22.071 1.00 30.43 89 ALA C C 1
ATOM 2711 O O . ALA C 1 89 ? 48.223 9.292 -22.431 1.00 29.00 89 ALA C O 1
ATOM 2713 N N . TYR C 1 90 ? 48.112 11.225 -21.277 1.00 31.49 90 TYR C N 1
ATOM 2714 C CA . TYR C 1 90 ? 46.778 10.929 -20.762 1.00 32.82 90 TYR C CA 1
ATOM 2715 C C . TYR C 1 90 ? 45.749 10.762 -21.870 1.00 34.18 90 TYR C C 1
ATOM 2716 O O . TYR C 1 90 ? 44.883 9.888 -21.794 1.00 35.75 90 TYR C O 1
ATOM 2725 N N . VAL C 1 91 ? 45.822 11.610 -22.890 1.00 37.08 91 VAL C N 1
ATOM 2726 C CA . VAL C 1 91 ? 44.876 11.522 -24.005 1.00 40.24 91 VAL C CA 1
ATOM 2727 C C . VAL C 1 91 ? 45.436 10.645 -25.133 1.00 42.04 91 VAL C C 1
ATOM 2728 O O . VAL C 1 91 ? 44.976 10.706 -26.281 1.00 42.68 91 VAL C O 1
ATOM 2732 N N . GLY C 1 92 ? 46.437 9.836 -24.790 1.00 43.01 92 GLY C N 1
ATOM 2733 C CA . GLY C 1 92 ? 47.043 8.932 -25.753 1.00 44.06 92 GLY C CA 1
ATOM 2734 C C . GLY C 1 92 ? 48.036 9.531 -26.734 1.00 44.80 92 GLY C C 1
ATOM 2735 O O . GLY C 1 92 ? 48.168 9.030 -27.847 1.00 47.92 92 GLY C O 1
ATOM 2736 N N . ALA C 1 93 ? 48.746 10.582 -26.339 1.00 43.16 93 ALA C N 1
ATOM 2737 C CA . ALA C 1 93 ? 49.711 11.205 -27.238 1.00 44.52 93 ALA C CA 1
ATOM 2738 C C . ALA C 1 93 ? 51.133 11.249 -26.677 1.00 44.99 93 ALA C C 1
ATOM 2739 O O . ALA C 1 93 ? 51.338 11.443 -25.473 1.00 45.33 93 ALA C O 1
ATOM 2741 N N . VAL C 1 94 ? 52.109 11.078 -27.565 1.00 44.71 94 VAL C N 1
ATOM 2742 C CA . VAL C 1 94 ? 53.519 11.123 -27.194 1.00 44.97 94 VAL C CA 1
ATOM 2743 C C . VAL C 1 94 ? 54.014 12.548 -27.382 1.00 44.48 94 VAL C C 1
ATOM 2744 O O . VAL C 1 94 ? 53.892 13.104 -28.468 1.00 45.23 94 VAL C O 1
ATOM 2748 N N . ASN C 1 95 ? 54.565 13.136 -26.326 1.00 44.84 95 ASN C N 1
ATOM 2749 C CA . ASN C 1 95 ? 55.077 14.502 -26.380 1.00 45.25 95 ASN C CA 1
ATOM 2750 C C . ASN C 1 95 ? 56.295 14.635 -25.477 1.00 46.99 95 ASN C C 1
ATOM 2751 O O . ASN C 1 95 ? 56.331 14.067 -24.382 1.00 47.10 95 ASN C O 1
ATOM 2756 N N . PHE C 1 96 ? 57.282 15.402 -25.929 1.00 47.69 96 PHE C N 1
ATOM 2757 C CA . PHE C 1 96 ? 58.524 15.582 -25.188 1.00 48.84 96 PHE C CA 1
ATOM 2758 C C . PHE C 1 96 ? 58.716 16.896 -24.432 1.00 50.86 96 PHE C C 1
ATOM 2759 O O . PHE C 1 96 ? 59.552 16.974 -23.529 1.00 51.46 96 PHE C O 1
ATOM 2767 N N . ASP C 1 97 ? 57.962 17.933 -24.779 1.00 54.52 97 ASP C N 1
ATOM 2768 C CA . ASP C 1 97 ? 58.143 19.216 -24.095 1.00 58.01 97 ASP C CA 1
ATOM 2769 C C . ASP C 1 97 ? 57.379 19.322 -22.773 1.00 58.18 97 ASP C C 1
ATOM 2770 O O . ASP C 1 97 ? 56.222 18.916 -22.673 1.00 58.37 97 ASP C O 1
ATOM 2775 N N . GLY C 1 102 ? 56.428 17.590 -14.197 1.00 58.10 102 GLY C N 1
ATOM 2776 C CA . GLY C 1 102 ? 57.685 16.860 -14.242 1.00 56.47 102 GLY C CA 1
ATOM 2777 C C . GLY C 1 102 ? 57.708 15.899 -15.418 1.00 53.53 102 GLY C C 1
ATOM 2778 O O . GLY C 1 102 ? 58.726 15.764 -16.097 1.00 55.88 102 GLY C O 1
ATOM 2779 N N . GLY C 1 103 ? 56.576 15.238 -15.649 1.00 48.70 103 GLY C N 1
ATOM 2780 C CA . GLY C 1 103 ? 56.455 14.299 -16.747 1.00 42.16 103 GLY C CA 1
ATOM 2781 C C . GLY C 1 103 ? 56.786 12.861 -16.388 1.00 41.11 103 GLY C C 1
ATOM 2782 O O . GLY C 1 103 ? 57.161 12.539 -15.254 1.00 37.34 103 GLY C O 1
ATOM 2783 N N . ILE C 1 104 ? 56.641 11.983 -17.370 1.00 38.45 104 ILE C N 1
ATOM 2784 C CA . ILE C 1 104 ? 56.937 10.580 -17.162 1.00 36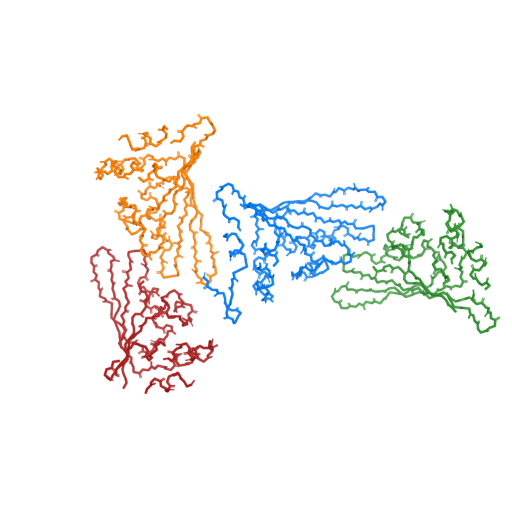.98 104 ILE C CA 1
ATOM 2785 C C . ILE C 1 104 ? 58.389 10.338 -17.516 1.00 37.61 104 ILE C C 1
ATOM 2786 O O . ILE C 1 104 ? 58.801 10.513 -18.674 1.00 38.92 104 ILE C O 1
ATOM 2791 N N . PHE C 1 105 ? 59.170 9.960 -16.513 1.00 35.96 105 PHE C N 1
ATOM 2792 C CA . PHE C 1 105 ? 60.577 9.664 -16.719 1.00 35.39 105 PHE C CA 1
ATOM 2793 C C . PHE C 1 105 ? 60.667 8.295 -17.383 1.00 36.76 105 PHE C C 1
ATOM 2794 O O . PHE C 1 105 ? 60.040 7.328 -16.933 1.00 37.14 105 PHE C O 1
ATOM 2802 N N . VAL C 1 106 ? 61.428 8.219 -18.468 1.00 36.84 106 VAL C N 1
ATOM 2803 C CA . VAL C 1 106 ? 61.596 6.966 -19.183 1.00 37.60 106 VAL C CA 1
ATOM 2804 C C . VAL C 1 106 ? 63.072 6.711 -19.438 1.00 41.14 106 VAL C C 1
ATOM 2805 O O . VAL C 1 106 ? 63.805 7.607 -19.856 1.00 42.50 106 VAL C O 1
ATOM 2809 N N . LYS C 1 107 ? 63.516 5.492 -19.172 1.00 43.31 107 LYS C N 1
ATOM 2810 C CA . LYS C 1 107 ? 64.902 5.146 -19.431 1.00 45.12 107 LYS C CA 1
ATOM 2811 C C . LYS C 1 107 ? 64.962 3.792 -20.104 1.00 46.58 107 LYS C C 1
ATOM 2812 O O . LYS C 1 107 ? 64.583 2.771 -19.518 1.00 45.31 107 LYS C O 1
ATOM 2818 N N . ILE C 1 108 ? 65.411 3.796 -21.353 1.00 48.40 108 ILE C N 1
ATOM 2819 C CA . ILE C 1 108 ? 65.548 2.560 -22.097 1.00 52.36 108 ILE C CA 1
ATOM 2820 C C . ILE C 1 108 ? 67.015 2.182 -21.986 1.00 53.78 108 ILE C C 1
ATOM 2821 O O . ILE C 1 108 ? 67.891 2.971 -22.334 1.00 53.92 108 ILE C O 1
ATOM 2826 N N . LEU C 1 109 ? 67.290 0.993 -21.474 1.00 55.91 109 LEU C N 1
ATOM 2827 C CA . LEU C 1 109 ? 68.670 0.562 -21.363 1.00 58.60 109 LEU C CA 1
ATOM 2828 C C . LEU C 1 109 ? 68.886 -0.790 -22.017 1.00 58.67 109 LEU C C 1
ATOM 2829 O O . LEU C 1 109 ? 68.241 -1.776 -21.672 1.00 59.81 109 LEU C O 1
ATOM 2834 N N . ALA C 1 110 ? 69.778 -0.803 -23.000 1.00 59.67 110 ALA C N 1
ATOM 2835 C CA . ALA C 1 110 ? 70.109 -2.012 -23.738 1.00 61.02 110 ALA C CA 1
ATOM 2836 C C . ALA C 1 110 ? 71.014 -2.886 -22.886 1.00 62.20 110 ALA C C 1
ATOM 2837 O O . ALA C 1 110 ? 71.978 -2.399 -22.293 1.00 61.53 110 ALA C O 1
ATOM 2839 N N . ASP C 1 111 ? 70.703 -4.176 -22.825 1.00 63.80 111 ASP C N 1
ATOM 2840 C CA . ASP C 1 111 ? 71.513 -5.098 -22.045 1.00 65.59 111 ASP C CA 1
ATOM 2841 C C . ASP C 1 111 ? 72.960 -5.053 -22.526 1.00 66.18 111 ASP C C 1
ATOM 2842 O O . ASP C 1 111 ? 73.264 -4.475 -23.571 1.00 66.13 111 ASP C O 1
ATOM 2847 N N . GLU C 1 112 ? 73.847 -5.670 -21.758 1.00 67.47 112 GLU C N 1
ATOM 2848 C CA . GLU C 1 112 ? 75.264 -5.700 -22.085 1.00 68.60 112 GLU C CA 1
ATOM 2849 C C . GLU C 1 112 ? 75.559 -6.140 -23.520 1.00 69.28 112 GLU C C 1
ATOM 2850 O O . GLU C 1 112 ? 76.510 -5.663 -24.137 1.00 70.05 112 GLU C O 1
ATOM 2856 N N . ASN C 1 113 ? 74.745 -7.047 -24.050 1.00 69.28 113 ASN C N 1
ATOM 2857 C CA . ASN C 1 113 ? 74.961 -7.554 -25.399 1.00 69.58 113 ASN C CA 1
ATOM 2858 C C . ASN C 1 113 ? 74.190 -6.856 -26.519 1.00 69.79 113 ASN C C 1
ATOM 2859 O O . ASN C 1 113 ? 73.899 -7.466 -27.549 1.00 69.72 113 ASN C O 1
ATOM 2864 N N . GLU C 1 114 ? 73.868 -5.581 -26.316 1.00 69.93 114 GLU C N 1
ATOM 2865 C CA . GLU C 1 114 ? 73.161 -4.788 -27.321 1.00 70.01 114 GLU C CA 1
ATOM 2866 C C . GLU C 1 114 ? 73.733 -3.384 -27.370 1.00 69.40 114 GLU C C 1
ATOM 2867 O O . GLU C 1 114 ? 74.396 -2.942 -26.430 1.00 67.90 114 GLU C O 1
ATOM 2873 N N . ASP C 1 115 ? 73.468 -2.689 -28.472 1.00 70.22 115 ASP C N 1
ATOM 2874 C CA . ASP C 1 115 ? 73.918 -1.310 -28.647 1.00 70.54 115 ASP C CA 1
ATOM 2875 C C . ASP C 1 115 ? 72.689 -0.414 -28.579 1.00 70.43 115 ASP C C 1
ATOM 2876 O O . ASP C 1 115 ? 71.754 -0.567 -29.369 1.00 70.43 115 ASP C O 1
ATOM 2881 N N . ILE C 1 116 ? 72.694 0.520 -27.637 1.00 70.11 116 ILE C N 1
ATOM 2882 C CA . ILE C 1 116 ? 71.571 1.427 -27.467 1.00 70.35 116 ILE C CA 1
ATOM 2883 C C . ILE C 1 116 ? 71.194 2.101 -28.791 1.00 71.48 116 ILE C C 1
ATOM 2884 O O . ILE C 1 116 ? 70.012 2.167 -29.141 1.00 70.89 116 ILE C O 1
ATOM 2897 N N . LYS C 1 118 ? 71.409 1.110 -31.865 1.00 71.18 118 LYS C N 1
ATOM 2898 C CA . LYS C 1 118 ? 70.626 0.225 -32.716 1.00 69.55 118 LYS C CA 1
ATOM 2899 C C . LYS C 1 118 ? 69.190 0.160 -32.209 1.00 68.29 118 LYS C C 1
ATOM 2900 O O . LYS C 1 118 ? 68.250 0.011 -32.991 1.00 67.47 118 LYS C O 1
ATOM 2906 N N . ILE C 1 119 ? 69.022 0.279 -30.896 1.00 67.03 119 ILE C N 1
ATOM 2907 C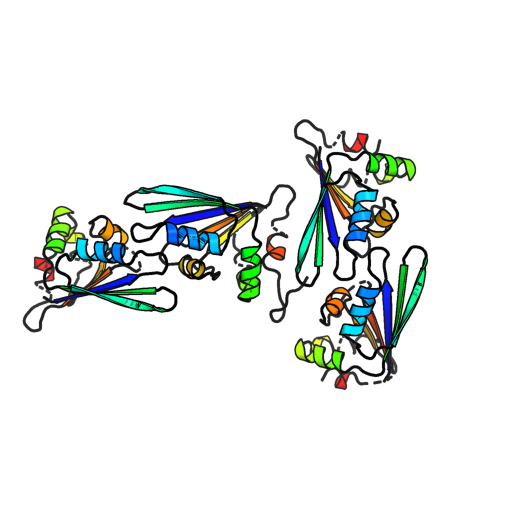 CA . ILE C 1 119 ? 67.687 0.267 -30.310 1.00 65.96 119 ILE C CA 1
ATOM 2908 C C . ILE C 1 119 ? 66.991 1.559 -30.733 1.00 64.67 119 ILE C C 1
ATOM 2909 O O . ILE C 1 119 ? 65.803 1.560 -31.072 1.00 63.31 119 ILE C O 1
ATOM 2914 N N . ILE C 1 120 ? 67.756 2.648 -30.722 1.00 62.83 120 ILE C N 1
ATOM 2915 C CA . ILE C 1 120 ? 67.265 3.968 -31.102 1.00 61.84 120 ILE C CA 1
ATOM 2916 C C . ILE C 1 120 ? 66.768 4.016 -32.542 1.00 62.04 120 ILE C C 1
ATOM 2917 O O . ILE C 1 120 ? 65.761 4.667 -32.843 1.00 60.23 120 ILE C O 1
ATOM 2922 N N . LYS C 1 121 ? 67.482 3.329 -33.429 1.00 62.46 121 LYS C N 1
ATOM 2923 C CA . LYS C 1 121 ? 67.124 3.307 -34.842 1.00 63.09 121 LYS C CA 1
ATOM 2924 C C . LYS C 1 121 ? 65.935 2.402 -35.124 1.00 62.21 121 LYS C C 1
ATOM 2925 O O . LYS C 1 121 ? 65.216 2.595 -36.103 1.00 63.37 121 LYS C O 1
ATOM 2931 N N . ASP C 1 122 ? 65.724 1.412 -34.267 1.00 61.90 122 ASP C N 1
ATOM 2932 C CA . ASP C 1 122 ? 64.588 0.516 -34.440 1.00 61.90 122 ASP C CA 1
ATOM 2933 C C . ASP C 1 122 ? 63.338 1.258 -33.955 1.00 61.12 122 ASP C C 1
ATOM 2934 O O . ASP C 1 122 ? 62.241 1.065 -34.477 1.00 61.07 122 ASP C O 1
ATOM 2939 N N . ILE C 1 123 ? 63.532 2.122 -32.962 1.00 60.43 123 ILE C N 1
ATOM 2940 C CA . ILE C 1 123 ? 62.460 2.916 -32.368 1.00 60.27 123 ILE C CA 1
ATOM 2941 C C . ILE C 1 123 ? 62.159 4.178 -33.172 1.00 60.19 123 ILE C C 1
ATOM 2942 O O . ILE C 1 123 ? 61.013 4.426 -33.550 1.00 60.26 123 ILE C O 1
ATOM 2947 N N . ALA C 1 124 ? 63.192 4.975 -33.419 1.00 61.16 124 ALA C N 1
ATOM 2948 C CA . ALA C 1 124 ? 63.050 6.215 -34.178 1.00 62.64 124 ALA C CA 1
ATOM 2949 C C . ALA C 1 124 ? 63.888 6.171 -35.460 1.00 63.53 124 ALA C C 1
ATOM 2950 O O . ALA C 1 124 ? 64.991 6.717 -35.510 1.00 63.85 124 ALA C O 1
ATOM 2952 N N . PRO C 1 125 ? 63.374 5.509 -36.511 1.00 64.61 125 PRO C N 1
ATOM 2953 C CA . PRO C 1 125 ? 64.086 5.402 -37.791 1.00 66.26 125 PRO C CA 1
ATOM 2954 C C . PRO C 1 125 ? 64.397 6.760 -38.431 1.00 67.67 125 PRO C C 1
ATOM 2955 O O . PRO C 1 125 ? 63.790 7.771 -38.008 1.00 68.50 125 PRO C O 1
ATOM 2959 N N . LEU D 1 2 ? 64.814 54.290 43.952 1.00 55.93 2 LEU D N 1
ATOM 2960 C CA . LEU D 1 2 ? 64.108 54.215 42.637 1.00 55.79 2 LEU D CA 1
ATOM 2961 C C . LEU D 1 2 ? 62.595 54.157 42.788 1.00 55.24 2 LEU D C 1
ATOM 2962 O O . LEU D 1 2 ? 62.057 53.263 43.440 1.00 55.68 2 LEU D O 1
ATOM 2967 N N . GLU D 1 3 ? 61.913 55.113 42.172 1.00 53.33 3 GLU D N 1
ATOM 2968 C CA . GLU D 1 3 ? 60.461 55.152 42.211 1.00 52.14 3 GLU D CA 1
ATOM 2969 C C . GLU D 1 3 ? 59.914 55.603 40.865 1.00 49.66 3 GLU D C 1
ATOM 2970 O O . GLU D 1 3 ? 60.380 56.584 40.291 1.00 49.57 3 GLU D O 1
ATOM 2976 N N . VAL D 1 4 ? 58.913 54.887 40.373 1.00 47.62 4 VAL D N 1
ATOM 2977 C CA . VAL D 1 4 ? 58.313 55.202 39.082 1.00 46.34 4 VAL D CA 1
ATOM 2978 C C . VAL D 1 4 ? 56.974 55.937 39.196 1.00 45.20 4 VAL D C 1
ATOM 2979 O O . VAL D 1 4 ? 56.029 55.424 39.787 1.00 44.68 4 VAL D O 1
ATOM 2983 N N . ILE D 1 5 ? 56.902 57.141 38.629 1.00 45.00 5 ILE D N 1
ATOM 2984 C CA . ILE D 1 5 ? 55.667 57.924 38.637 1.00 43.53 5 ILE D CA 1
ATOM 2985 C C . ILE D 1 5 ? 54.989 57.692 37.288 1.00 42.70 5 ILE D C 1
ATOM 2986 O O . ILE D 1 5 ? 55.633 57.793 36.244 1.00 43.12 5 ILE D O 1
ATOM 2991 N N . ILE D 1 6 ? 53.693 57.390 37.317 1.00 40.73 6 ILE D N 1
ATOM 2992 C CA . ILE D 1 6 ? 52.923 57.077 36.117 1.00 39.92 6 ILE D CA 1
ATOM 2993 C C . ILE D 1 6 ? 51.665 57.935 35.943 1.00 43.57 6 ILE D C 1
ATOM 2994 O O . ILE D 1 6 ? 50.893 58.107 36.890 1.00 45.10 6 ILE D O 1
ATOM 2999 N N . LYS D 1 7 ? 51.454 58.454 34.732 1.00 43.70 7 LYS D N 1
ATOM 3000 C CA . LYS D 1 7 ? 50.271 59.271 34.433 1.00 44.57 7 LYS D CA 1
ATOM 3001 C C . LYS D 1 7 ? 49.765 58.958 33.023 1.00 44.60 7 LYS D C 1
ATOM 3002 O O . LYS D 1 7 ? 50.562 58.809 32.094 1.00 44.91 7 LYS D O 1
ATOM 3008 N N . ALA D 1 8 ? 48.445 58.864 32.868 1.00 43.42 8 ALA D N 1
ATOM 3009 C CA . ALA D 1 8 ? 47.836 58.602 31.568 1.00 41.78 8 ALA D CA 1
ATOM 3010 C C . ALA D 1 8 ? 46.401 59.098 31.580 1.00 42.81 8 ALA D C 1
ATOM 3011 O O . ALA D 1 8 ? 45.596 58.709 32.430 1.00 43.43 8 ALA D O 1
ATOM 3013 N N . LYS D 1 9 ? 46.078 59.962 30.628 1.00 42.72 9 LYS D N 1
ATOM 3014 C CA . LYS D 1 9 ? 44.738 60.499 30.554 1.00 42.01 9 LYS D CA 1
ATOM 3015 C C . LYS D 1 9 ? 43.794 59.569 29.837 1.00 40.83 9 LYS D C 1
ATOM 3016 O O . LYS D 1 9 ? 44.204 58.608 29.181 1.00 37.55 9 LYS D O 1
ATOM 3022 N N . VAL D 1 10 ? 42.512 59.852 30.006 1.00 41.28 10 VAL D N 1
ATOM 3023 C CA . VAL D 1 10 ? 41.456 59.060 29.412 1.00 41.19 10 VAL D CA 1
ATOM 3024 C C . VAL D 1 10 ? 40.574 60.004 28.624 1.00 41.44 10 VAL D C 1
ATOM 3025 O O . VAL D 1 10 ? 40.158 61.041 29.139 1.00 41.33 10 VAL D O 1
ATOM 3029 N N . LYS D 1 11 ? 40.311 59.643 27.374 1.00 41.00 11 LYS D N 1
ATOM 3030 C CA . LYS D 1 11 ? 39.468 60.440 26.498 1.00 42.12 11 LYS D CA 1
ATOM 3031 C C . LYS D 1 11 ? 38.049 59.911 26.594 1.00 40.70 11 LYS D C 1
ATOM 3032 O O . LYS D 1 11 ? 37.831 58.786 27.032 1.00 41.61 11 LYS D O 1
ATOM 3038 N N . PRO D 1 12 ? 37.062 60.724 26.188 1.00 40.59 12 PRO D N 1
ATOM 3039 C CA . PRO D 1 12 ? 35.646 60.360 26.218 1.00 39.22 12 PRO D CA 1
ATOM 3040 C C . PRO D 1 12 ? 35.288 59.061 25.505 1.00 39.86 12 PRO D C 1
ATOM 3041 O O . PRO D 1 12 ? 34.359 58.369 25.922 1.00 41.93 12 PRO D O 1
ATOM 3045 N N . THR D 1 13 ? 36.004 58.726 24.430 1.00 39.44 13 THR D N 1
ATOM 3046 C CA . THR D 1 13 ? 35.719 57.492 23.695 1.00 39.15 13 THR D CA 1
ATOM 3047 C C . THR D 1 13 ? 36.469 56.299 24.281 1.00 39.19 13 THR D C 1
ATOM 3048 O O . THR D 1 13 ? 36.174 55.143 23.962 1.00 39.09 13 THR D O 1
ATOM 3052 N N . GLU D 1 14 ? 37.435 56.572 25.148 1.00 38.94 14 GLU D N 1
ATOM 3053 C CA . GLU D 1 14 ? 38.180 55.485 25.770 1.00 40.11 14 GLU D CA 1
ATOM 3054 C C . GLU D 1 14 ? 37.457 54.902 26.977 1.00 41.83 14 GLU D C 1
ATOM 3055 O O . GLU D 1 14 ? 36.530 55.505 27.536 1.00 40.57 14 GLU D O 1
ATOM 3061 N N . ASP D 1 15 ? 37.915 53.719 27.367 1.00 42.82 15 ASP D N 1
ATOM 3062 C CA . ASP D 1 15 ? 37.400 52.991 28.519 1.00 43.38 15 ASP D CA 1
ATOM 3063 C C . ASP D 1 15 ? 38.516 53.140 29.558 1.00 43.42 15 ASP D C 1
ATOM 3064 O O . ASP D 1 15 ? 39.608 52.591 29.388 1.00 43.27 15 ASP D O 1
ATOM 3069 N N . LYS D 1 16 ? 38.258 53.879 30.628 1.00 42.20 16 LYS D N 1
ATOM 3070 C CA . LYS D 1 16 ? 39.296 54.086 31.636 1.00 43.64 16 LYS D CA 1
ATOM 3071 C C . LYS D 1 16 ? 39.923 52.811 32.194 1.00 43.00 16 LYS D C 1
ATOM 3072 O O . LYS D 1 16 ? 41.115 52.796 32.512 1.00 44.09 16 LYS D O 1
ATOM 3078 N N . TYR D 1 17 ? 39.140 51.744 32.316 1.00 41.07 17 TYR D N 1
ATOM 3079 C CA . TYR D 1 17 ? 39.677 50.507 32.858 1.00 41.02 17 TYR D CA 1
ATOM 3080 C C . TYR D 1 17 ? 40.612 49.828 31.872 1.00 40.62 17 TYR D C 1
ATOM 3081 O O . TYR D 1 17 ? 41.515 49.091 32.266 1.00 38.69 17 TYR D O 1
ATOM 3090 N N . LYS D 1 18 ? 40.405 50.084 30.583 1.00 38.11 18 LYS D N 1
ATOM 3091 C CA . LYS D 1 18 ? 41.281 49.509 29.580 1.00 35.61 18 LYS D CA 1
ATOM 3092 C C . LYS D 1 18 ? 42.622 50.220 29.697 1.00 36.88 18 LYS D C 1
ATOM 3093 O O . LYS D 1 18 ? 43.681 49.603 29.572 1.00 35.13 18 LYS D O 1
ATOM 3099 N N . VAL D 1 19 ? 42.573 51.522 29.965 1.00 37.09 19 VAL D N 1
ATOM 3100 C CA . VAL D 1 19 ? 43.798 52.299 30.134 1.00 36.68 19 VAL D CA 1
ATOM 3101 C C . VAL D 1 19 ? 44.516 51.830 31.400 1.00 37.18 19 VAL D C 1
ATOM 3102 O O . VAL D 1 19 ? 45.748 51.769 31.453 1.00 37.08 19 VAL D O 1
ATOM 3106 N N . LYS D 1 20 ? 43.736 51.487 32.419 1.00 37.93 20 LYS D N 1
ATOM 3107 C CA . LYS D 1 20 ? 44.295 51.008 33.677 1.00 38.36 20 LYS D CA 1
ATOM 3108 C C . LYS D 1 20 ? 45.006 49.683 33.400 1.00 37.31 20 LYS D C 1
ATOM 3109 O O . LYS D 1 20 ? 46.111 49.431 33.882 1.00 36.51 20 LYS D O 1
ATOM 3115 N N . LYS D 1 21 ? 44.369 48.838 32.606 1.00 37.44 21 LYS D N 1
ATOM 3116 C CA . LYS D 1 21 ? 44.963 47.561 32.263 1.00 39.25 21 LYS D CA 1
ATOM 3117 C C . LYS D 1 21 ? 46.260 47.778 31.483 1.00 41.15 21 LYS D C 1
ATOM 3118 O O . LYS D 1 21 ? 47.240 47.037 31.667 1.00 41.92 21 LYS D O 1
ATOM 3124 N N . ALA D 1 22 ? 46.273 48.794 30.618 1.00 40.00 22 ALA D N 1
ATOM 3125 C CA . ALA D 1 22 ? 47.459 49.099 29.813 1.00 39.90 22 ALA D CA 1
ATOM 3126 C C . ALA D 1 22 ? 48.634 49.364 30.738 1.00 39.13 22 ALA D C 1
ATOM 3127 O O . ALA D 1 22 ? 49.732 48.818 30.555 1.00 37.02 22 ALA D O 1
ATOM 3129 N N . ILE D 1 23 ? 48.394 50.214 31.731 1.00 37.31 23 ILE D N 1
ATOM 3130 C CA . ILE D 1 23 ? 49.422 50.567 32.705 1.00 37.35 23 ILE D CA 1
ATOM 3131 C C . ILE D 1 23 ? 49.911 49.328 33.467 1.00 39.32 23 ILE D C 1
ATOM 3132 O O . ILE D 1 23 ? 51.115 49.086 33.595 1.00 39.52 23 ILE D O 1
ATOM 3137 N N . LEU D 1 24 ? 48.968 48.537 33.956 1.00 40.24 24 LEU D N 1
ATOM 3138 C CA . LEU D 1 24 ? 49.306 47.348 34.718 1.00 43.67 24 LEU D CA 1
ATOM 3139 C C . LEU D 1 24 ? 50.092 46.288 33.941 1.00 44.35 24 LEU D C 1
ATOM 3140 O O . LEU D 1 24 ? 50.881 45.558 34.535 1.00 44.82 24 LEU D O 1
ATOM 3145 N N . ASN D 1 25 ? 49.889 46.204 32.627 1.00 43.70 25 ASN D N 1
ATOM 3146 C CA . ASN D 1 25 ? 50.626 45.231 31.824 1.00 44.75 25 ASN D CA 1
ATOM 3147 C C . ASN D 1 25 ? 52.135 45.470 31.907 1.00 43.50 25 ASN D C 1
ATOM 3148 O O . ASN D 1 25 ? 52.915 44.532 31.794 1.00 43.99 25 ASN D O 1
ATOM 3153 N N . ILE D 1 26 ? 52.542 46.719 32.121 1.00 43.13 26 ILE D N 1
ATOM 3154 C CA . ILE D 1 26 ? 53.961 47.068 32.202 1.00 42.78 26 ILE D CA 1
ATOM 3155 C C . ILE D 1 26 ? 54.478 47.310 33.630 1.00 43.73 26 ILE D C 1
ATOM 3156 O O . ILE D 1 26 ? 55.672 47.121 33.906 1.00 44.18 26 ILE D O 1
ATOM 3161 N N . PHE D 1 27 ? 53.581 47.729 34.524 1.00 42.33 27 PHE D N 1
ATOM 3162 C CA . PHE D 1 27 ? 53.913 48.016 35.927 1.00 41.78 27 PHE D CA 1
ATOM 3163 C C . PHE D 1 27 ? 52.851 47.342 36.800 1.00 41.73 27 PHE D C 1
ATOM 3164 O O . PHE D 1 27 ? 52.008 48.007 37.400 1.00 41.12 27 PHE D O 1
ATOM 3172 N N . PRO D 1 28 ? 52.904 46.003 36.896 1.00 42.44 28 PRO D N 1
ATOM 3173 C CA . PRO D 1 28 ? 51.965 45.177 37.666 1.00 42.51 28 PRO D CA 1
ATOM 3174 C C . PRO D 1 28 ? 51.814 45.522 39.150 1.00 42.55 28 PRO D C 1
ATOM 3175 O O . PRO D 1 28 ? 50.741 45.335 39.720 1.00 42.70 28 PRO D O 1
ATOM 3179 N N . LYS D 1 29 ? 52.882 46.026 39.762 1.00 43.69 29 LYS D N 1
ATOM 3180 C CA . LYS D 1 29 ? 52.882 46.367 41.184 1.00 45.09 29 LYS D CA 1
ATOM 3181 C C . LYS D 1 29 ? 52.462 47.811 41.438 1.00 45.94 29 LYS D C 1
ATOM 3182 O O . LYS D 1 29 ? 52.486 48.287 42.577 1.00 44.15 29 LYS D O 1
ATOM 3188 N N . ALA D 1 30 ? 52.074 48.504 40.373 1.00 45.83 30 ALA D N 1
ATOM 3189 C CA . ALA D 1 30 ? 51.673 49.896 40.486 1.00 45.70 30 ALA D CA 1
ATOM 3190 C C . ALA D 1 30 ? 50.380 50.051 41.264 1.00 45.57 30 ALA D C 1
ATOM 3191 O O . ALA D 1 30 ? 49.461 49.241 41.130 1.00 43.36 30 ALA D O 1
ATOM 3193 N N . LYS D 1 31 ? 50.332 51.090 42.091 1.00 46.45 31 LYS D N 1
ATOM 3194 C CA . LYS D 1 31 ? 49.154 51.412 42.883 1.00 48.97 31 LYS D CA 1
ATOM 3195 C C . LYS D 1 31 ? 48.608 52.662 42.202 1.00 48.55 31 LYS D C 1
ATOM 3196 O O . LYS D 1 31 ? 49.208 53.732 42.293 1.00 47.29 31 LYS D O 1
ATOM 3202 N N . LEU D 1 32 ? 47.476 52.522 41.516 1.00 49.39 32 LEU D N 1
ATOM 3203 C CA . LEU D 1 32 ? 46.899 53.638 40.761 1.00 49.66 32 LEU D CA 1
ATOM 3204 C C . LEU D 1 32 ? 45.593 54.244 41.274 1.00 50.82 32 LEU D C 1
ATOM 3205 O O . LEU D 1 32 ? 44.712 53.546 41.776 1.00 50.66 32 LEU D O 1
ATOM 3210 N N . THR D 1 33 ? 45.478 55.559 41.120 1.00 51.04 33 THR D N 1
ATOM 3211 C CA . THR D 1 33 ? 44.284 56.292 41.515 1.00 50.69 33 THR D CA 1
ATOM 3212 C C . THR D 1 33 ? 43.793 57.057 40.288 1.00 50.58 33 THR D C 1
ATOM 3213 O O . THR D 1 33 ? 44.582 57.709 39.602 1.00 49.45 33 THR D O 1
ATOM 3217 N N . PHE D 1 34 ? 42.497 56.957 40.008 1.00 50.88 34 PHE D N 1
ATOM 3218 C CA . PHE D 1 34 ? 41.895 57.640 38.873 1.00 53.06 34 PHE D CA 1
ATOM 3219 C C . PHE D 1 34 ? 41.395 59.011 39.308 1.00 53.80 34 PHE D C 1
ATOM 3220 O O . PHE D 1 34 ? 40.850 59.155 40.401 1.00 54.27 34 PHE D O 1
ATOM 3228 N N . ILE D 1 35 ? 41.593 60.020 38.465 1.00 54.85 35 ILE D N 1
ATOM 3229 C CA . ILE D 1 35 ? 41.117 61.365 38.779 1.00 56.06 35 ILE D CA 1
ATOM 3230 C C . ILE D 1 35 ? 40.040 61.730 37.773 1.00 56.24 35 ILE D C 1
ATOM 3231 O O . ILE D 1 35 ? 40.317 61.927 36.587 1.00 56.18 35 ILE D O 1
ATOM 3236 N N . GLU D 1 36 ? 38.800 61.787 38.247 1.00 57.72 36 GLU D N 1
ATOM 3237 C CA . GLU D 1 36 ? 37.675 62.126 37.386 1.00 58.81 36 GLU D CA 1
ATOM 3238 C C . GLU D 1 36 ? 37.658 63.591 36.988 1.00 58.22 36 GLU D C 1
ATOM 3239 O O . GLU D 1 36 ? 38.059 64.469 37.751 1.00 57.90 36 GLU D O 1
ATOM 3245 N N . LYS D 1 37 ? 37.196 63.840 35.770 1.00 58.20 37 LYS D N 1
ATOM 3246 C CA . LYS D 1 37 ? 37.092 65.192 35.239 1.00 56.68 37 LYS D CA 1
ATOM 3247 C C . LYS D 1 37 ? 35.742 65.273 34.557 1.00 56.35 37 LYS D C 1
ATOM 3248 O O . LYS D 1 37 ? 35.028 64.270 34.476 1.00 55.33 37 LYS D O 1
ATOM 3254 N N . ASP D 1 38 ? 35.388 66.454 34.063 1.00 57.00 38 ASP D N 1
ATOM 3255 C CA . ASP D 1 38 ? 34.102 66.623 33.408 1.00 57.57 38 ASP D CA 1
ATOM 3256 C C . ASP D 1 38 ? 34.080 66.093 31.992 1.00 57.84 38 ASP D C 1
ATOM 3257 O O . ASP D 1 38 ? 35.115 66.024 31.321 1.00 57.93 38 ASP D O 1
ATOM 3262 N N . ASN D 1 39 ? 32.881 65.718 31.556 1.00 57.03 39 ASN D N 1
ATOM 3263 C CA . ASN D 1 39 ? 32.643 65.211 30.215 1.00 57.91 39 ASN D CA 1
ATOM 3264 C C . ASN D 1 39 ? 33.405 63.924 29.919 1.00 59.26 39 ASN D C 1
ATOM 3265 O O . ASN D 1 39 ? 34.038 63.786 28.874 1.00 59.75 39 ASN D O 1
ATOM 3270 N N . GLU D 1 40 ? 33.319 62.983 30.855 1.00 59.99 40 GLU D N 1
ATOM 3271 C CA . GLU D 1 40 ? 33.973 61.685 30.744 1.00 59.84 40 GLU D CA 1
ATOM 3272 C C . GLU D 1 40 ? 35.468 61.714 30.425 1.00 59.47 40 GLU D C 1
ATOM 3273 O O . GLU D 1 40 ? 36.006 60.764 29.858 1.00 58.95 40 GLU D O 1
ATOM 3279 N N . PHE D 1 41 ? 36.132 62.812 30.772 1.00 59.36 41 PHE D N 1
ATOM 3280 C CA . PHE D 1 41 ? 37.577 62.908 30.590 1.00 58.35 41 PHE D CA 1
ATOM 3281 C C . PHE D 1 41 ? 38.135 62.427 31.921 1.00 57.98 41 PHE D C 1
ATOM 3282 O O . PHE D 1 41 ? 37.434 62.458 32.932 1.00 57.56 41 PHE D O 1
ATOM 3290 N N . GLY D 1 42 ? 39.385 61.985 31.930 1.00 57.50 42 GLY D N 1
ATOM 3291 C CA . GLY D 1 42 ? 39.974 61.520 33.169 1.00 56.64 42 GLY D CA 1
ATOM 3292 C C . GLY D 1 42 ? 41.468 61.317 33.053 1.00 56.87 42 GLY D C 1
ATOM 3293 O O . GLY D 1 42 ? 42.062 61.577 32.006 1.00 56.76 42 GLY D O 1
ATOM 3294 N N . GLU D 1 43 ? 42.081 60.863 34.138 1.00 56.17 43 GLU D N 1
ATOM 3295 C CA . GLU D 1 43 ? 43.510 60.606 34.138 1.00 56.83 43 GLU D CA 1
ATOM 3296 C C . GLU D 1 43 ? 43.883 59.652 35.248 1.00 54.80 43 GLU D C 1
ATOM 3297 O O . GLU D 1 43 ? 43.363 59.741 36.363 1.00 55.67 43 GLU D O 1
ATOM 3303 N N . TRP D 1 44 ? 44.776 58.724 34.936 1.00 51.46 44 TRP D N 1
ATOM 3304 C CA . TRP D 1 44 ? 45.252 57.776 35.929 1.00 49.63 44 TRP D CA 1
ATOM 3305 C C . TRP D 1 44 ? 46.598 58.263 36.445 1.00 49.86 44 TRP D C 1
ATOM 3306 O O . TRP D 1 44 ? 47.399 58.810 35.679 1.00 50.06 44 TRP D O 1
ATOM 3317 N N . GLU D 1 45 ? 46.825 58.084 37.744 1.00 49.03 45 GLU D N 1
ATOM 3318 C CA . GLU D 1 45 ? 48.082 58.455 38.378 1.00 49.50 45 GLU D CA 1
ATOM 3319 C C . GLU D 1 45 ? 48.522 57.272 39.225 1.00 48.80 45 GLU D C 1
ATOM 3320 O O . GLU D 1 45 ? 47.703 56.615 39.866 1.00 49.19 45 GLU D O 1
ATOM 3326 N N . GLY D 1 46 ? 49.818 57.001 39.246 1.00 48.51 46 GLY D N 1
ATOM 3327 C CA . GLY D 1 46 ? 50.280 55.874 40.027 1.00 48.29 46 GLY D CA 1
ATOM 3328 C C . GLY D 1 46 ? 51.765 55.864 40.273 1.00 47.25 46 GLY D C 1
ATOM 3329 O O . GLY D 1 46 ? 52.522 56.615 39.657 1.00 45.36 46 GLY D O 1
ATOM 3330 N N . LYS D 1 47 ? 52.175 54.998 41.190 1.00 47.32 47 LYS D N 1
ATOM 3331 C CA . LYS D 1 47 ? 53.572 54.866 41.543 1.00 47.71 47 LYS D CA 1
ATOM 3332 C C . LYS D 1 47 ? 53.920 53.409 41.779 1.00 46.78 47 LYS D C 1
ATOM 3333 O O . LYS D 1 47 ? 53.049 52.577 42.035 1.00 46.59 47 LYS D O 1
ATOM 3339 N N . THR D 1 48 ? 55.202 53.103 41.661 1.00 47.91 48 THR D N 1
ATOM 3340 C CA . THR D 1 48 ? 55.704 51.754 41.888 1.00 48.02 48 THR D CA 1
ATOM 3341 C C . THR D 1 48 ? 57.191 51.868 42.123 1.00 48.01 48 THR D C 1
ATOM 3342 O O . THR D 1 48 ? 57.808 52.870 41.757 1.00 48.16 48 THR D O 1
ATOM 3346 N N . LYS D 1 49 ? 57.757 50.846 42.754 1.00 47.66 49 LYS D N 1
ATOM 3347 C CA . LYS D 1 49 ? 59.183 50.803 43.044 1.00 46.29 49 LYS D CA 1
ATOM 3348 C C . LYS D 1 49 ? 59.758 49.604 42.296 1.00 44.70 49 LYS D C 1
ATOM 3349 O O . LYS D 1 49 ? 60.949 49.288 42.425 1.00 45.06 49 LYS D O 1
ATOM 3355 N N . SER D 1 50 ? 58.897 48.948 41.516 1.00 41.00 50 SER D N 1
ATOM 3356 C CA . SER D 1 50 ? 59.269 47.761 40.755 1.00 42.97 50 SER D CA 1
ATOM 3357 C C . SER D 1 50 ? 59.228 47.917 39.231 1.00 43.95 50 SER D C 1
ATOM 3358 O O . SER D 1 50 ? 58.193 48.284 38.652 1.00 43.00 50 SER D O 1
ATOM 3361 N N . VAL D 1 51 ? 60.351 47.612 38.586 1.00 45.70 51 VAL D N 1
ATOM 3362 C CA . VAL D 1 51 ? 60.443 47.693 37.133 1.00 47.36 51 VAL D CA 1
ATOM 3363 C C . VAL D 1 51 ? 60.880 46.368 36.522 1.00 49.17 51 VAL D C 1
ATOM 3364 O O . VAL D 1 51 ? 61.534 46.337 35.475 1.00 48.24 51 VAL D O 1
ATOM 3368 N N . GLU D 1 52 ? 60.497 45.277 37.184 1.00 52.28 52 GLU D N 1
ATOM 3369 C CA . GLU D 1 52 ? 60.815 43.925 36.732 1.00 54.89 52 GLU D CA 1
ATOM 3370 C C . GLU D 1 52 ? 60.233 43.627 35.355 1.00 54.13 52 GLU D C 1
ATOM 3371 O O . GLU D 1 52 ? 60.944 43.178 34.454 1.00 53.58 52 GLU D O 1
ATOM 3377 N N . LYS D 1 53 ? 58.930 43.851 35.209 1.00 54.62 53 LYS D N 1
ATOM 3378 C CA . LYS D 1 53 ? 58.254 43.578 33.947 1.00 55.31 53 LYS D CA 1
ATOM 3379 C C . LYS D 1 53 ? 58.865 44.397 32.819 1.00 54.62 53 LYS D C 1
ATOM 3380 O O . LYS D 1 53 ? 59.188 43.860 31.757 1.00 54.84 53 LYS D O 1
ATOM 3386 N N . LEU D 1 54 ? 59.026 45.696 33.055 1.00 53.29 54 LEU D N 1
ATOM 3387 C CA . LEU D 1 54 ? 59.615 46.580 32.060 1.00 54.23 54 LEU D CA 1
ATOM 3388 C C . LEU D 1 54 ? 60.973 46.037 31.593 1.00 55.61 54 LEU D C 1
ATOM 3389 O O . LEU D 1 54 ? 61.256 45.997 30.388 1.00 55.54 54 LEU D O 1
ATOM 3394 N N . LYS D 1 55 ? 61.804 45.620 32.549 1.00 56.23 55 LYS D N 1
ATOM 3395 C CA . LYS D 1 55 ? 63.126 45.067 32.247 1.00 57.21 55 LYS D CA 1
ATOM 3396 C C . LYS D 1 55 ? 62.988 43.804 31.407 1.00 57.00 55 LYS D C 1
ATOM 3397 O O . LYS D 1 55 ? 63.700 43.615 30.414 1.00 55.97 55 LYS D O 1
ATOM 3403 N N . GLU D 1 56 ? 62.064 42.945 31.821 1.00 55.68 56 GLU D N 1
ATOM 3404 C CA . GLU D 1 56 ? 61.805 41.687 31.134 1.00 54.92 56 GLU D CA 1
ATOM 3405 C C . GLU D 1 56 ? 61.401 41.917 29.682 1.00 54.59 56 GLU D C 1
ATOM 3406 O O . GLU D 1 56 ? 61.915 41.264 28.770 1.00 52.09 56 GLU D O 1
ATOM 3412 N N . LEU D 1 57 ? 60.474 42.851 29.484 1.00 53.92 57 LEU D N 1
ATOM 3413 C CA . LEU D 1 57 ? 59.969 43.180 28.158 1.00 53.48 57 LEU D CA 1
ATOM 3414 C C . LEU D 1 57 ? 61.012 43.820 27.244 1.00 53.55 57 LEU D C 1
ATOM 3415 O O . LEU D 1 57 ? 61.009 43.579 26.039 1.00 52.42 57 LEU D O 1
ATOM 3420 N N . LEU D 1 58 ? 61.896 44.639 27.804 1.00 55.01 58 LEU D N 1
ATOM 3421 C CA . LEU D 1 58 ? 62.924 45.278 26.988 1.00 57.90 58 LEU D CA 1
ATOM 3422 C C . LEU D 1 58 ? 63.806 44.195 26.383 1.00 60.06 58 LEU D C 1
ATOM 3423 O O . LEU D 1 58 ? 64.252 44.297 25.233 1.00 60.23 58 LEU D O 1
ATOM 3428 N N . ARG D 1 59 ? 64.050 43.157 27.176 1.00 61.74 59 ARG D N 1
ATOM 3429 C CA . ARG D 1 59 ? 64.873 42.036 26.756 1.00 63.27 59 ARG D CA 1
ATOM 3430 C C . ARG D 1 59 ? 64.110 41.185 25.745 1.00 62.46 59 ARG D C 1
ATOM 3431 O O . ARG D 1 59 ? 64.583 40.970 24.631 1.00 63.39 59 ARG D O 1
ATOM 3439 N N . SER D 1 60 ? 62.924 40.719 26.128 1.00 61.27 60 SER D N 1
ATOM 3440 C CA . SER D 1 60 ? 62.096 39.893 25.249 1.00 59.73 60 SER D CA 1
ATOM 3441 C C . SER D 1 60 ? 61.841 40.520 23.881 1.00 58.42 60 SER D C 1
ATOM 3442 O O . SER D 1 60 ? 61.619 39.814 22.902 1.00 57.55 60 SER D O 1
ATOM 3445 N N . GLN D 1 61 ? 61.875 41.845 23.815 1.00 57.46 61 GLN D N 1
ATOM 3446 C CA . GLN D 1 61 ? 61.622 42.544 22.561 1.00 58.12 61 GLN D CA 1
ATOM 3447 C C . GLN D 1 61 ? 62.892 42.941 21.812 1.00 58.23 61 GLN D C 1
ATOM 3448 O O . GLN D 1 61 ? 62.826 43.374 20.661 1.00 58.05 61 GLN D O 1
ATOM 3454 N N . SER D 1 62 ? 64.042 42.794 22.464 1.00 57.55 62 SER D N 1
ATOM 3455 C CA . SER D 1 62 ? 65.323 43.134 21.850 1.00 57.79 62 SER D CA 1
ATOM 3456 C C . SER D 1 62 ? 65.388 44.607 21.430 1.00 57.50 62 SER D C 1
ATOM 3457 O O . SER D 1 62 ? 65.720 44.924 20.283 1.00 56.37 62 SER D O 1
ATOM 3460 N N . ILE D 1 63 ? 65.067 45.500 22.364 1.00 56.88 63 ILE D N 1
ATOM 3461 C CA . ILE D 1 63 ? 65.100 46.937 22.099 1.00 56.83 63 ILE D CA 1
ATOM 3462 C C . ILE D 1 63 ? 65.864 47.653 23.206 1.00 56.55 63 ILE D C 1
ATOM 3463 O O . ILE D 1 63 ? 65.561 48.797 23.546 1.00 55.97 63 ILE D O 1
ATOM 3468 N N . LEU D 1 64 ? 66.855 46.965 23.768 1.00 56.13 64 LEU D N 1
ATOM 3469 C CA . LEU D 1 64 ? 67.662 47.528 24.842 1.00 55.77 64 LEU D CA 1
ATOM 3470 C C . LEU D 1 64 ? 68.370 48.796 24.373 1.00 56.33 64 LEU D C 1
ATOM 3471 O O . LEU D 1 64 ? 68.450 49.784 25.107 1.00 54.49 64 LEU D O 1
ATOM 3476 N N . ASP D 1 65 ? 68.879 48.759 23.143 1.00 57.46 65 ASP D N 1
ATOM 3477 C CA . ASP D 1 65 ? 69.571 49.903 22.549 1.00 58.07 65 ASP D CA 1
ATOM 3478 C C . ASP D 1 65 ? 68.610 51.085 22.419 1.00 56.42 65 ASP D C 1
ATOM 3479 O O . ASP D 1 65 ? 68.932 52.218 22.785 1.00 54.11 65 ASP D O 1
ATOM 3484 N N . ALA D 1 66 ? 67.426 50.806 21.884 1.00 55.62 66 ALA D N 1
ATOM 3485 C CA . ALA D 1 66 ? 66.403 51.825 21.712 1.00 54.66 66 ALA D CA 1
ATOM 3486 C C . ALA D 1 66 ? 66.046 52.368 23.092 1.00 53.88 66 ALA D C 1
ATOM 3487 O O . ALA D 1 66 ? 66.093 53.579 23.333 1.00 53.11 66 ALA D O 1
ATOM 3489 N N . ALA D 1 67 ? 65.709 51.453 23.995 1.00 52.62 67 ALA D N 1
ATOM 3490 C CA . ALA D 1 67 ? 65.338 51.807 25.362 1.00 52.73 67 ALA D CA 1
ATOM 3491 C C . ALA D 1 67 ? 66.385 52.706 26.001 1.00 51.97 67 ALA D C 1
ATOM 3492 O O . ALA D 1 67 ? 66.080 53.811 26.449 1.00 49.54 67 ALA D O 1
ATOM 3494 N N . ARG D 1 68 ? 67.624 52.229 26.038 1.00 53.48 68 ARG D N 1
ATOM 3495 C CA . ARG D 1 68 ? 68.722 52.999 26.617 1.00 55.60 68 ARG D CA 1
ATOM 3496 C C . ARG D 1 68 ? 68.724 54.437 26.112 1.00 54.70 68 ARG D C 1
ATOM 3497 O O . ARG D 1 68 ? 68.747 55.388 26.899 1.00 54.21 68 ARG D O 1
ATOM 3513 N N . VAL D 1 70 ? 66.364 56.198 24.643 1.00 48.97 70 VAL D N 1
ATOM 3514 C CA . VAL D 1 70 ? 65.193 56.960 25.067 1.00 49.18 70 VAL D CA 1
ATOM 3515 C C . VAL D 1 70 ? 65.256 57.347 26.550 1.00 49.82 70 VAL D C 1
ATOM 3516 O O . VAL D 1 70 ? 64.868 58.456 26.924 1.00 49.81 70 VAL D O 1
ATOM 3520 N N . LEU D 1 71 ? 65.753 56.443 27.391 1.00 49.00 71 LEU D N 1
ATOM 3521 C CA . LEU D 1 71 ? 65.861 56.733 28.816 1.00 49.76 71 LEU D CA 1
ATOM 3522 C C . LEU D 1 71 ? 66.921 57.796 29.053 1.00 51.10 71 LEU D C 1
ATOM 3523 O O . LEU D 1 71 ? 66.764 58.669 29.913 1.00 51.14 71 LEU D O 1
ATOM 3528 N N . GLU D 1 72 ? 67.999 57.728 28.278 1.00 51.66 72 GLU D N 1
ATOM 3529 C CA . GLU D 1 72 ? 69.079 58.688 28.429 1.00 53.49 72 GLU D CA 1
ATOM 3530 C C . GLU D 1 72 ? 68.743 60.030 27.795 1.00 54.51 72 GLU D C 1
ATOM 3531 O O . GLU D 1 72 ? 69.235 61.069 28.235 1.00 53.44 72 GLU D O 1
ATOM 3537 N N . LYS D 1 73 ? 67.886 60.010 26.779 1.00 56.92 73 LYS D N 1
ATOM 3538 C CA . LYS D 1 73 ? 67.486 61.239 26.095 1.00 60.21 73 LYS D CA 1
ATOM 3539 C C . LYS D 1 73 ? 66.676 62.161 27.022 1.00 60.87 73 LYS D C 1
ATOM 3540 O O . LYS D 1 73 ? 66.918 63.368 27.078 1.00 59.93 73 LYS D O 1
ATOM 3546 N N . GLY D 1 74 ? 65.717 61.591 27.748 1.00 62.30 74 GLY D N 1
ATOM 3547 C CA . GLY D 1 74 ? 64.901 62.389 28.650 1.00 65.54 74 GLY D CA 1
ATOM 3548 C C . GLY D 1 74 ? 65.420 62.386 30.078 1.00 67.80 74 GLY D C 1
ATOM 3549 O O . GLY D 1 74 ? 64.658 62.467 31.038 1.00 68.17 74 GLY D O 1
ATOM 3558 N N . THR D 1 76 ? 67.420 63.836 33.382 1.00 71.87 76 THR D N 1
ATOM 3559 C CA . THR D 1 76 ? 67.660 65.121 34.031 1.00 72.48 76 THR D CA 1
ATOM 3560 C C . THR D 1 76 ? 68.670 64.900 35.146 1.00 72.50 76 THR D C 1
ATOM 3561 O O . THR D 1 76 ? 69.560 64.057 35.020 1.00 72.86 76 THR D O 1
ATOM 3565 N N . GLU D 1 77 ? 68.534 65.656 36.231 1.00 71.86 77 GLU D N 1
ATOM 3566 C CA . GLU D 1 77 ? 69.436 65.520 37.370 1.00 71.74 77 GLU D CA 1
ATOM 3567 C C . GLU D 1 77 ? 69.475 64.060 37.804 1.00 70.14 77 GLU D C 1
ATOM 3568 O O . GLU D 1 77 ? 70.299 63.280 37.323 1.00 69.36 77 GLU D O 1
ATOM 3574 N N . ASN D 1 78 ? 68.578 63.698 38.716 1.00 68.32 78 ASN D N 1
ATOM 3575 C CA . ASN D 1 78 ? 68.497 62.328 39.206 1.00 66.20 78 ASN D CA 1
ATOM 3576 C C . ASN D 1 78 ? 67.161 61.724 38.794 1.00 64.05 78 ASN D C 1
ATOM 3577 O O . ASN D 1 78 ? 66.388 61.272 39.639 1.00 64.34 78 ASN D O 1
ATOM 3582 N N . ALA D 1 79 ? 66.887 61.729 37.493 1.00 61.43 79 ALA D N 1
ATOM 3583 C CA . ALA D 1 79 ? 65.640 61.174 36.982 1.00 58.58 79 ALA D CA 1
ATOM 3584 C C . ALA D 1 79 ? 65.573 61.197 35.462 1.00 56.58 79 ALA D C 1
ATOM 3585 O O . ALA D 1 79 ? 66.357 61.875 34.801 1.00 56.99 79 ALA D O 1
ATOM 3587 N N . THR D 1 80 ? 64.630 60.436 34.919 1.00 53.65 80 THR D N 1
ATOM 3588 C CA . THR D 1 80 ? 64.400 60.390 33.484 1.00 51.32 80 THR D CA 1
ATOM 3589 C C . THR D 1 80 ? 62.902 60.259 33.226 1.00 49.26 80 THR D C 1
ATOM 3590 O O . THR D 1 80 ? 62.179 59.642 34.005 1.00 46.85 80 THR D O 1
ATOM 3594 N N . LYS D 1 81 ? 62.441 60.855 32.134 1.00 48.54 81 LYS D N 1
ATOM 3595 C CA . LYS D 1 81 ? 61.037 60.794 31.768 1.00 47.90 81 LYS D CA 1
ATOM 3596 C C . LYS D 1 81 ? 60.889 60.415 30.307 1.00 46.75 81 LYS D C 1
ATOM 3597 O O . LYS D 1 81 ? 61.681 60.843 29.463 1.00 46.86 81 LYS D O 1
ATOM 3603 N N . PHE D 1 82 ? 59.877 59.600 30.024 1.00 43.03 82 PHE D N 1
ATOM 3604 C CA . PHE D 1 82 ? 59.596 59.136 28.673 1.00 42.22 82 PHE D CA 1
ATOM 3605 C C . PHE D 1 82 ? 58.129 58.729 28.551 1.00 41.84 82 PHE D C 1
ATOM 3606 O O . PHE D 1 82 ? 57.385 58.726 29.534 1.00 43.25 82 PHE D O 1
ATOM 3614 N N . TYR D 1 83 ? 57.718 58.380 27.341 1.00 40.66 83 TYR D N 1
ATOM 3615 C CA . TYR D 1 83 ? 56.345 57.983 27.094 1.00 40.47 83 TYR D CA 1
ATOM 3616 C C . TYR D 1 83 ? 56.271 56.605 26.479 1.00 40.18 83 TYR D C 1
ATOM 3617 O O . TYR D 1 83 ? 57.119 56.228 25.672 1.00 40.76 83 TYR D O 1
ATOM 3626 N N . LEU D 1 84 ? 55.244 55.857 26.866 1.00 37.88 84 LEU D N 1
ATOM 3627 C CA . LEU D 1 84 ? 55.018 54.537 26.318 1.00 36.17 84 LEU D CA 1
ATOM 3628 C C . LEU D 1 84 ? 53.729 54.592 25.512 1.00 35.76 84 LEU D C 1
ATOM 3629 O O . LEU D 1 84 ? 52.811 55.358 25.830 1.00 35.96 84 LEU D O 1
ATOM 3634 N N . ASN D 1 85 ? 53.664 53.785 24.466 1.00 34.52 85 ASN D N 1
ATOM 3635 C CA . ASN D 1 85 ? 52.490 53.741 23.623 1.00 36.00 85 ASN D CA 1
ATOM 3636 C C . ASN D 1 85 ? 51.401 52.979 24.347 1.00 36.96 85 ASN D C 1
ATOM 3637 O O . ASN D 1 85 ? 51.537 51.784 24.649 1.00 32.72 85 ASN D O 1
ATOM 3642 N N . LYS D 1 86 ? 50.309 53.691 24.598 1.00 38.90 86 LYS D N 1
ATOM 3643 C CA . LYS D 1 86 ? 49.165 53.167 25.306 1.00 38.57 86 LYS D CA 1
ATOM 3644 C C . LYS D 1 86 ? 48.536 51.937 24.667 1.00 39.31 86 LYS D C 1
ATOM 3645 O O . LYS D 1 86 ? 48.162 50.983 25.371 1.00 39.42 86 LYS D O 1
ATOM 3651 N N . GLN D 1 87 ? 48.442 51.938 23.339 1.00 38.85 87 GLN D N 1
ATOM 3652 C CA . GLN D 1 87 ? 47.823 50.827 22.624 1.00 35.87 87 GLN D CA 1
ATOM 3653 C C . GLN D 1 87 ? 48.693 49.575 22.615 1.00 35.93 87 GLN D C 1
ATOM 3654 O O . GLN D 1 87 ? 48.177 48.461 22.615 1.00 34.44 87 GLN D O 1
ATOM 3660 N N . ALA D 1 88 ? 50.008 49.751 22.624 1.00 35.69 88 ALA D N 1
ATOM 3661 C CA . ALA D 1 88 ? 50.909 48.598 22.673 1.00 38.61 88 ALA D CA 1
ATOM 3662 C C . ALA D 1 88 ? 50.869 48.043 24.100 1.00 39.17 88 ALA D C 1
ATOM 3663 O O . ALA D 1 88 ? 50.767 46.834 24.310 1.00 39.01 88 ALA D O 1
ATOM 3665 N N . ALA D 1 89 ? 50.950 48.938 25.081 1.00 39.30 89 ALA D N 1
ATOM 3666 C CA . ALA D 1 89 ? 50.913 48.525 26.483 1.00 41.30 89 ALA D CA 1
ATOM 3667 C C . ALA D 1 89 ? 49.694 47.644 26.739 1.00 41.42 89 ALA D C 1
ATOM 3668 O O . ALA D 1 89 ? 49.778 46.665 27.471 1.00 43.08 89 ALA D O 1
ATOM 3670 N N . TYR D 1 90 ? 48.566 47.991 26.125 1.00 42.88 90 TYR D N 1
ATOM 3671 C CA . TYR D 1 90 ? 47.333 47.226 26.300 1.00 41.75 90 TYR D CA 1
ATOM 3672 C C . TYR D 1 90 ? 47.490 45.779 25.835 1.00 43.49 90 TYR D C 1
ATOM 3673 O O . TYR D 1 90 ? 46.707 44.911 26.219 1.00 43.12 90 TYR D O 1
ATOM 3682 N N . VAL D 1 91 ? 48.486 45.515 24.994 1.00 44.21 91 VAL D N 1
ATOM 3683 C CA . VAL D 1 91 ? 48.711 44.149 24.534 1.00 46.24 91 VAL D CA 1
ATOM 3684 C C . VAL D 1 91 ? 50.042 43.603 25.054 1.00 46.78 91 VAL D C 1
ATOM 3685 O O . VAL D 1 91 ? 50.586 42.658 24.492 1.00 47.70 91 VAL D O 1
ATOM 3689 N N . GLY D 1 92 ? 50.556 44.207 26.125 1.00 48.14 92 GLY D N 1
ATOM 3690 C CA . GLY D 1 92 ? 51.806 43.758 26.718 1.00 48.37 92 GLY D CA 1
ATOM 3691 C C . GLY D 1 92 ? 53.092 44.103 25.981 1.00 49.50 92 GLY D C 1
ATOM 3692 O O . GLY D 1 92 ? 54.138 43.508 26.252 1.00 49.77 92 GLY D O 1
ATOM 3693 N N . ALA D 1 93 ? 53.039 45.064 25.064 1.00 48.86 93 ALA D N 1
ATOM 3694 C CA . ALA D 1 93 ? 54.235 45.441 24.322 1.00 48.82 93 ALA D CA 1
ATOM 3695 C C . ALA D 1 93 ? 54.760 46.809 24.726 1.00 49.69 93 ALA D C 1
ATO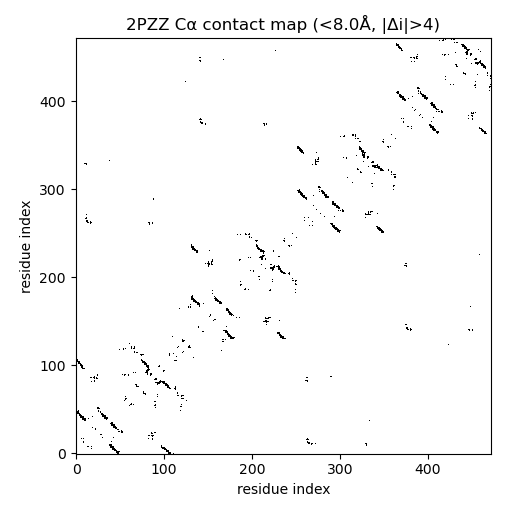M 3696 O O . ALA D 1 93 ? 53.990 47.704 25.091 1.00 49.33 93 ALA D O 1
ATOM 3698 N N . VAL D 1 94 ? 56.081 46.958 24.659 1.00 49.37 94 VAL D N 1
ATOM 3699 C CA . VAL D 1 94 ? 56.726 48.215 24.993 1.00 49.74 94 VAL D CA 1
ATOM 3700 C C . VAL D 1 94 ? 57.065 48.974 23.714 1.00 50.65 94 VAL D C 1
ATOM 3701 O O . VAL D 1 94 ? 57.805 48.489 22.855 1.00 51.21 94 VAL D O 1
ATOM 3705 N N . ASN D 1 95 ? 56.505 50.167 23.589 1.00 50.70 95 ASN D N 1
ATOM 3706 C CA . ASN D 1 95 ? 56.750 51.006 22.434 1.00 51.68 95 ASN D CA 1
ATOM 3707 C C . ASN D 1 95 ? 56.896 52.412 22.976 1.00 51.83 95 ASN D C 1
ATOM 3708 O O . ASN D 1 95 ? 56.122 52.817 23.840 1.00 50.54 95 ASN D O 1
ATOM 3713 N N . PHE D 1 96 ? 57.878 53.157 22.474 1.00 52.75 96 PHE D N 1
ATOM 3714 C CA . PHE D 1 96 ? 58.123 54.510 22.964 1.00 56.15 96 PHE D CA 1
ATOM 3715 C C . PHE D 1 96 ? 57.466 55.688 22.240 1.00 58.60 96 PHE D C 1
ATOM 3716 O O . PHE D 1 96 ? 57.713 56.842 22.589 1.00 59.26 96 PHE D O 1
ATOM 3724 N N . ASP D 1 97 ? 56.623 55.414 21.252 1.00 62.42 97 ASP D N 1
ATOM 3725 C CA . ASP D 1 97 ? 55.953 56.497 20.536 1.00 66.54 97 ASP D CA 1
ATOM 3726 C C . ASP D 1 97 ? 54.808 57.101 21.349 1.00 69.48 97 ASP D C 1
ATOM 3727 O O . ASP D 1 97 ? 53.890 56.398 21.772 1.00 69.64 97 ASP D O 1
ATOM 3732 N N . GLY D 1 102 ? 47.584 59.767 23.801 1.00 71.68 102 GLY D N 1
ATOM 3733 C CA . GLY D 1 102 ? 48.416 60.513 24.729 1.00 67.63 102 GLY D CA 1
ATOM 3734 C C . GLY D 1 102 ? 49.580 59.696 25.256 1.00 64.11 102 GLY D C 1
ATOM 3735 O O . GLY D 1 102 ? 50.601 60.243 25.680 1.00 65.28 102 GLY D O 1
ATOM 3736 N N . GLY D 1 103 ? 49.428 58.378 25.227 1.00 59.62 103 GLY D N 1
ATOM 3737 C CA . GLY 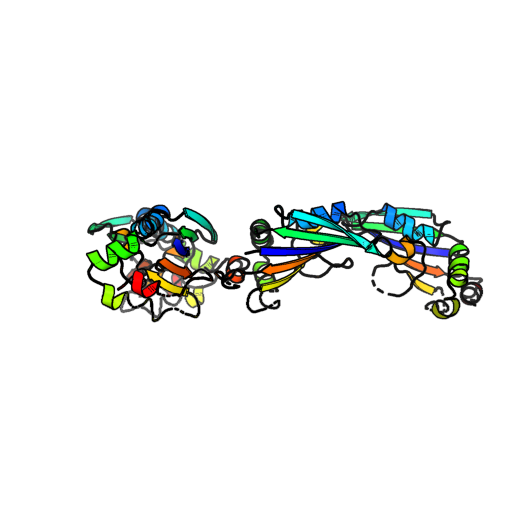D 1 103 ? 50.481 57.506 25.706 1.00 54.92 103 GLY D CA 1
ATOM 3738 C C . GLY D 1 103 ? 50.588 57.473 27.218 1.00 51.63 103 GLY D C 1
ATOM 3739 O O . GLY D 1 103 ? 49.897 58.209 27.927 1.00 50.31 103 GLY D O 1
ATOM 3740 N N . ILE D 1 104 ? 51.453 56.602 27.721 1.00 48.58 104 ILE D N 1
ATOM 3741 C CA . ILE D 1 104 ? 51.642 56.490 29.153 1.00 44.51 104 ILE D CA 1
ATOM 3742 C C . ILE D 1 104 ? 52.883 57.282 29.554 1.00 42.33 104 ILE D C 1
ATOM 3743 O O . ILE D 1 104 ? 54.005 56.895 29.217 1.00 39.65 104 ILE D O 1
ATOM 3748 N N . PHE D 1 105 ? 52.682 58.398 30.251 1.00 39.97 105 PHE D N 1
ATOM 3749 C CA . PHE D 1 105 ? 53.806 59.197 30.724 1.00 40.74 105 PHE D CA 1
ATOM 3750 C C . PHE D 1 105 ? 54.456 58.438 31.892 1.00 41.10 105 PHE D C 1
ATOM 3751 O O . PHE D 1 105 ? 53.762 57.975 32.804 1.00 39.37 105 PHE D O 1
ATOM 3759 N N . VAL D 1 106 ? 55.783 58.315 31.857 1.00 40.52 106 VAL D N 1
ATOM 3760 C CA . VAL D 1 106 ? 56.526 57.594 32.888 1.00 38.82 106 VAL D CA 1
ATOM 3761 C C . VAL D 1 106 ? 57.759 58.373 33.345 1.00 41.27 106 VAL D C 1
ATOM 3762 O O . VAL D 1 106 ? 58.524 58.895 32.524 1.00 42.65 106 VAL D O 1
ATOM 3766 N N . LYS D 1 107 ? 57.956 58.457 34.655 1.00 40.73 107 LYS D N 1
ATOM 3767 C CA . LYS D 1 107 ? 59.127 59.141 35.185 1.00 43.13 107 LYS D CA 1
ATOM 3768 C C . LYS D 1 107 ? 59.798 58.288 36.262 1.00 44.26 107 LYS D C 1
ATOM 3769 O O . LYS D 1 107 ? 59.134 57.703 37.124 1.00 45.17 107 LYS D O 1
ATOM 3775 N N . ILE D 1 108 ? 61.119 58.219 36.200 1.00 44.88 108 ILE D N 1
ATOM 3776 C CA . ILE D 1 108 ? 61.886 57.452 37.163 1.00 46.90 108 ILE D CA 1
ATOM 3777 C C . ILE D 1 108 ? 62.799 58.386 37.938 1.00 49.43 108 ILE D C 1
ATOM 3778 O O . ILE D 1 108 ? 63.584 59.138 37.352 1.00 47.61 108 ILE D O 1
ATOM 3783 N N . LEU D 1 109 ? 62.676 58.346 39.261 1.00 52.36 109 LEU D N 1
ATOM 3784 C CA . LEU D 1 109 ? 63.481 59.191 40.131 1.00 56.52 109 LEU D CA 1
ATOM 3785 C C . LEU D 1 109 ? 64.169 58.376 41.221 1.00 59.90 109 LEU D C 1
ATOM 3786 O O . LEU D 1 109 ? 63.774 57.249 41.512 1.00 60.11 109 LEU D O 1
ATOM 3791 N N . ILE D 1 119 ? 70.920 53.444 37.310 1.00 64.50 119 ILE D N 1
ATOM 3792 C CA . ILE D 1 119 ? 69.593 52.838 37.216 1.00 61.80 119 ILE D CA 1
ATOM 3793 C C . ILE D 1 119 ? 69.235 52.529 35.764 1.00 60.13 119 ILE D C 1
ATOM 3794 O O . ILE D 1 119 ? 68.686 51.469 35.465 1.00 58.63 119 ILE D O 1
ATOM 3799 N N . ILE D 1 120 ? 69.555 53.452 34.865 1.00 58.61 120 ILE D N 1
ATOM 3800 C CA . ILE D 1 120 ? 69.269 53.257 33.448 1.00 58.88 120 ILE D CA 1
ATOM 3801 C C . ILE D 1 120 ? 70.008 52.034 32.890 1.00 58.12 120 ILE D C 1
ATOM 3802 O O . ILE D 1 120 ? 69.406 51.184 32.233 1.00 57.06 120 ILE D O 1
ATOM 3807 N N . LYS D 1 121 ? 71.307 51.945 33.162 1.00 59.60 121 LYS D N 1
ATOM 3808 C CA . LYS D 1 121 ? 72.117 50.825 32.683 1.00 61.16 121 LYS D CA 1
ATOM 3809 C C . LYS D 1 121 ? 71.598 49.485 33.192 1.00 61.46 121 LYS D C 1
ATOM 3810 O O . LYS D 1 121 ? 71.748 48.456 32.531 1.00 62.71 121 LYS D O 1
ATOM 3816 N N . ASP D 1 122 ? 70.988 49.503 34.371 1.00 60.74 122 ASP D N 1
ATOM 3817 C CA . ASP D 1 122 ? 70.449 48.292 34.967 1.00 60.35 122 ASP D CA 1
ATOM 3818 C C . ASP D 1 122 ? 69.211 47.838 34.217 1.00 59.13 122 ASP D C 1
ATOM 3819 O O . ASP D 1 122 ? 69.097 46.675 33.839 1.00 58.81 122 ASP D O 1
ATOM 3824 N N . ILE D 1 123 ? 68.281 48.763 34.003 1.00 57.54 123 ILE D N 1
ATOM 3825 C CA . ILE D 1 123 ? 67.045 48.451 33.294 1.00 56.08 123 ILE D CA 1
ATOM 3826 C C . ILE D 1 123 ? 67.312 48.063 31.839 1.00 54.81 123 ILE D C 1
ATOM 3827 O O . ILE D 1 123 ? 66.654 47.175 31.296 1.00 53.23 123 ILE D O 1
ATOM 3832 N N . ALA D 1 124 ? 68.287 48.724 31.220 1.00 54.33 124 ALA D N 1
ATOM 3833 C CA . ALA D 1 124 ? 68.639 48.452 29.826 1.00 55.24 124 ALA D CA 1
ATOM 3834 C C . ALA D 1 124 ? 70.120 48.116 29.672 1.00 54.80 124 ALA D C 1
ATOM 3835 O O . ALA D 1 124 ? 70.914 48.951 29.237 1.00 54.87 124 ALA D O 1
ATOM 3837 N N . PRO D 1 125 ? 70.509 46.881 30.038 1.00 55.35 125 PRO D N 1
ATOM 3838 C CA . PRO D 1 125 ? 71.900 46.420 29.945 1.00 54.92 125 PRO D CA 1
ATOM 3839 C C . PRO D 1 125 ? 72.375 46.273 28.501 1.00 54.05 125 PRO D C 1
ATOM 3840 O O . PRO D 1 125 ? 71.556 45.854 27.658 1.00 53.66 125 PRO D O 1
#

Radius of gyration: 32.88 Å; Cα contacts (8 Å, |Δi|>4): 1030; chains: 4; bounding box: 56×86×81 Å

Nearest PDB structures (foldseek):
  2pzz-assembly2_B  TM=1.008E+00  e=5.654E-24  Methanocaldococcus jannaschii DSM 2661
  2pzz-assembly1_A  TM=9.995E-01  e=3.073E-22  Methanocaldococcus jannaschii DSM 2661
  2pzz-assembly1_C  TM=9.769E-01  e=2.793E-18  Methanocaldococcus jannaschii DSM 2661
  2pzz-assembly2_D  TM=9.799E-01  e=2.813E-17  Methanocaldococcus jannaschii DSM 2661
  3c9g-assembly1_B  TM=9.118E-01  e=5.193E-10  Archaeoglobus fulgidus DSM 4304

Secondary structure (DSSP, 8-state):
-EEEEEEEE-TTB-HHHHHHHHHHH-TT-EEEEEE-STT-EEEEEEES--HHHHHHHHHTT-HHHH--TTT---SEEEEEE-HHHHHTT----SPPTT--EEEEEE--TTS---HHHHHS--BSSS-B--/-EEEEEEEE-TTB-HHHHHHHHHHH-TT-EEEEEE-GGG-EEEEEEES--HHHHHHHHHTT-HHHH--TTT---SEEEEEE-HHHHHTT----S--TT--EEEEEE--TTS---HHHHH--/-EEEEEEEE-TTB-HHHHHHHHHHH-TT-EEEEEE-GGG-EEEEEEES--HHHHHHHHHTT-HHHH-----EEEEE-HHHHHTT-------EEEEEE--TTS---HHHHH--/--EEEEEEE-TTB-HHHHHHHHHHH-TT-EEEEEE-STT-EEEEEEES--HHHHHHHHHTT-HHHH--TTT---S-EEEEE-HHHHTTT-------EEEEE--HHHH--

Organism: Methanocaldococcus jannaschii (strain ATCC 43067 / DSM 2661 / JAL-1 / JCM 10045 / NBRC 100440) (NCBI:txid243232)

Foldseek 3Di:
DKKKKKFKADQPGDVVLLVQLVCLQVVAWDWDKAADPPNMIMIITMDLDRPSVLVQCLVVLPLVVQLLQVVADFFKGKFFFDSVCSSVSHTDGDHDPRGGMIMMDGHDPVDGSVVSCVRRNDDDPSHHDD/DKKKKKFKAQQVGDPVLLVLLVCLQVVAWDWDKAADPPNIIMIITMDPDRPSNLVQCVVVVPLPVLLLQVVADAFKGKAFFDRVCSSVSHTDRDHHPRGGMIMMGGHDPVDGSVVSVVSRD/DKKKKKDKADQPGDVVLLVQLVCLQVVAWDWDKAADPPNIIMIIIMGDDRPSVLVQCVVVVPLVVQLCAPCGKAFFASVQSSVSHTHGPVGMIMRNDDPPPDDVVVSVVRRD/DKKKKKDKADLVGDVVLLVLLVCLQVVQWDKDKADDPPNITMIITMDPDRPLLLVQCVVVVCLVVQLLQVVADDQKGKFFFASVQSSVSHTDGDNGMIMMDSPSVVSRD